Protein AF-A0A8S2J2N6-F1 (afdb_monomer)

Structure (mmCIF, N/CA/C/O backbone):
data_AF-A0A8S2J2N6-F1
#
_entry.id   AF-A0A8S2J2N6-F1
#
loop_
_atom_site.group_PDB
_atom_site.id
_atom_site.type_symbol
_atom_site.label_atom_id
_atom_site.label_alt_id
_atom_site.label_comp_id
_atom_site.label_asym_id
_atom_site.label_entity_id
_atom_site.label_seq_id
_atom_site.pdbx_PDB_ins_code
_atom_site.Cartn_x
_atom_site.Cartn_y
_atom_site.Cartn_z
_atom_site.occupancy
_atom_site.B_iso_or_equiv
_atom_site.auth_seq_id
_atom_site.auth_comp_id
_atom_site.auth_asym_id
_atom_site.auth_atom_id
_atom_site.pdbx_PDB_model_num
ATOM 1 N N . MET A 1 1 ? -97.655 -20.279 30.004 1.00 35.81 1 MET A N 1
ATOM 2 C CA . MET A 1 1 ? -97.203 -21.600 29.518 1.00 35.81 1 MET A CA 1
ATOM 3 C C . MET A 1 1 ? -96.239 -21.330 28.367 1.00 35.81 1 MET A C 1
ATOM 5 O O . MET A 1 1 ? -96.713 -21.031 27.286 1.00 35.81 1 MET A O 1
ATOM 9 N N . SER A 1 2 ? -94.920 -21.265 28.565 1.00 32.91 2 SER A N 1
ATOM 10 C CA . SER A 1 2 ? -94.109 -21.522 29.774 1.00 32.91 2 SER A CA 1
ATOM 11 C C . SER A 1 2 ? -92.906 -20.550 29.793 1.00 32.91 2 SER A C 1
ATOM 13 O O . SER A 1 2 ? -92.193 -20.509 28.806 1.00 32.91 2 SER A O 1
ATOM 15 N N . LEU A 1 3 ? -92.848 -19.593 30.731 1.00 29.98 3 LEU A N 1
ATOM 16 C CA . LEU A 1 3 ? -91.923 -19.533 31.893 1.00 29.98 3 LEU A CA 1
ATOM 17 C C . LEU A 1 3 ? -90.447 -19.152 31.588 1.00 29.98 3 LEU A C 1
ATOM 19 O O . LEU A 1 3 ? -89.697 -20.024 31.167 1.00 29.98 3 LEU A O 1
ATOM 23 N N . PHE A 1 4 ? -90.077 -17.918 31.989 1.00 31.27 4 PHE A N 1
ATOM 24 C CA . PHE A 1 4 ? -88.793 -17.464 32.588 1.00 31.27 4 PHE A CA 1
ATOM 25 C C . PHE A 1 4 ? -87.473 -17.487 31.760 1.00 31.27 4 PHE A C 1
ATOM 27 O O . PHE A 1 4 ? -87.347 -18.301 30.853 1.00 31.27 4 PHE A O 1
ATOM 34 N N . ASP A 1 5 ? -86.371 -16.772 32.085 1.00 31.48 5 ASP A N 1
ATOM 35 C CA . ASP A 1 5 ? -86.021 -15.412 32.633 1.00 31.48 5 ASP A CA 1
ATOM 36 C C . ASP A 1 5 ? -84.512 -15.466 33.071 1.00 31.48 5 ASP A C 1
ATOM 38 O O . ASP A 1 5 ? -84.045 -16.569 33.350 1.00 31.48 5 ASP A O 1
ATOM 42 N N . THR A 1 6 ? -83.634 -14.443 33.190 1.00 32.06 6 THR A N 1
ATOM 43 C CA . THR A 1 6 ? -83.572 -12.967 32.944 1.00 32.06 6 THR A CA 1
ATOM 44 C C . THR A 1 6 ? -82.092 -12.484 33.055 1.00 32.06 6 THR A C 1
ATOM 46 O O . THR A 1 6 ? -81.312 -13.184 33.692 1.00 32.06 6 THR A O 1
ATOM 49 N N . HIS A 1 7 ? -81.760 -11.263 32.577 1.00 31.73 7 HIS A N 1
ATOM 50 C CA . HIS A 1 7 ? -80.465 -10.521 32.714 1.00 31.73 7 HIS A CA 1
ATOM 51 C C . HIS A 1 7 ? -79.239 -11.088 31.931 1.00 31.73 7 HIS A C 1
ATOM 53 O O . HIS A 1 7 ? -79.259 -12.272 31.614 1.00 31.73 7 HIS A O 1
ATOM 59 N N . GLN A 1 8 ? -78.168 -10.377 31.503 1.00 32.44 8 GLN A N 1
ATOM 60 C CA . GLN A 1 8 ? -77.649 -8.970 31.499 1.00 32.44 8 GLN A CA 1
ATOM 61 C C . GLN A 1 8 ? -76.219 -8.881 32.112 1.00 32.44 8 GLN A C 1
ATOM 63 O O . GLN A 1 8 ? -75.895 -9.726 32.936 1.00 32.44 8 GLN A O 1
ATOM 68 N N . GLU A 1 9 ? -75.432 -7.857 31.718 1.00 30.03 9 GLU A N 1
ATOM 69 C CA . GLU A 1 9 ? -73.995 -7.586 32.018 1.00 30.03 9 GLU A CA 1
ATOM 70 C C . GLU A 1 9 ? -73.047 -8.423 31.108 1.00 30.03 9 GLU A C 1
ATOM 72 O O . GLU A 1 9 ? -73.309 -9.604 30.885 1.00 30.03 9 GLU A O 1
ATOM 77 N N . ASP A 1 10 ? -72.148 -7.846 30.286 1.00 31.34 10 ASP A N 1
ATOM 78 C CA . ASP A 1 10 ? -70.950 -6.986 30.521 1.00 31.34 10 ASP A CA 1
ATOM 79 C C . ASP A 1 10 ? -69.766 -7.824 31.090 1.00 31.34 10 ASP A C 1
ATOM 81 O O . ASP A 1 10 ? -70.008 -8.732 31.879 1.00 31.34 10 ASP A O 1
ATOM 85 N N . THR A 1 11 ? -68.480 -7.675 30.721 1.00 30.14 11 THR A N 1
ATOM 86 C CA . THR A 1 11 ? -67.690 -6.532 30.189 1.00 30.14 11 THR A CA 1
ATOM 87 C C . THR A 1 11 ? -66.680 -6.917 29.073 1.00 30.14 11 THR A C 1
ATOM 89 O O . THR A 1 11 ? -66.677 -8.041 28.575 1.00 30.14 11 THR A O 1
ATOM 92 N N . ASP A 1 12 ? -65.828 -5.952 28.701 1.00 38.22 12 ASP A N 1
ATOM 93 C CA . ASP A 1 12 ? -64.667 -5.992 27.792 1.00 38.22 12 ASP A CA 1
ATOM 94 C C . ASP A 1 12 ? -63.586 -7.055 28.111 1.00 38.22 12 ASP A C 1
ATOM 96 O O . ASP A 1 12 ? -63.466 -7.467 29.261 1.00 38.22 12 ASP A O 1
ATOM 100 N N . ASP A 1 13 ? -62.781 -7.417 27.091 1.00 35.22 13 ASP A N 1
ATOM 101 C CA . ASP A 1 13 ? -61.334 -7.751 27.164 1.00 35.22 13 ASP A CA 1
ATOM 102 C C . ASP A 1 13 ? -60.768 -8.042 25.735 1.00 35.22 13 ASP A C 1
ATOM 104 O O . ASP A 1 13 ? -60.540 -9.189 25.349 1.00 35.22 13 ASP A O 1
ATOM 108 N N . GLU A 1 14 ? -60.549 -7.003 24.909 1.00 39.03 14 GLU A N 1
ATOM 109 C CA . GLU A 1 14 ? -59.857 -7.094 23.593 1.00 39.03 14 GLU A CA 1
ATOM 110 C C . GLU A 1 14 ? -58.404 -6.555 23.648 1.00 39.03 14 GLU A C 1
ATOM 112 O O . GLU A 1 14 ? -57.993 -5.779 22.787 1.00 39.03 14 GLU A O 1
ATOM 117 N N . GLU A 1 15 ? -57.588 -6.931 24.644 1.00 40.28 15 GLU A N 1
ATOM 118 C CA . GLU A 1 15 ? -56.195 -6.439 24.699 1.00 40.28 15 GLU A CA 1
ATOM 119 C C . GLU A 1 15 ? -55.177 -7.389 25.375 1.00 40.28 15 GLU A C 1
ATOM 121 O O . GLU A 1 15 ? -54.619 -7.068 26.414 1.00 40.28 15 GLU A O 1
ATOM 126 N N . GLU A 1 16 ? -54.870 -8.548 24.767 1.00 39.03 16 GLU A N 1
ATOM 127 C CA . GLU A 1 16 ? -53.573 -9.245 24.956 1.00 39.03 16 GLU A CA 1
ATOM 128 C C . GLU A 1 16 ? -53.336 -10.358 23.902 1.00 39.03 16 GLU A C 1
ATOM 130 O O . GLU A 1 16 ? -54.227 -11.170 23.660 1.00 39.03 16 GLU A O 1
ATOM 135 N N . ASN A 1 17 ? -52.110 -10.418 23.339 1.00 36.03 17 ASN A N 1
ATOM 136 C CA . ASN A 1 17 ? -51.506 -11.403 22.391 1.00 36.03 17 ASN A CA 1
ATOM 137 C C . ASN A 1 17 ? -51.049 -10.846 21.020 1.00 36.03 17 ASN A C 1
ATOM 139 O O . ASN A 1 17 ? -51.368 -11.409 19.977 1.00 36.03 17 ASN A O 1
ATOM 143 N N . ASN A 1 18 ? -50.245 -9.773 20.996 1.00 36.62 18 ASN A N 1
ATOM 144 C CA . ASN A 1 18 ? -49.608 -9.307 19.750 1.00 36.62 18 ASN A CA 1
ATOM 145 C C . ASN A 1 18 ? -48.194 -8.716 19.954 1.00 36.62 18 ASN A C 1
ATOM 147 O O . ASN A 1 18 ? -47.860 -7.669 19.407 1.00 36.62 18 ASN A O 1
ATOM 151 N N . VAL A 1 19 ? -47.380 -9.365 20.800 1.00 38.00 19 VAL A N 1
ATOM 152 C CA . VAL A 1 19 ? -46.015 -8.910 21.163 1.00 38.00 19 VAL A CA 1
ATOM 153 C C . VAL A 1 19 ? -44.921 -9.921 20.767 1.00 38.00 19 VAL A C 1
ATOM 155 O O . VAL A 1 19 ? -43.812 -9.522 20.430 1.00 38.00 19 VAL A O 1
ATOM 158 N N . ASN A 1 20 ? -45.222 -11.226 20.730 1.00 39.44 20 ASN A N 1
ATOM 159 C CA . ASN A 1 20 ? -44.197 -12.280 20.627 1.00 39.44 20 ASN A CA 1
ATOM 160 C C . ASN A 1 20 ? -43.833 -12.752 19.203 1.00 39.44 20 ASN A C 1
ATOM 162 O O . ASN A 1 20 ? -42.957 -13.603 19.072 1.00 39.44 20 ASN A O 1
ATOM 166 N N . GLU A 1 21 ? -44.457 -12.239 18.136 1.00 34.25 21 GLU A N 1
ATOM 167 C CA . GLU A 1 21 ? -44.149 -12.680 16.757 1.00 34.25 21 GLU A CA 1
ATOM 168 C C . GLU A 1 21 ? -43.110 -11.807 16.024 1.00 34.25 21 GLU A C 1
ATOM 170 O O . GLU A 1 21 ? -42.669 -12.178 14.938 1.00 34.25 21 GLU A O 1
ATOM 175 N N . GLN A 1 22 ? -42.665 -10.681 16.602 1.00 32.25 22 GLN A N 1
ATOM 176 C CA . GLN A 1 22 ? -41.713 -9.765 15.942 1.00 32.25 22 GLN A CA 1
ATOM 177 C C . GLN A 1 22 ? -40.238 -9.952 16.342 1.00 32.25 22 GLN A C 1
ATOM 179 O O . GLN A 1 22 ? -39.361 -9.559 15.578 1.00 32.25 22 GLN A O 1
ATOM 184 N N . GLU A 1 23 ? -39.927 -10.596 17.472 1.00 34.66 23 GLU A N 1
ATOM 185 C CA . GLU A 1 23 ? -38.527 -10.837 17.881 1.00 34.66 23 GLU A CA 1
ATOM 186 C C . GLU A 1 23 ? -37.884 -12.062 17.197 1.00 34.66 23 GLU A C 1
ATOM 188 O O . GLU A 1 23 ? -36.665 -12.229 17.225 1.00 34.66 23 GLU A O 1
ATOM 193 N N . GLN A 1 24 ? -38.679 -12.947 16.584 1.00 34.78 24 GLN A N 1
ATOM 194 C CA . GLN A 1 24 ? -38.229 -14.307 16.253 1.00 34.78 24 GLN A CA 1
ATOM 195 C C . GLN A 1 24 ? -37.659 -14.488 14.830 1.00 34.78 24 GLN A C 1
ATOM 197 O O . GLN A 1 24 ? -37.267 -15.597 14.470 1.00 34.78 24 GLN A O 1
ATOM 202 N N . THR A 1 25 ? -37.572 -13.420 14.027 1.00 35.47 25 THR A N 1
ATOM 203 C CA . THR A 1 25 ? -37.067 -13.471 12.637 1.00 35.47 25 THR A CA 1
ATOM 204 C C . THR A 1 25 ? -35.725 -12.772 12.401 1.00 35.47 25 THR A C 1
ATOM 206 O O . THR A 1 25 ? -35.121 -12.996 11.357 1.00 35.47 25 THR A O 1
ATOM 209 N N . ASP A 1 26 ? -35.236 -11.936 13.324 1.00 47.78 26 ASP A N 1
ATOM 210 C CA . ASP A 1 26 ? -34.127 -11.005 13.028 1.00 47.78 26 ASP A CA 1
ATOM 211 C C . ASP A 1 26 ? -32.708 -11.575 13.263 1.00 47.78 26 ASP A C 1
ATOM 213 O O . ASP A 1 26 ? -31.714 -10.967 12.870 1.00 47.78 26 ASP A O 1
ATOM 217 N N . SER A 1 27 ? -32.587 -12.764 13.865 1.00 50.84 27 SER A N 1
ATOM 218 C CA . SER A 1 27 ? -31.290 -13.379 14.207 1.00 50.84 27 SER A CA 1
ATOM 219 C C . SER A 1 27 ? -30.682 -14.276 13.119 1.00 50.84 27 SER A C 1
ATOM 221 O O . SER A 1 27 ? -29.518 -14.657 13.232 1.00 50.84 27 SER A O 1
ATOM 223 N N . ALA A 1 28 ? 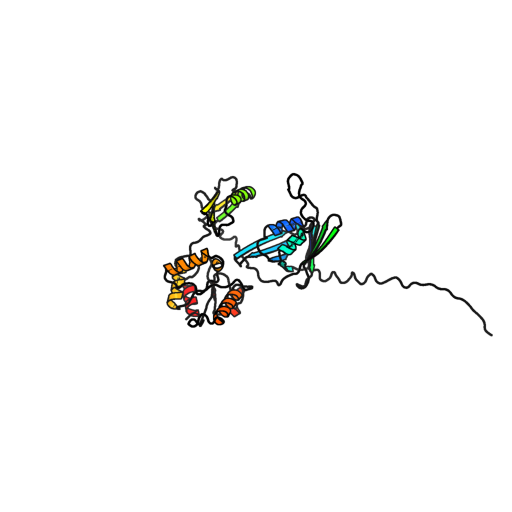-31.434 -14.624 12.069 1.00 56.47 28 ALA A N 1
ATOM 224 C CA . ALA A 1 28 ? -31.026 -15.638 11.090 1.00 56.47 28 ALA A CA 1
ATOM 225 C C . ALA A 1 28 ? -29.913 -15.180 10.123 1.00 56.47 28 ALA A C 1
ATOM 227 O O . ALA A 1 28 ? -29.075 -15.990 9.729 1.00 56.47 28 ALA A O 1
ATOM 228 N N . ASP A 1 29 ? -29.886 -13.889 9.775 1.00 77.75 29 ASP A N 1
ATOM 229 C CA . ASP A 1 29 ? -28.987 -13.321 8.754 1.00 77.75 29 ASP A CA 1
ATOM 230 C C . ASP A 1 29 ? -27.682 -12.738 9.335 1.00 77.75 29 ASP A C 1
ATOM 232 O O . ASP A 1 29 ? -26.855 -12.184 8.601 1.00 77.75 29 ASP A O 1
ATOM 236 N N . VAL A 1 30 ? -27.482 -12.822 10.654 1.00 85.19 30 VAL A N 1
ATOM 237 C CA . VAL A 1 30 ? -26.321 -12.247 11.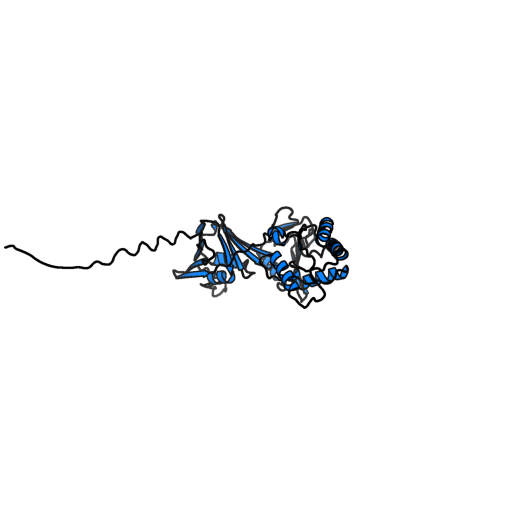349 1.00 85.19 30 VAL A CA 1
ATOM 238 C C . VAL A 1 30 ? -25.086 -13.121 11.114 1.00 85.19 30 VAL A C 1
ATOM 240 O O . VAL A 1 30 ? -24.963 -14.221 11.648 1.00 85.19 30 VAL A O 1
ATOM 243 N N . ALA A 1 31 ? -24.142 -12.627 10.310 1.00 91.81 31 ALA A N 1
ATOM 244 C CA . ALA A 1 31 ? -22.945 -13.377 9.931 1.00 91.81 31 ALA A CA 1
ATOM 245 C C . ALA A 1 31 ? -21.764 -13.144 10.890 1.00 91.81 31 ALA A C 1
ATOM 247 O O . ALA A 1 31 ? -20.942 -14.046 11.090 1.00 91.81 31 ALA A O 1
ATOM 248 N N . PHE A 1 32 ? -21.680 -11.942 11.472 1.00 95.19 32 PHE A N 1
ATOM 249 C CA . PHE A 1 32 ? -20.594 -11.515 12.352 1.00 95.19 32 PHE A CA 1
ATOM 250 C C . PHE A 1 32 ? -21.069 -10.497 13.403 1.00 95.19 32 PHE A C 1
ATOM 252 O O . PHE A 1 32 ? -21.692 -9.491 13.053 1.00 95.19 32 PHE A O 1
ATOM 259 N N . VAL A 1 33 ? -20.702 -10.726 14.668 1.00 97.00 33 VAL A N 1
ATOM 260 C CA . VAL A 1 33 ? -20.821 -9.766 15.778 1.00 97.00 33 VAL A CA 1
ATOM 261 C C . VAL A 1 33 ? -19.520 -9.742 16.580 1.00 97.00 33 VAL A C 1
ATOM 263 O O . VAL A 1 33 ? -18.976 -10.788 16.925 1.00 97.00 33 VAL A O 1
ATOM 266 N N . ALA A 1 34 ? -19.021 -8.560 16.940 1.00 97.69 34 ALA A N 1
ATOM 267 C CA . ALA A 1 34 ? -17.925 -8.434 17.904 1.00 97.69 34 ALA A CA 1
ATOM 268 C C . ALA A 1 34 ? -18.070 -7.192 18.788 1.00 97.69 34 ALA A C 1
ATOM 270 O O . ALA A 1 34 ? -18.660 -6.197 18.372 1.00 97.69 34 ALA A O 1
ATOM 271 N N . LYS A 1 35 ? -17.526 -7.230 20.011 1.00 97.38 35 LYS A N 1
ATOM 272 C CA . LYS A 1 35 ? -17.666 -6.143 21.002 1.00 97.38 35 LYS A CA 1
ATOM 273 C C . LYS A 1 35 ? -16.322 -5.732 21.603 1.00 97.38 35 LYS A C 1
ATOM 275 O O . LYS A 1 35 ? -15.460 -6.581 21.814 1.00 97.38 35 LYS A O 1
ATOM 280 N N . LEU A 1 36 ? -16.160 -4.439 21.878 1.00 95.50 36 LEU A N 1
ATOM 281 C CA . LEU A 1 36 ? -14.972 -3.824 22.484 1.00 95.50 36 LEU A CA 1
ATOM 282 C C . LEU A 1 36 ? -15.402 -2.769 23.514 1.00 95.50 36 LEU A C 1
ATOM 284 O O . LEU A 1 36 ? -16.172 -1.875 23.170 1.00 95.50 36 LEU A O 1
ATOM 288 N N . LYS A 1 37 ? -14.828 -2.768 24.726 1.00 91.44 37 LYS A N 1
ATOM 289 C CA . LYS A 1 37 ? -15.049 -1.703 25.740 1.00 91.44 37 LYS A CA 1
ATOM 290 C C . LYS A 1 37 ? -14.617 -0.289 25.312 1.00 91.44 37 LYS A C 1
ATOM 292 O O . LYS A 1 37 ? -14.902 0.669 26.019 1.00 91.44 37 LYS A O 1
ATOM 297 N N . SER A 1 38 ? -13.871 -0.158 24.214 1.00 91.25 38 SER A N 1
ATOM 298 C CA . SER A 1 38 ? -13.320 1.115 23.737 1.00 91.25 38 SER A CA 1
ATOM 299 C C . SER A 1 38 ? -13.313 1.169 22.209 1.00 91.25 38 SER A C 1
ATOM 301 O O . SER A 1 38 ? -12.491 0.512 21.561 1.00 91.25 38 SER A O 1
ATOM 303 N N . SER A 1 39 ? -14.173 2.010 21.625 1.00 92.81 39 SER A N 1
ATOM 304 C CA . SER A 1 39 ? -14.173 2.333 20.187 1.00 92.81 39 SER A CA 1
ATOM 305 C C . SER A 1 39 ? -12.807 2.831 19.709 1.00 92.81 39 SER A C 1
ATOM 307 O O . SER A 1 39 ? -12.392 2.577 18.577 1.00 92.81 39 SER A O 1
ATOM 309 N N . ARG A 1 40 ? -12.064 3.489 20.605 1.00 89.38 40 ARG A N 1
ATOM 310 C CA . ARG A 1 40 ? -10.754 4.086 20.337 1.00 89.38 40 ARG A CA 1
ATOM 311 C C . ARG A 1 40 ? -9.639 3.058 20.198 1.00 89.38 40 ARG A C 1
ATOM 313 O O . ARG A 1 40 ? -8.639 3.381 19.565 1.00 89.38 40 ARG A O 1
ATOM 320 N N . THR A 1 41 ? -9.810 1.827 20.690 1.00 90.81 41 THR A N 1
ATOM 321 C CA . THR A 1 41 ? -8.908 0.715 20.340 1.00 90.81 41 THR A CA 1
ATOM 322 C C . THR A 1 41 ? -8.963 0.465 18.833 1.00 90.81 41 THR A C 1
ATOM 324 O O . THR A 1 41 ? -7.932 0.509 18.165 1.00 90.81 41 THR A O 1
ATOM 327 N N . LEU A 1 42 ? -10.169 0.313 18.274 1.00 93.00 42 LEU A N 1
ATOM 328 C CA . LEU A 1 42 ? -10.360 0.143 16.833 1.00 93.00 42 LEU A CA 1
ATOM 329 C C . LEU A 1 42 ? -9.972 1.410 16.055 1.00 93.00 42 LEU A C 1
ATOM 331 O O . LEU A 1 42 ? -9.229 1.318 15.083 1.00 93.00 42 LEU A O 1
ATOM 335 N N . ALA A 1 43 ? -10.399 2.596 16.501 1.00 94.00 43 ALA A N 1
ATOM 336 C CA . ALA A 1 43 ? -10.093 3.847 15.804 1.00 94.00 43 ALA A CA 1
ATOM 337 C C . ALA A 1 43 ? -8.589 4.166 15.764 1.00 94.00 43 ALA A C 1
ATOM 339 O O . ALA A 1 43 ? -8.117 4.717 14.775 1.00 94.00 43 ALA A O 1
ATOM 340 N N . SER A 1 44 ? -7.828 3.821 16.809 1.00 91.94 44 SER A N 1
ATOM 341 C CA . SER A 1 44 ? -6.371 4.023 16.822 1.00 91.94 44 SER A CA 1
ATOM 342 C C . SER A 1 44 ? -5.660 3.055 15.879 1.00 91.94 44 SER A C 1
ATOM 344 O O . SER A 1 44 ? -4.732 3.464 15.192 1.00 91.94 44 SER A O 1
ATOM 346 N N . ILE A 1 45 ? -6.121 1.801 15.801 1.00 94.38 45 ILE A N 1
ATOM 347 C CA . ILE A 1 45 ? -5.594 0.787 14.872 1.00 94.38 45 ILE A CA 1
ATOM 348 C C . ILE A 1 45 ? -5.915 1.155 13.414 1.00 94.38 45 ILE A C 1
ATOM 350 O O . ILE A 1 45 ? -5.055 1.044 12.547 1.00 94.38 45 ILE A O 1
ATOM 354 N N . LEU A 1 46 ? -7.124 1.652 13.137 1.00 95.62 46 LEU A N 1
ATOM 355 C CA . LEU A 1 46 ? -7.485 2.157 11.809 1.00 95.62 46 LEU A CA 1
ATOM 356 C C . LEU A 1 46 ? -6.632 3.374 11.412 1.00 95.62 46 LEU A C 1
ATOM 358 O O . LEU A 1 46 ? -6.119 3.415 10.299 1.00 95.62 46 LEU A O 1
ATOM 362 N N . LYS A 1 47 ? -6.382 4.309 12.341 1.00 94.12 47 LYS A N 1
ATOM 363 C CA . LYS A 1 47 ? -5.524 5.488 12.112 1.00 94.12 47 LYS A CA 1
ATOM 364 C C . LYS A 1 47 ? -4.058 5.159 11.787 1.00 94.12 47 LYS A C 1
ATOM 366 O O . LYS A 1 47 ? -3.371 6.031 11.266 1.00 94.12 47 LYS A O 1
ATOM 371 N N . THR A 1 48 ? -3.552 3.943 12.036 1.00 94.06 48 THR A N 1
ATOM 372 C CA . THR A 1 48 ? -2.193 3.562 11.585 1.00 94.06 48 THR A CA 1
ATOM 373 C C . THR A 1 48 ? -2.134 3.070 10.136 1.00 94.06 48 THR A C 1
ATOM 375 O O . THR A 1 48 ? -1.038 2.864 9.623 1.00 94.06 48 THR A O 1
ATOM 378 N N . ILE A 1 49 ? -3.282 2.860 9.483 1.00 95.00 49 ILE A N 1
ATOM 379 C CA . ILE A 1 49 ? -3.393 2.474 8.063 1.00 95.00 49 ILE A CA 1
ATOM 380 C C . ILE A 1 49 ? -4.230 3.476 7.245 1.00 95.00 49 ILE A C 1
ATOM 382 O O . ILE A 1 49 ? -4.614 3.187 6.118 1.00 95.00 49 ILE A O 1
ATOM 386 N N . ASP A 1 50 ? -4.489 4.660 7.800 1.00 94.62 50 ASP A N 1
ATOM 387 C CA . ASP A 1 50 ? -5.3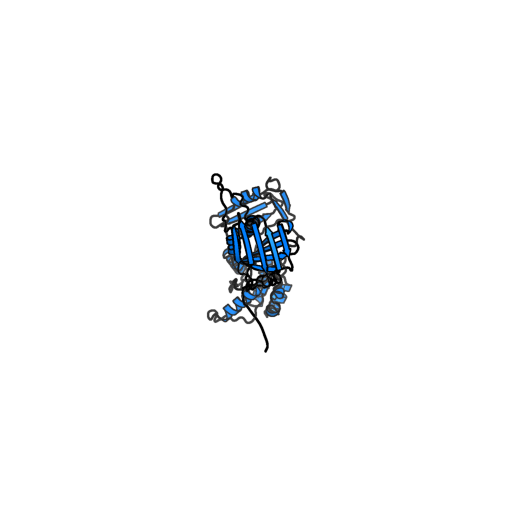07 5.725 7.214 1.00 94.62 50 ASP A CA 1
ATOM 388 C C . ASP A 1 50 ? -4.515 6.534 6.171 1.00 94.62 50 ASP A C 1
ATOM 390 O O . ASP A 1 50 ? -3.974 7.605 6.450 1.00 94.62 50 ASP A O 1
ATOM 394 N N . PHE A 1 51 ? -4.358 5.953 4.975 1.00 91.38 51 PHE A N 1
ATOM 395 C CA . PHE A 1 51 ? -3.644 6.567 3.843 1.00 91.38 51 PHE A CA 1
ATOM 396 C C . PHE A 1 51 ? -4.311 6.360 2.467 1.00 91.38 51 PHE A C 1
ATOM 398 O O . PHE A 1 51 ? -3.759 6.799 1.456 1.00 91.38 51 PHE A O 1
ATOM 405 N N . ALA A 1 52 ? -5.483 5.719 2.410 1.00 91.62 52 ALA A N 1
ATOM 406 C CA . ALA A 1 52 ? -6.338 5.662 1.223 1.00 91.62 52 ALA A CA 1
ATOM 407 C C . ALA A 1 52 ? -7.822 5.579 1.623 1.00 91.62 52 ALA A C 1
ATOM 409 O O . ALA A 1 52 ? -8.152 5.089 2.703 1.00 91.62 52 ALA A O 1
ATOM 410 N N . ASP A 1 53 ? -8.697 6.056 0.736 1.00 92.00 53 ASP A N 1
ATOM 411 C CA . ASP A 1 53 ? -10.114 6.342 1.012 1.00 92.00 53 ASP A CA 1
ATOM 412 C C . ASP A 1 53 ? -10.934 5.112 1.455 1.00 92.00 53 ASP A C 1
ATOM 414 O O . ASP A 1 53 ? -11.853 5.229 2.270 1.00 92.00 53 ASP A O 1
ATOM 418 N N . ASP A 1 54 ? -10.597 3.931 0.926 1.00 92.94 54 ASP A N 1
ATOM 419 C CA . ASP A 1 54 ? -11.334 2.680 1.109 1.00 92.94 54 ASP A CA 1
ATOM 420 C C . ASP A 1 54 ? -10.522 1.635 1.885 1.00 92.94 54 ASP A C 1
ATOM 422 O O . ASP A 1 54 ? -9.360 1.352 1.582 1.00 92.94 54 ASP A O 1
ATOM 426 N N . ALA A 1 55 ? -11.189 0.977 2.833 1.00 94.44 55 ALA A N 1
ATOM 427 C CA . ALA A 1 55 ? -10.661 -0.140 3.603 1.00 94.44 55 ALA A CA 1
ATOM 428 C C . ALA A 1 55 ? -11.522 -1.398 3.421 1.00 94.44 55 ALA A C 1
ATOM 430 O O . ALA A 1 55 ? -12.729 -1.338 3.177 1.00 94.44 55 ALA A O 1
ATOM 431 N N . ILE A 1 56 ? -10.895 -2.564 3.552 1.00 93.69 56 ILE A N 1
ATOM 432 C CA . ILE A 1 56 ? -11.529 -3.874 3.387 1.00 93.69 56 ILE A CA 1
ATOM 433 C C . ILE A 1 56 ? -11.479 -4.606 4.719 1.00 93.69 56 ILE A C 1
ATOM 435 O O . ILE A 1 56 ? -10.405 -4.883 5.257 1.00 93.69 56 ILE A O 1
ATOM 439 N N . PHE A 1 57 ? -12.656 -4.926 5.242 1.00 94.25 57 PHE A N 1
ATOM 440 C CA . PHE A 1 57 ? -12.841 -5.729 6.439 1.00 94.25 57 PHE A CA 1
ATOM 441 C C . PHE A 1 57 ? -12.792 -7.212 6.070 1.00 94.25 57 PHE A C 1
ATOM 443 O O . PHE A 1 57 ? -13.425 -7.625 5.100 1.00 94.25 57 PHE A O 1
ATOM 450 N N . CYS A 1 58 ? -12.075 -8.020 6.846 1.00 94.19 58 CYS A N 1
ATOM 451 C CA . CYS A 1 58 ? -12.074 -9.479 6.755 1.00 94.19 58 CYS A CA 1
ATOM 452 C C . CYS A 1 58 ? -12.239 -10.062 8.165 1.00 94.19 58 CYS A C 1
ATOM 454 O O . CYS A 1 58 ? -11.314 -9.986 8.978 1.00 94.19 58 CYS A O 1
ATOM 456 N N . ALA A 1 59 ? -13.398 -10.653 8.463 1.00 95.06 59 ALA A N 1
ATOM 457 C CA . ALA A 1 59 ? -13.623 -11.370 9.716 1.00 95.06 59 ALA A CA 1
ATOM 458 C C . ALA A 1 59 ? -13.205 -12.841 9.564 1.00 95.06 59 ALA A C 1
ATOM 460 O O . ALA A 1 59 ? -13.698 -13.552 8.684 1.00 95.06 59 ALA A O 1
ATOM 461 N N . LEU A 1 60 ? -12.280 -13.287 10.412 1.00 95.50 60 LEU A N 1
ATOM 462 C CA . LEU A 1 60 ? -11.621 -14.589 10.362 1.00 95.50 60 LEU A CA 1
ATOM 463 C C . LEU A 1 60 ? -11.761 -15.290 11.717 1.00 95.50 60 LEU A C 1
ATOM 465 O O . LEU A 1 60 ? -11.870 -14.652 12.758 1.00 95.50 60 LEU A O 1
ATOM 469 N N . THR A 1 61 ? -11.657 -16.617 11.745 1.00 95.81 61 THR A N 1
ATOM 470 C CA . THR A 1 61 ? -11.744 -17.404 12.993 1.00 95.81 61 THR A CA 1
ATOM 471 C C . THR A 1 61 ? -10.645 -17.089 14.020 1.00 95.81 61 THR A C 1
ATOM 473 O O . THR A 1 61 ? -10.731 -17.533 15.160 1.00 95.81 61 THR A O 1
ATOM 476 N N . THR A 1 62 ? -9.616 -16.329 13.634 1.00 96.19 62 THR A N 1
ATOM 477 C CA . THR A 1 62 ? -8.521 -15.854 14.494 1.00 96.19 62 THR A CA 1
ATOM 478 C C . THR A 1 62 ? -8.642 -14.379 14.897 1.00 96.19 62 THR A C 1
ATOM 480 O O . THR A 1 62 ? -7.923 -13.942 15.798 1.00 96.19 62 THR A O 1
ATOM 483 N N . GLY A 1 63 ? -9.537 -13.602 14.279 1.00 96.56 63 GLY A N 1
ATOM 484 C CA . GLY A 1 63 ? -9.664 -12.162 14.507 1.00 96.56 63 GLY A CA 1
ATOM 485 C C . GLY A 1 63 ? -10.134 -11.384 13.276 1.00 96.56 63 GLY A C 1
ATOM 486 O O . GLY A 1 63 ? -10.601 -11.952 12.292 1.00 96.56 63 GLY A O 1
ATOM 487 N N . VAL A 1 64 ? -9.994 -10.062 13.310 1.00 97.00 64 VAL A N 1
ATOM 488 C CA . VAL A 1 64 ? -10.270 -9.181 12.165 1.00 97.00 64 VAL A CA 1
ATOM 489 C C . VAL A 1 64 ? -8.961 -8.809 11.476 1.00 97.00 64 VAL A C 1
ATOM 491 O O . VAL A 1 64 ? -8.055 -8.287 12.124 1.00 97.00 64 VAL A O 1
ATOM 494 N N . LYS A 1 65 ? -8.872 -9.005 10.158 1.00 95.75 65 LYS A N 1
ATOM 495 C CA . LYS A 1 65 ? -7.863 -8.354 9.308 1.00 95.75 65 LYS A CA 1
ATOM 496 C C . LYS A 1 65 ? -8.519 -7.158 8.610 1.00 95.75 65 LYS A C 1
ATOM 498 O O . LYS A 1 65 ? -9.607 -7.302 8.060 1.00 95.75 65 LYS A O 1
ATOM 503 N N . ILE A 1 66 ? -7.871 -5.996 8.630 1.00 95.38 66 ILE A N 1
ATOM 504 C CA . ILE A 1 66 ? -8.311 -4.800 7.900 1.00 95.38 66 ILE A CA 1
ATOM 505 C C . ILE A 1 66 ? -7.196 -4.391 6.941 1.00 95.38 66 ILE A C 1
ATOM 507 O O . ILE A 1 66 ? -6.034 -4.300 7.342 1.00 95.38 66 ILE A O 1
ATOM 511 N N . ILE A 1 67 ? -7.554 -4.206 5.672 1.00 93.81 67 ILE A N 1
ATOM 512 C CA . ILE A 1 67 ? -6.619 -3.973 4.568 1.00 93.81 67 ILE A CA 1
ATOM 513 C C . ILE A 1 67 ? -6.934 -2.627 3.918 1.00 93.81 67 ILE A C 1
ATOM 515 O O . ILE A 1 67 ? -8.083 -2.375 3.563 1.00 93.81 67 ILE A O 1
ATOM 519 N N . VAL A 1 68 ? -5.912 -1.797 3.734 1.00 93.31 68 VAL A N 1
ATOM 520 C CA . VAL A 1 68 ? -5.952 -0.555 2.946 1.00 93.31 68 VAL A CA 1
ATOM 521 C C . VAL A 1 68 ? -4.899 -0.674 1.848 1.00 93.31 68 VAL A C 1
ATOM 523 O O . VAL A 1 68 ? -3.799 -1.162 2.110 1.00 93.31 68 VAL A O 1
ATOM 526 N N . GLU A 1 69 ? -5.215 -0.270 0.620 1.00 88.50 69 GLU A N 1
ATOM 527 C CA . GLU A 1 69 ? -4.305 -0.370 -0.527 1.00 88.50 69 GLU A CA 1
ATOM 528 C C . GLU A 1 69 ? -4.296 0.942 -1.319 1.00 88.50 69 GLU A C 1
ATOM 530 O O . GLU A 1 69 ? -5.352 1.469 -1.657 1.00 88.50 69 GLU A O 1
ATOM 535 N N . ASP A 1 70 ? -3.105 1.450 -1.645 1.00 84.50 70 ASP A N 1
ATOM 536 C CA . ASP A 1 70 ? -2.928 2.608 -2.520 1.00 84.50 70 ASP A CA 1
ATOM 537 C C . ASP A 1 70 ? -2.188 2.229 -3.812 1.00 84.50 70 ASP A C 1
ATOM 539 O O . ASP A 1 70 ? -1.143 1.566 -3.794 1.00 84.50 70 ASP A O 1
ATOM 543 N N . LYS A 1 71 ? -2.735 2.698 -4.944 1.00 74.19 71 LYS A N 1
ATOM 544 C CA . LYS A 1 71 ? -2.132 2.676 -6.293 1.00 74.19 71 LYS A CA 1
ATOM 545 C C . LYS A 1 71 ? -1.565 1.320 -6.753 1.00 74.19 71 LYS A C 1
ATOM 547 O O . LYS A 1 71 ? -0.698 1.296 -7.629 1.00 74.19 71 LYS A O 1
ATOM 552 N N . GLN A 1 72 ? -2.057 0.198 -6.214 1.00 74.12 72 GLN A N 1
ATOM 553 C CA . GLN A 1 72 ? -1.522 -1.147 -6.482 1.00 74.12 72 GLN A CA 1
ATOM 554 C C . GLN A 1 72 ? -0.008 -1.263 -6.181 1.00 74.12 72 GLN A C 1
ATOM 556 O O . GLN A 1 72 ? 0.719 -1.993 -6.855 1.00 74.12 72 GLN A O 1
ATOM 561 N N . CYS A 1 73 ? 0.501 -0.498 -5.206 1.00 76.06 73 CYS A N 1
ATOM 562 C CA . CYS A 1 73 ? 1.926 -0.500 -4.846 1.00 76.06 73 CYS A CA 1
ATOM 563 C C . CYS A 1 73 ? 2.236 -0.312 -3.352 1.00 76.06 73 CYS A C 1
ATOM 565 O O . CYS A 1 73 ? 3.388 -0.493 -2.961 1.00 76.06 73 CYS A O 1
ATOM 567 N N . VAL A 1 74 ? 1.250 0.034 -2.519 1.00 84.12 74 VAL A N 1
ATOM 568 C CA . VAL A 1 74 ? 1.384 0.089 -1.054 1.00 84.12 74 VAL A CA 1
ATOM 569 C C . VAL A 1 74 ? 0.164 -0.581 -0.431 1.00 84.12 74 VAL A C 1
ATOM 571 O O . VAL A 1 74 ? -0.958 -0.255 -0.806 1.00 84.12 74 VAL A O 1
ATOM 574 N N . GLN A 1 75 ? 0.370 -1.479 0.536 1.00 89.44 75 GLN A N 1
ATOM 575 C CA . GLN A 1 75 ? -0.710 -2.110 1.297 1.00 89.44 75 GLN A CA 1
ATOM 576 C C . GLN A 1 75 ? -0.437 -2.028 2.803 1.00 89.44 75 GLN A C 1
ATOM 578 O O . GLN A 1 75 ? 0.630 -2.407 3.284 1.00 89.44 75 GLN A O 1
ATOM 583 N N . GLY A 1 76 ? -1.428 -1.544 3.546 1.00 91.62 76 GLY A N 1
ATOM 584 C CA . GLY A 1 76 ? -1.456 -1.470 4.999 1.00 91.62 76 GLY A CA 1
ATOM 585 C C . GLY A 1 76 ? -2.336 -2.586 5.536 1.00 91.62 76 GLY A C 1
ATOM 586 O O . GLY A 1 76 ? -3.484 -2.730 5.122 1.00 91.62 76 GLY A O 1
ATOM 587 N N . ASN A 1 77 ? -1.798 -3.384 6.455 1.00 92.69 77 ASN A N 1
ATOM 588 C CA . ASN A 1 77 ? -2.495 -4.520 7.045 1.00 92.69 77 ASN A CA 1
ATOM 589 C C . ASN A 1 77 ? -2.552 -4.347 8.566 1.00 92.69 77 ASN A C 1
ATOM 591 O O . ASN A 1 77 ? -1.536 -4.503 9.243 1.00 92.69 77 ASN A O 1
ATOM 595 N N . ALA A 1 78 ? -3.737 -4.070 9.107 1.00 95.56 78 ALA A N 1
ATOM 596 C CA . ALA A 1 78 ? -3.998 -4.187 10.538 1.00 95.56 78 ALA A CA 1
ATOM 597 C C . ALA A 1 78 ? -4.591 -5.568 10.849 1.00 95.56 78 ALA A C 1
ATOM 599 O O . ALA A 1 78 ? -5.424 -6.080 10.099 1.00 95.56 78 ALA A O 1
ATOM 600 N N . PHE A 1 79 ? -4.195 -6.164 11.974 1.00 95.75 79 PHE A N 1
ATOM 601 C CA . PHE A 1 79 ? -4.791 -7.398 12.481 1.00 95.75 79 PHE A CA 1
ATOM 602 C C . PHE A 1 79 ? -5.155 -7.250 13.958 1.00 95.75 79 PHE A C 1
ATOM 604 O O . PHE A 1 79 ? -4.341 -6.804 14.767 1.00 95.75 79 PHE A O 1
ATOM 611 N N . ILE A 1 80 ? -6.385 -7.630 14.294 1.00 96.12 80 ILE A N 1
ATOM 612 C CA . ILE A 1 80 ? -6.963 -7.556 15.633 1.00 96.12 80 ILE A CA 1
ATOM 613 C C . ILE A 1 80 ? -7.375 -8.972 16.026 1.00 96.12 80 ILE A C 1
ATOM 615 O O . ILE A 1 80 ? -8.397 -9.481 15.573 1.00 96.12 80 ILE A O 1
ATOM 619 N N . ASP A 1 81 ? -6.552 -9.619 16.845 1.00 96.75 81 ASP A N 1
ATOM 620 C CA . ASP A 1 81 ? -6.784 -10.971 17.356 1.00 96.75 81 ASP A CA 1
ATOM 621 C C . ASP A 1 81 ? -8.100 -11.057 18.155 1.00 96.75 81 ASP A C 1
ATOM 623 O O . ASP A 1 81 ? -8.440 -10.122 18.884 1.00 96.75 81 ASP A O 1
ATOM 627 N N . THR A 1 82 ? -8.820 -12.184 18.067 1.00 97.12 82 THR A N 1
ATOM 628 C CA . THR A 1 82 ? -10.056 -12.433 18.850 1.00 97.12 82 THR A CA 1
ATOM 629 C C . THR A 1 82 ? -9.943 -12.069 20.337 1.00 97.12 82 THR A C 1
ATOM 631 O O . THR A 1 82 ? -10.902 -11.560 20.908 1.00 97.12 82 THR A O 1
ATOM 634 N N . ARG A 1 83 ? -8.768 -12.248 20.958 1.00 96.12 83 ARG A N 1
ATOM 635 C CA . ARG A 1 83 ? -8.500 -11.958 22.381 1.00 96.12 83 ARG A CA 1
ATOM 636 C C . ARG A 1 83 ? -8.547 -10.471 22.755 1.00 96.12 83 ARG A C 1
ATOM 638 O O . ARG A 1 83 ? -8.479 -10.153 23.940 1.00 96.12 83 ARG A O 1
ATOM 645 N N . VAL A 1 84 ? -8.612 -9.567 21.776 1.00 94.94 84 VAL A N 1
ATOM 646 C CA . VAL A 1 84 ? -8.797 -8.120 21.996 1.00 94.94 84 VAL A CA 1
ATOM 647 C C . VAL A 1 84 ? -10.277 -7.776 22.222 1.00 94.94 84 VAL A C 1
ATOM 649 O O . VAL A 1 84 ? -10.574 -6.753 22.834 1.00 94.94 84 VAL A O 1
ATOM 652 N N . PHE A 1 85 ? -11.195 -8.625 21.752 1.00 96.69 85 PHE A N 1
ATOM 653 C CA . PHE A 1 85 ? -12.640 -8.423 21.834 1.00 96.69 85 PHE A CA 1
ATOM 654 C C . PHE A 1 85 ? -13.234 -9.028 23.114 1.00 96.69 85 PHE A C 1
ATOM 656 O O . PHE A 1 85 ? -12.792 -10.067 23.600 1.00 96.69 85 PHE A O 1
ATOM 663 N N . ASP A 1 86 ? -14.285 -8.395 23.634 1.00 96.12 86 ASP A N 1
ATOM 664 C CA . ASP A 1 86 ? -15.046 -8.858 24.802 1.00 96.12 86 ASP A CA 1
ATOM 665 C C . ASP A 1 86 ? -16.022 -9.993 24.459 1.00 96.12 86 ASP A C 1
ATOM 667 O O . ASP A 1 86 ? -16.315 -10.854 25.285 1.00 96.12 86 ASP A O 1
ATOM 671 N N . SER A 1 87 ? -16.514 -9.993 23.220 1.00 97.38 87 SER A N 1
ATOM 672 C CA . SER A 1 87 ? -17.185 -11.127 22.577 1.00 97.38 87 SER A CA 1
ATOM 673 C C . SER A 1 87 ? -16.871 -11.090 21.083 1.00 97.38 87 SER A C 1
ATOM 675 O O . SER A 1 87 ? -16.679 -10.009 20.517 1.00 97.38 87 SER A O 1
ATOM 677 N N . TYR A 1 88 ? -16.781 -12.266 20.468 1.00 97.62 88 TYR A N 1
ATOM 678 C CA . TYR A 1 88 ? -16.466 -12.442 19.055 1.00 97.62 88 TYR A CA 1
ATOM 679 C C . TYR A 1 88 ? -17.249 -13.647 18.530 1.00 97.62 88 TYR A C 1
ATOM 681 O O . TYR A 1 88 ? -16.964 -14.789 18.889 1.00 97.62 88 TYR A O 1
ATOM 689 N N . GLU A 1 89 ? -18.248 -13.383 17.699 1.00 96.56 89 GLU A N 1
ATOM 690 C CA . GLU A 1 89 ? -19.200 -14.355 17.175 1.00 96.56 89 GLU A CA 1
ATOM 691 C C . GLU A 1 89 ? -19.142 -14.300 15.645 1.00 96.56 89 GLU A C 1
ATOM 693 O O . GLU A 1 89 ? -19.415 -13.271 15.028 1.00 96.56 89 GLU A O 1
ATOM 698 N N . LEU A 1 90 ? -18.731 -15.405 15.022 1.00 95.25 90 LEU A N 1
ATOM 699 C CA . LEU A 1 90 ? -18.514 -15.497 13.580 1.00 95.25 90 LEU A CA 1
ATOM 700 C C . LEU A 1 90 ? -19.157 -16.781 13.055 1.00 95.25 90 LEU A C 1
ATOM 702 O O . LEU A 1 90 ? -18.637 -17.874 13.277 1.00 95.25 90 LEU A O 1
ATOM 706 N N . VAL A 1 91 ? -20.282 -16.645 12.352 1.00 93.12 91 VAL A N 1
ATOM 707 C CA . VAL A 1 91 ? -21.013 -17.780 11.759 1.00 93.12 91 VAL A CA 1
ATOM 708 C C . VAL A 1 91 ? -20.303 -18.275 10.497 1.00 93.12 91 VAL A C 1
ATOM 710 O O . VAL A 1 91 ? -20.223 -19.475 10.239 1.00 93.12 91 VAL A O 1
ATOM 713 N N . ARG A 1 92 ? -19.755 -17.341 9.714 1.00 87.94 92 ARG A N 1
ATOM 714 C CA . ARG A 1 92 ? -18.981 -17.586 8.490 1.00 87.94 92 ARG A CA 1
ATOM 715 C C . ARG A 1 92 ? -17.984 -16.450 8.284 1.00 87.94 92 ARG A C 1
ATOM 717 O O . ARG A 1 92 ? -18.238 -15.339 8.737 1.00 87.94 92 ARG A O 1
ATOM 724 N N . GLN A 1 93 ? -16.875 -16.702 7.588 1.00 90.38 93 GLN A N 1
ATOM 725 C CA . GLN A 1 93 ? -15.964 -15.618 7.206 1.00 90.38 93 GLN A CA 1
ATOM 726 C C . GLN A 1 93 ? -16.705 -14.599 6.332 1.00 90.38 93 GLN A C 1
ATOM 728 O O . GLN A 1 93 ? -17.409 -14.985 5.398 1.00 90.38 93 GLN A O 1
ATOM 733 N N . VAL A 1 94 ? -16.534 -13.310 6.629 1.00 90.06 94 VAL A N 1
ATOM 734 C CA . VAL A 1 94 ? -17.114 -12.209 5.847 1.00 90.06 94 VAL A CA 1
ATOM 735 C C . VAL A 1 94 ? -16.024 -11.258 5.377 1.00 90.06 94 VAL A C 1
ATOM 737 O O . VAL A 1 94 ? -15.111 -10.920 6.136 1.00 90.06 94 VAL A O 1
ATOM 740 N N . ARG A 1 95 ? -16.138 -10.824 4.120 1.00 91.38 95 ARG A N 1
ATOM 741 C CA . ARG A 1 95 ? -15.284 -9.816 3.492 1.00 91.38 95 ARG A CA 1
ATOM 742 C C . ARG A 1 95 ? -16.162 -8.754 2.839 1.00 91.38 95 ARG A C 1
ATOM 744 O O . ARG A 1 95 ? -17.093 -9.089 2.109 1.00 91.38 95 ARG A O 1
ATOM 751 N N . PHE A 1 96 ? -15.875 -7.488 3.124 1.00 90.62 96 PHE A N 1
ATOM 752 C CA . PHE A 1 96 ? -16.596 -6.342 2.569 1.00 90.62 96 PHE A CA 1
ATOM 753 C C . PHE A 1 96 ? -15.720 -5.084 2.579 1.00 90.62 96 PHE A C 1
ATOM 755 O O . PHE A 1 96 ? -14.778 -4.982 3.366 1.00 90.62 96 PHE A O 1
ATOM 762 N N . ARG A 1 97 ? -16.039 -4.108 1.723 1.00 92.44 97 ARG A N 1
ATOM 763 C CA . ARG A 1 97 ? -15.336 -2.820 1.635 1.00 92.44 97 ARG A CA 1
ATOM 764 C C . ARG A 1 97 ? -16.176 -1.680 2.215 1.00 92.44 97 ARG A C 1
ATOM 766 O O . ARG A 1 97 ? -17.402 -1.705 2.123 1.00 92.44 97 ARG A O 1
ATOM 773 N N . PHE A 1 98 ? -15.518 -0.683 2.799 1.00 93.94 98 PHE A N 1
ATOM 774 C CA . PHE A 1 98 ? -16.130 0.515 3.373 1.00 93.94 98 PHE A CA 1
ATOM 775 C C . PHE A 1 98 ? -15.220 1.742 3.195 1.00 93.94 98 PHE A C 1
ATOM 777 O O . PHE A 1 98 ? -13.998 1.604 3.168 1.00 93.94 98 PHE A O 1
ATOM 784 N N . HIS A 1 99 ? -15.805 2.943 3.136 1.00 95.31 99 HIS A N 1
ATOM 785 C CA . HIS A 1 99 ? -15.043 4.197 3.187 1.00 95.31 99 HIS A CA 1
ATOM 786 C C . HIS A 1 99 ? -14.430 4.375 4.587 1.00 95.31 99 HIS A C 1
ATOM 788 O O . HIS A 1 99 ? -15.161 4.472 5.582 1.00 95.31 99 HIS A O 1
ATOM 794 N N . LEU A 1 100 ? -13.101 4.425 4.676 1.00 95.88 100 LEU A N 1
ATOM 795 C CA . LEU A 1 100 ? -12.362 4.401 5.941 1.00 95.88 100 LEU A CA 1
ATOM 796 C C . LEU A 1 100 ? -12.677 5.621 6.816 1.00 95.88 100 LEU A C 1
ATOM 798 O O . LEU A 1 100 ? -12.990 5.464 7.999 1.00 95.88 100 LEU A O 1
ATOM 802 N N . GLU A 1 101 ? -12.706 6.812 6.213 1.00 95.62 101 GLU A N 1
ATOM 803 C CA . GLU A 1 101 ? -13.052 8.066 6.893 1.00 95.62 101 GLU A CA 1
ATOM 804 C C . GLU A 1 101 ? -14.449 8.001 7.540 1.00 95.62 101 GLU A C 1
ATOM 806 O O . GLU A 1 101 ? -14.652 8.490 8.649 1.00 95.62 101 GLU A O 1
ATOM 811 N N . THR A 1 102 ? -15.415 7.329 6.899 1.00 96.56 102 THR A N 1
ATOM 812 C CA . THR A 1 102 ? -16.781 7.200 7.439 1.00 96.56 102 THR A CA 1
ATOM 813 C C . THR A 1 102 ? -16.788 6.377 8.728 1.00 96.56 102 THR A C 1
ATOM 815 O O . THR A 1 102 ? -17.371 6.802 9.724 1.00 96.56 102 THR A O 1
ATOM 818 N N . VAL A 1 103 ? -16.092 5.235 8.751 1.00 96.75 103 VAL A N 1
ATOM 819 C CA . VAL A 1 103 ? -15.975 4.406 9.965 1.00 96.75 103 VAL A CA 1
ATOM 820 C C . VAL A 1 103 ? -15.159 5.114 11.046 1.00 96.75 103 VAL A C 1
ATOM 822 O O . VAL A 1 103 ? -15.535 5.064 12.217 1.00 96.75 103 VAL A O 1
ATOM 825 N N . LEU A 1 104 ? -14.090 5.827 10.682 1.00 96.25 104 LEU A N 1
ATOM 826 C CA . LEU A 1 104 ? -13.330 6.647 11.626 1.00 96.25 104 LEU A CA 1
ATOM 827 C C . LEU A 1 104 ? -14.200 7.746 12.253 1.00 96.25 104 LEU A C 1
ATOM 829 O O . LEU A 1 104 ? -14.181 7.894 13.475 1.00 96.25 104 LEU A O 1
ATOM 833 N N . ASN A 1 105 ? -15.010 8.454 11.468 1.00 95.44 105 ASN A N 1
ATOM 834 C CA . ASN A 1 105 ? -15.926 9.476 11.976 1.00 95.44 105 ASN A CA 1
ATOM 835 C C . ASN A 1 105 ? -16.982 8.872 12.924 1.00 95.44 105 ASN A C 1
ATOM 837 O O . ASN A 1 105 ? -17.165 9.386 14.028 1.00 95.44 105 ASN A O 1
ATOM 841 N N . CYS A 1 106 ? -17.588 7.726 12.583 1.00 96.25 106 CYS A N 1
ATOM 842 C CA . CYS A 1 106 ? -18.506 7.008 13.479 1.00 96.25 106 CYS A CA 1
ATOM 843 C C . CYS A 1 106 ? -17.840 6.582 14.802 1.00 96.25 106 CYS A C 1
ATOM 845 O O . CYS A 1 106 ? -18.406 6.783 15.875 1.00 96.25 106 CYS A O 1
ATOM 847 N N . LEU A 1 107 ? -16.616 6.041 14.760 1.00 94.50 107 LEU A N 1
ATOM 848 C CA . LEU A 1 107 ? -15.902 5.578 15.960 1.00 94.50 107 LEU A CA 1
ATOM 849 C C . LEU A 1 107 ? -15.465 6.704 16.911 1.00 94.50 107 LEU A C 1
ATOM 851 O O . LEU A 1 107 ? -15.178 6.430 18.080 1.00 94.50 107 LEU A O 1
ATOM 855 N N . ASN A 1 108 ? -15.412 7.947 16.423 1.00 92.56 108 ASN A N 1
ATOM 856 C CA . ASN A 1 108 ? -15.066 9.142 17.195 1.00 92.56 108 ASN A CA 1
ATOM 857 C C . ASN A 1 108 ? -16.283 10.079 17.392 1.00 92.56 108 ASN A C 1
ATOM 859 O O . ASN A 1 108 ? -16.079 11.257 17.674 1.00 92.56 108 ASN A O 1
ATOM 863 N N . ILE A 1 109 ? -17.535 9.604 17.260 1.00 92.12 109 ILE A N 1
ATOM 864 C CA . ILE A 1 109 ? -18.732 10.475 17.312 1.00 92.12 109 ILE A CA 1
ATOM 865 C C . ILE A 1 109 ? -18.942 11.170 18.672 1.00 92.12 109 ILE A C 1
ATOM 867 O O . ILE A 1 109 ? -19.308 12.341 18.712 1.00 92.12 109 ILE A O 1
ATOM 871 N N . PHE A 1 110 ? -18.614 10.494 19.778 1.00 86.88 110 PHE A N 1
ATOM 872 C CA . PHE A 1 110 ? -18.567 11.074 21.131 1.00 86.88 110 PHE A CA 1
ATOM 873 C C . PHE A 1 110 ? -17.351 12.007 21.348 1.00 86.88 110 PHE A C 1
ATOM 875 O O . PHE A 1 110 ? -17.166 12.596 22.412 1.00 86.88 110 PHE A O 1
ATOM 882 N N . GLY A 1 111 ? -16.514 12.173 20.322 1.00 82.56 111 GLY A N 1
ATOM 883 C CA . GLY A 1 111 ? -15.289 12.953 20.353 1.00 82.56 111 GLY A CA 1
ATOM 884 C C . GLY A 1 111 ? -14.138 12.256 21.078 1.00 82.56 111 GLY A C 1
ATOM 885 O O . GLY A 1 111 ? -14.153 11.062 21.380 1.00 82.56 111 GLY A O 1
ATOM 886 N N . VAL A 1 112 ? -13.098 13.042 21.346 1.00 77.94 112 VAL A N 1
ATOM 887 C CA . VAL A 1 112 ? -11.992 12.673 22.230 1.00 77.94 112 VAL A CA 1
ATOM 888 C C . VAL A 1 112 ? -11.833 13.826 23.221 1.00 77.94 112 VAL A C 1
ATOM 890 O O . VAL A 1 112 ? -11.265 14.853 22.844 1.00 77.94 112 VAL A O 1
ATOM 893 N N . PRO A 1 113 ? -12.364 13.724 24.454 1.00 77.19 113 PRO A N 1
ATOM 894 C CA . PRO A 1 113 ? -12.151 14.760 25.454 1.00 77.19 113 PRO A CA 1
ATOM 895 C C . PRO A 1 113 ? -10.659 14.851 25.777 1.00 77.19 113 PRO A C 1
ATOM 897 O O . PRO A 1 113 ? -9.977 13.836 25.921 1.00 77.19 113 PRO A O 1
ATOM 900 N N . LEU A 1 114 ? -10.158 16.079 25.870 1.00 82.50 114 LEU A N 1
ATOM 901 C CA . LEU A 1 114 ? -8.759 16.371 26.158 1.00 82.50 114 LEU A CA 1
ATOM 902 C C . LEU A 1 114 ? -8.618 16.856 27.599 1.00 82.50 114 LEU A C 1
ATOM 904 O O . LEU A 1 114 ? -9.484 17.570 28.111 1.00 82.50 114 LEU A O 1
ATOM 908 N N . ASP A 1 115 ? -7.512 16.498 28.236 1.00 84.62 115 ASP A N 1
ATOM 909 C CA . ASP A 1 115 ? -7.158 17.004 29.553 1.00 84.62 115 ASP A CA 1
ATOM 910 C C . ASP A 1 115 ? -6.935 18.534 29.489 1.00 84.62 115 ASP A C 1
ATOM 912 O O . ASP A 1 115 ? -6.172 18.999 28.634 1.00 84.62 115 ASP A O 1
ATOM 916 N N . PRO A 1 116 ? -7.563 19.346 30.365 1.00 83.38 116 PRO A N 1
ATOM 917 C CA . PRO A 1 116 ? -7.508 20.809 30.259 1.00 83.38 116 PRO A CA 1
ATOM 918 C C . PRO A 1 116 ? -6.131 21.457 30.474 1.00 83.38 116 PRO A C 1
ATOM 920 O O . PRO A 1 116 ? -6.021 22.672 30.309 1.00 83.38 116 PRO A O 1
ATOM 923 N N . VAL A 1 117 ? -5.113 20.699 30.899 1.00 88.81 117 VAL A N 1
ATOM 924 C CA . VAL A 1 117 ? -3.782 21.218 31.269 1.00 88.81 117 VAL A CA 1
ATOM 925 C C . VAL A 1 117 ? -2.683 20.658 30.365 1.00 88.81 117 VAL A C 1
ATOM 927 O O . VAL A 1 117 ? -1.763 21.382 29.990 1.00 88.81 117 VAL A O 1
ATOM 930 N N . THR A 1 118 ? -2.769 19.376 30.016 1.00 88.00 118 THR A N 1
ATOM 931 C CA . THR A 1 118 ? -1.797 18.664 29.172 1.00 88.00 118 THR A CA 1
ATOM 932 C C . THR A 1 118 ? -2.229 18.565 27.709 1.00 88.00 118 THR A C 1
ATOM 934 O O . THR A 1 118 ? -1.386 18.305 26.857 1.00 88.00 118 THR A O 1
ATOM 937 N N . HIS A 1 119 ? -3.515 18.790 27.409 1.00 79.88 119 HIS A N 1
ATOM 938 C CA . HIS A 1 119 ? -4.147 18.562 26.103 1.00 79.88 119 HIS A CA 1
ATOM 939 C C . HIS A 1 119 ? -4.074 17.111 25.583 1.00 79.88 119 HIS A C 1
ATOM 941 O O . HIS A 1 119 ? -4.409 16.860 24.425 1.00 79.88 119 HIS A O 1
ATOM 947 N N . GLU A 1 120 ? -3.704 16.147 26.430 1.00 79.56 120 GLU A N 1
ATOM 948 C CA . GLU A 1 120 ? -3.683 14.720 26.090 1.00 79.56 120 GLU A CA 1
ATOM 949 C C . GLU A 1 120 ? -5.097 14.095 26.120 1.00 79.56 120 GLU A C 1
ATOM 951 O O . GLU A 1 120 ? -5.953 14.547 26.888 1.00 79.56 120 GLU A O 1
ATOM 956 N N . PRO A 1 121 ? -5.377 13.040 25.329 1.00 75.44 121 PRO A N 1
ATOM 957 C CA . PRO A 1 121 ? -6.656 12.327 25.352 1.00 75.44 121 PRO A CA 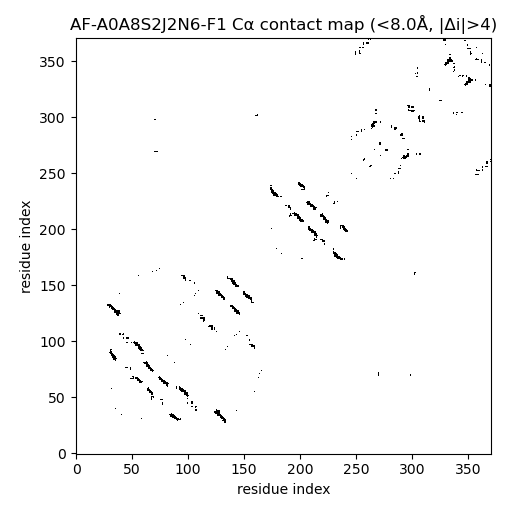1
ATOM 958 C C . PRO A 1 121 ? -7.017 11.723 26.720 1.00 75.44 121 PRO A C 1
ATOM 960 O O . PRO A 1 121 ? -6.341 10.822 27.220 1.00 75.44 121 PRO A O 1
ATOM 963 N N . LEU A 1 122 ? -8.151 12.138 27.291 1.00 76.94 122 LEU A N 1
ATOM 964 C CA . LEU A 1 122 ? -8.709 11.538 28.505 1.00 76.94 122 LEU A CA 1
ATOM 965 C C . LEU A 1 122 ? -9.323 10.152 28.223 1.00 76.94 122 LEU A C 1
ATOM 967 O O . LEU A 1 122 ? -9.851 9.902 27.132 1.00 76.94 122 LEU A O 1
ATOM 971 N N . PRO A 1 123 ? -9.302 9.217 29.190 1.00 71.50 123 PRO A N 1
ATOM 972 C CA . PRO A 1 123 ? -9.874 7.889 29.014 1.00 71.50 123 PRO A CA 1
ATOM 973 C C . PRO A 1 123 ? -11.413 7.880 29.138 1.00 71.50 123 PRO A C 1
ATOM 975 O O . PRO A 1 123 ? -11.949 7.649 30.216 1.00 71.50 123 PRO A O 1
ATOM 978 N N . THR A 1 124 ? -12.127 8.058 28.021 1.00 72.38 124 THR A N 1
ATOM 979 C CA . THR A 1 124 ? -13.539 7.643 27.892 1.00 72.38 124 THR A CA 1
ATOM 980 C C . THR A 1 124 ? -13.700 6.122 27.831 1.00 72.38 124 THR A C 1
ATOM 982 O O . THR A 1 124 ? -12.755 5.398 27.496 1.00 72.38 124 THR A O 1
ATOM 985 N N . ASN A 1 125 ? -14.915 5.635 28.084 1.00 82.81 125 ASN A N 1
ATOM 986 C CA . ASN A 1 125 ? -15.271 4.217 28.003 1.00 82.81 125 ASN A CA 1
ATOM 987 C C . ASN A 1 125 ? -16.430 3.988 27.012 1.00 82.81 125 ASN A C 1
ATOM 989 O O . ASN A 1 125 ? -17.408 3.319 27.336 1.00 82.81 125 ASN A O 1
ATOM 993 N N . VAL A 1 126 ? -16.306 4.569 25.809 1.00 92.88 126 VAL A N 1
ATOM 994 C CA . VAL A 1 126 ? -17.224 4.341 24.680 1.00 92.88 126 VAL A CA 1
ATOM 995 C C . VAL A 1 126 ? -17.118 2.879 24.244 1.00 92.88 126 VAL A C 1
ATOM 997 O O . VAL A 1 126 ? -16.176 2.513 23.532 1.00 92.88 126 VAL A O 1
ATOM 1000 N N . ALA A 1 127 ? -18.063 2.035 24.643 1.00 95.00 127 ALA A N 1
ATOM 1001 C CA . ALA A 1 127 ? -18.141 0.677 24.125 1.00 95.00 127 ALA A CA 1
ATOM 1002 C C . ALA A 1 127 ? -18.572 0.708 22.649 1.00 95.00 127 ALA A C 1
ATOM 1004 O O . ALA A 1 127 ? -19.321 1.589 22.232 1.00 95.00 127 ALA A O 1
ATOM 1005 N N . VAL A 1 128 ? -18.108 -0.253 21.848 1.00 96.88 128 VAL A N 1
ATOM 1006 C CA . VAL A 1 128 ? -18.584 -0.459 20.474 1.00 96.88 128 VAL A CA 1
ATOM 1007 C C . VAL A 1 128 ? -18.944 -1.920 20.236 1.00 96.88 128 VAL A C 1
ATOM 1009 O O . VAL A 1 128 ? -18.200 -2.830 20.608 1.00 96.88 128 VAL A O 1
ATOM 1012 N N . GLN A 1 129 ? -20.079 -2.139 19.580 1.00 97.50 129 GLN A N 1
ATOM 1013 C CA . GLN A 1 129 ? -20.473 -3.414 18.993 1.00 97.50 129 GLN A CA 1
ATOM 1014 C C . GLN A 1 129 ? -20.462 -3.269 17.469 1.00 97.50 129 GLN A C 1
ATOM 1016 O O . GLN A 1 129 ? -21.046 -2.333 16.927 1.00 97.50 129 GLN A O 1
ATOM 1021 N N . ILE A 1 130 ? -19.800 -4.197 16.791 1.00 96.94 130 ILE A N 1
ATOM 1022 C CA . ILE A 1 130 ? -19.707 -4.298 15.335 1.00 96.94 130 ILE A CA 1
ATOM 1023 C C . ILE A 1 130 ? -20.645 -5.425 14.915 1.00 96.94 130 ILE A C 1
ATOM 1025 O O . ILE A 1 130 ? -20.481 -6.539 15.404 1.00 96.94 130 ILE A O 1
ATOM 1029 N N . HIS A 1 131 ? -21.609 -5.150 14.040 1.00 95.38 131 HIS A N 1
ATOM 1030 C CA . HIS A 1 131 ? -22.588 -6.124 13.548 1.00 95.38 131 HIS A CA 1
ATOM 1031 C C . HIS A 1 131 ? -22.608 -6.103 12.016 1.00 95.38 131 HIS A C 1
ATOM 1033 O O . HIS A 1 131 ? -22.656 -5.035 11.399 1.00 95.38 131 HIS A O 1
ATOM 1039 N N . TYR A 1 132 ? -22.580 -7.280 11.391 1.00 93.75 132 TYR A N 1
ATOM 1040 C CA . TYR A 1 132 ? -22.685 -7.418 9.939 1.00 93.75 132 TYR A CA 1
ATOM 1041 C C . TYR A 1 132 ? -23.546 -8.625 9.543 1.00 93.75 132 TYR A C 1
ATOM 1043 O O . TYR A 1 132 ? -23.363 -9.742 10.039 1.00 93.75 132 TYR A O 1
ATOM 1051 N N . ARG A 1 133 ? -24.493 -8.378 8.632 1.00 89.69 133 ARG A N 1
ATOM 1052 C CA . ARG A 1 133 ? -25.430 -9.369 8.083 1.00 89.69 133 ARG A CA 1
ATOM 1053 C C . ARG A 1 133 ? -24.918 -9.902 6.742 1.00 89.69 133 ARG A C 1
ATOM 1055 O O . ARG A 1 133 ? -24.155 -9.228 6.060 1.00 89.69 133 ARG A O 1
ATOM 1062 N N . GLU A 1 134 ? -25.320 -11.113 6.365 1.00 72.88 134 GLU A N 1
ATOM 1063 C CA . GLU A 1 134 ? -24.676 -11.906 5.299 1.00 72.88 134 GLU A CA 1
ATOM 1064 C C . GLU A 1 134 ? -24.589 -11.234 3.912 1.00 72.88 134 GLU A C 1
ATOM 1066 O O . GLU A 1 134 ? -23.635 -11.468 3.171 1.00 72.88 134 GLU A O 1
ATOM 1071 N N . ASN A 1 135 ? -25.569 -10.407 3.546 1.00 68.50 135 ASN A N 1
ATOM 1072 C CA . ASN A 1 135 ? -25.684 -9.849 2.199 1.00 68.50 135 ASN A CA 1
ATOM 1073 C C . ASN A 1 135 ? -25.009 -8.471 2.079 1.00 68.50 135 ASN A C 1
ATOM 1075 O O . ASN A 1 135 ? -25.364 -7.551 2.811 1.00 68.50 135 ASN A O 1
ATOM 1079 N N . GLN A 1 136 ? -24.157 -8.272 1.061 1.00 62.19 136 GLN A N 1
ATOM 1080 C CA . GLN A 1 136 ? -23.459 -6.999 0.761 1.00 62.19 136 GLN A CA 1
ATOM 1081 C C . GLN A 1 136 ? -24.377 -5.774 0.549 1.00 62.19 136 GLN A C 1
ATOM 1083 O O . GLN A 1 136 ? -23.905 -4.641 0.543 1.00 62.19 136 GLN A O 1
ATOM 1088 N N . THR A 1 137 ? -25.688 -5.980 0.396 1.00 71.44 137 THR A N 1
ATOM 1089 C CA . THR A 1 137 ? -26.703 -4.915 0.377 1.00 71.44 137 THR A CA 1
ATOM 1090 C C . THR A 1 137 ? -26.970 -4.291 1.749 1.00 71.44 137 THR A C 1
ATOM 1092 O O . THR A 1 137 ? -27.560 -3.213 1.812 1.00 71.44 137 THR A O 1
ATOM 1095 N N . HIS A 1 138 ? -26.590 -4.962 2.839 1.00 83.69 138 HIS A N 1
ATOM 1096 C CA . HIS A 1 138 ? -26.815 -4.501 4.206 1.00 83.69 138 HIS A CA 1
ATOM 1097 C C . HIS A 1 138 ? -25.649 -3.619 4.672 1.00 83.69 138 HIS A C 1
ATOM 1099 O O . HIS A 1 138 ? -24.491 -3.900 4.343 1.00 83.69 138 HIS A O 1
ATOM 1105 N N . PRO A 1 139 ? -25.925 -2.548 5.437 1.00 92.25 139 PRO A N 1
ATOM 1106 C CA . PRO A 1 139 ? -24.874 -1.723 6.007 1.00 92.25 139 PRO A CA 1
ATOM 1107 C C . PRO A 1 139 ? -24.077 -2.494 7.066 1.00 92.25 139 PRO A C 1
ATOM 1109 O O . PRO A 1 139 ? -24.598 -3.376 7.750 1.00 92.25 139 PRO A O 1
ATOM 1112 N N . LEU A 1 140 ? -22.823 -2.091 7.255 1.00 94.62 140 LEU A N 1
ATOM 1113 C CA . LEU A 1 140 ? -22.104 -2.337 8.498 1.00 94.62 140 LEU A CA 1
ATOM 1114 C C . LEU A 1 140 ? -22.803 -1.540 9.608 1.00 94.62 140 LEU A C 1
ATOM 1116 O O . LEU A 1 140 ? -22.891 -0.313 9.519 1.00 94.62 140 LEU A O 1
ATOM 1120 N N . GLN A 1 141 ? -23.289 -2.226 10.640 1.00 96.06 141 GLN A N 1
ATOM 1121 C CA . GLN A 1 141 ? -23.933 -1.601 11.792 1.00 96.06 141 GLN A CA 1
ATOM 1122 C C . GLN A 1 141 ? -22.901 -1.456 12.920 1.00 96.06 141 GLN A C 1
ATOM 1124 O O . GLN A 1 141 ? -22.286 -2.440 13.341 1.00 96.06 141 GLN A O 1
ATOM 1129 N N . LEU A 1 142 ? -22.696 -0.232 13.410 1.00 97.56 142 LEU A N 1
ATOM 1130 C CA . LEU A 1 142 ? -21.934 0.029 14.635 1.00 97.56 142 LEU A CA 1
ATOM 1131 C C . LEU A 1 142 ? -22.875 0.567 15.711 1.00 97.56 142 LEU A C 1
ATOM 1133 O O . LEU A 1 142 ? -23.506 1.601 15.504 1.00 97.56 142 LEU A O 1
ATOM 1137 N N . TYR A 1 143 ? -22.917 -0.090 16.867 1.00 97.25 143 TYR A N 1
ATOM 1138 C CA . TYR A 1 143 ? -23.577 0.427 18.067 1.00 97.25 143 TYR A CA 1
ATOM 1139 C C . TYR A 1 143 ? -22.511 0.954 19.019 1.00 97.25 143 TYR A C 1
ATOM 1141 O O . TYR A 1 143 ? -21.669 0.178 19.470 1.00 97.25 143 TYR A O 1
ATOM 1149 N N . LEU A 1 144 ? -22.530 2.252 19.309 1.00 96.69 144 LEU A N 1
ATOM 1150 C CA . LEU A 1 144 ? -21.612 2.900 20.244 1.00 96.69 144 LEU A CA 1
ATOM 1151 C C . LEU A 1 144 ? -22.364 3.339 21.498 1.00 96.69 144 LEU A C 1
ATOM 1153 O O . LEU A 1 144 ? -23.414 3.961 21.382 1.00 96.69 144 LEU A O 1
ATOM 1157 N N . GLU A 1 145 ? -21.826 3.037 22.675 1.00 94.94 145 GLU A N 1
ATOM 1158 C CA . GLU A 1 145 ? -22.466 3.299 23.969 1.00 94.94 145 GLU A CA 1
ATOM 1159 C C . GLU A 1 145 ? -21.516 4.063 24.900 1.00 94.94 145 GLU A C 1
ATOM 1161 O O . GLU A 1 145 ? -20.418 3.587 25.189 1.00 94.94 145 GLU A O 1
ATOM 1166 N N . GLU A 1 146 ? -21.948 5.223 25.397 1.00 92.62 146 GLU A N 1
ATOM 1167 C CA . GLU A 1 146 ? -21.263 5.985 26.450 1.00 92.62 146 GLU A CA 1
ATOM 1168 C C . GLU A 1 146 ? -22.286 6.462 27.491 1.00 92.62 146 GLU A C 1
ATOM 1170 O O . GLU A 1 146 ? -23.301 7.056 27.134 1.00 92.62 146 GLU A O 1
ATOM 1175 N N . ASP A 1 147 ? -22.054 6.152 28.772 1.00 88.69 147 ASP A N 1
ATOM 1176 C CA . ASP A 1 147 ? -22.915 6.504 29.917 1.00 88.69 147 ASP A CA 1
ATOM 1177 C C . ASP A 1 147 ? -24.431 6.254 29.705 1.00 88.69 147 ASP A C 1
ATOM 1179 O O . ASP A 1 147 ? -25.291 6.991 30.192 1.00 88.69 147 ASP A O 1
ATOM 1183 N N . GLY A 1 148 ? -24.768 5.178 28.982 1.00 88.75 148 GLY A N 1
ATOM 1184 C CA . GLY A 1 148 ? -26.143 4.772 28.656 1.00 88.75 148 GLY A CA 1
ATOM 1185 C C . GLY A 1 148 ? -26.753 5.456 27.424 1.00 88.75 148 GLY A C 1
ATOM 1186 O O . GLY A 1 148 ? -27.881 5.136 27.047 1.00 88.75 148 GLY A O 1
ATOM 1187 N N . VAL A 1 149 ? -26.030 6.365 26.765 1.00 92.00 149 VAL A N 1
ATOM 1188 C CA . VAL A 1 149 ? -26.403 6.929 25.462 1.00 92.00 149 VAL A CA 1
ATOM 1189 C C . VAL A 1 149 ? -25.908 5.996 24.361 1.00 92.00 149 VAL A C 1
ATOM 1191 O O . VAL A 1 149 ? -24.703 5.843 24.168 1.00 92.00 149 VAL A O 1
ATOM 1194 N N . ILE A 1 150 ? -26.838 5.392 23.617 1.00 94.75 150 ILE A N 1
ATOM 1195 C CA . ILE A 1 150 ? -26.533 4.509 22.484 1.00 94.75 150 ILE A CA 1
ATOM 1196 C C . ILE A 1 150 ? -26.699 5.274 21.166 1.00 94.75 150 ILE A C 1
ATOM 1198 O O . ILE A 1 150 ? -27.734 5.889 20.916 1.00 94.75 150 ILE A O 1
ATOM 1202 N N . THR A 1 151 ? -25.688 5.190 20.303 1.00 96.19 151 THR A N 1
ATOM 1203 C CA . THR A 1 151 ? -25.710 5.643 18.906 1.00 96.19 151 THR A CA 1
ATOM 1204 C C . THR A 1 151 ? -25.621 4.434 17.980 1.00 96.19 151 THR A C 1
ATOM 1206 O O . THR A 1 151 ? -24.670 3.662 18.076 1.00 96.19 151 THR A O 1
ATOM 1209 N N . GLU A 1 152 ? -26.554 4.299 17.037 1.00 97.38 152 GLU A N 1
ATOM 1210 C CA . GLU A 1 152 ? -26.403 3.400 15.887 1.00 97.38 152 GLU A CA 1
ATOM 1211 C C . GLU A 1 152 ? -25.819 4.165 14.688 1.00 97.38 152 GLU A C 1
ATOM 1213 O O . GLU A 1 152 ? -26.232 5.284 14.378 1.00 97.38 152 GLU A O 1
ATOM 1218 N N . CYS A 1 153 ? -24.861 3.560 13.989 1.00 97.38 153 CYS A N 1
ATOM 1219 C CA . CYS A 1 153 ? -24.336 4.041 12.714 1.00 97.38 153 CYS A CA 1
ATOM 1220 C C . CYS A 1 153 ? -24.511 2.966 11.638 1.00 97.38 153 CYS A C 1
ATOM 1222 O O . CYS A 1 153 ? -23.984 1.862 11.770 1.00 97.38 153 CYS A O 1
ATOM 1224 N N . LEU A 1 154 ? -25.215 3.315 10.558 1.00 95.94 154 LEU A N 1
ATOM 1225 C CA . LEU A 1 154 ? -25.457 2.457 9.397 1.00 95.94 154 LEU A CA 1
ATOM 1226 C C . LEU A 1 154 ? -24.494 2.842 8.262 1.00 95.94 154 LEU A C 1
ATOM 1228 O O . LEU A 1 154 ? -24.783 3.733 7.462 1.00 95.94 154 LEU A O 1
ATOM 1232 N N . ILE A 1 155 ? -23.329 2.197 8.198 1.00 95.31 155 ILE A N 1
ATOM 1233 C CA . ILE A 1 155 ? -22.297 2.486 7.192 1.00 95.31 155 ILE A CA 1
ATOM 1234 C C . ILE A 1 155 ? -22.545 1.658 5.928 1.00 95.31 155 ILE A C 1
ATOM 1236 O O . ILE A 1 155 ? -22.562 0.429 5.965 1.00 95.31 155 ILE A O 1
ATOM 1240 N N . LYS A 1 156 ? -22.696 2.327 4.780 1.00 92.38 156 LYS A N 1
ATOM 1241 C CA . LYS A 1 156 ? -22.849 1.656 3.483 1.00 92.38 156 LYS A CA 1
ATOM 1242 C C . LYS A 1 156 ? -21.598 0.829 3.136 1.00 92.38 156 LYS A C 1
ATOM 1244 O O . LYS A 1 156 ? -20.489 1.356 3.120 1.00 92.38 156 LYS A O 1
ATOM 1249 N N . VAL A 1 157 ? -21.816 -0.431 2.759 1.00 92.69 157 VAL A N 1
ATOM 1250 C CA . VAL A 1 157 ? -20.807 -1.314 2.156 1.00 92.69 157 VAL A CA 1
ATOM 1251 C C . VAL A 1 157 ? -20.659 -1.054 0.650 1.00 92.69 157 VAL A C 1
ATOM 1253 O O . VAL A 1 157 ? -21.610 -0.672 -0.039 1.00 92.69 157 VAL A O 1
ATOM 1256 N N . LEU A 1 158 ? -19.440 -1.238 0.146 1.00 89.81 158 LEU A N 1
ATOM 1257 C CA . LEU A 1 158 ? -19.066 -1.120 -1.264 1.00 89.81 158 LEU A CA 1
ATOM 1258 C C . LEU A 1 158 ? -18.758 -2.501 -1.859 1.00 89.81 158 LEU A C 1
ATOM 1260 O O . LEU A 1 158 ? -18.367 -3.414 -1.129 1.00 89.81 158 LEU A O 1
ATOM 1264 N N . ASP A 1 159 ? -18.875 -2.619 -3.186 1.00 80.81 159 ASP A N 1
ATOM 1265 C CA . ASP A 1 159 ? -18.439 -3.789 -3.954 1.00 80.81 159 ASP A CA 1
ATOM 1266 C C . ASP A 1 159 ? -17.043 -4.252 -3.511 1.00 80.81 159 ASP A C 1
ATOM 1268 O O . ASP A 1 159 ? -16.084 -3.468 -3.525 1.00 80.81 159 ASP A O 1
ATOM 1272 N N . ASP A 1 160 ? -16.902 -5.539 -3.195 1.00 73.50 160 ASP A N 1
ATOM 1273 C CA . ASP A 1 160 ? -15.582 -6.144 -3.045 1.00 73.50 160 ASP A CA 1
ATOM 1274 C C . ASP A 1 160 ? -14.870 -6.209 -4.408 1.00 73.50 160 ASP A C 1
ATOM 1276 O O . ASP A 1 160 ? -15.482 -6.340 -5.474 1.00 73.50 160 ASP A O 1
ATOM 1280 N N . THR A 1 161 ? -13.550 -6.083 -4.368 1.00 67.94 161 THR A N 1
ATOM 1281 C CA . THR A 1 161 ? -12.657 -6.356 -5.495 1.00 67.94 161 THR A CA 1
ATOM 1282 C C . THR A 1 161 ? -11.360 -6.900 -4.944 1.00 67.94 161 THR A C 1
ATOM 1284 O O . THR A 1 161 ? -10.979 -6.587 -3.811 1.00 67.94 161 THR A O 1
ATOM 1287 N N . ASP A 1 162 ? -10.659 -7.654 -5.774 1.00 68.88 162 ASP A N 1
ATOM 1288 C CA . ASP A 1 162 ? -9.384 -8.250 -5.419 1.00 68.88 162 ASP A CA 1
ATOM 1289 C C . ASP A 1 162 ? -8.388 -7.192 -4.927 1.00 68.88 162 ASP A C 1
ATOM 1291 O O . ASP A 1 162 ? -8.296 -6.081 -5.454 1.00 68.88 162 ASP A O 1
ATOM 1295 N N . THR A 1 163 ? -7.685 -7.557 -3.862 1.00 72.06 163 THR A N 1
ATOM 1296 C CA . THR A 1 163 ? -6.508 -6.861 -3.330 1.00 72.06 163 THR A CA 1
ATOM 1297 C C . THR A 1 163 ? -5.270 -7.512 -3.906 1.00 72.06 163 THR A C 1
ATOM 1299 O O . THR A 1 163 ? -5.265 -8.735 -4.069 1.00 72.06 163 THR A O 1
ATOM 1302 N N . ILE A 1 164 ? -4.202 -6.750 -4.127 1.00 71.75 164 ILE A N 1
ATOM 1303 C CA . ILE A 1 164 ? -2.918 -7.364 -4.464 1.00 71.75 164 ILE A CA 1
ATOM 1304 C C . ILE A 1 164 ? -2.426 -8.181 -3.267 1.00 71.75 164 ILE A C 1
ATOM 1306 O O . ILE A 1 164 ? -2.341 -7.691 -2.13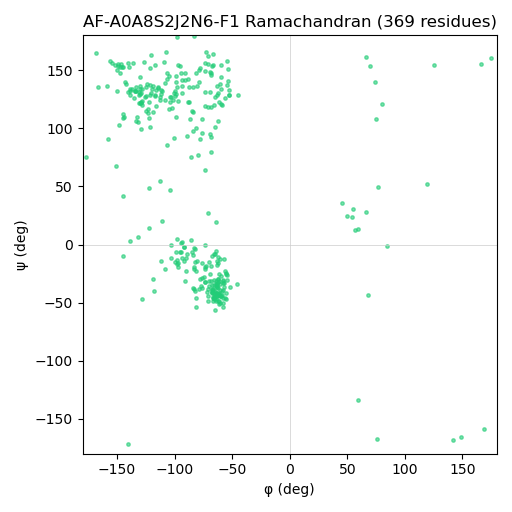7 1.00 71.75 164 ILE A O 1
ATOM 1310 N N . ASP A 1 165 ? -2.109 -9.445 -3.531 1.00 72.00 165 ASP A N 1
ATOM 1311 C CA . ASP A 1 165 ? -1.427 -10.308 -2.578 1.00 72.00 165 ASP A CA 1
ATOM 1312 C C . ASP A 1 165 ? 0.079 -10.052 -2.697 1.00 72.00 165 ASP A C 1
ATOM 1314 O O . ASP A 1 165 ? 0.747 -10.515 -3.624 1.00 72.00 165 ASP A O 1
ATOM 1318 N N . PHE A 1 166 ? 0.601 -9.220 -1.797 1.00 70.62 166 PHE A N 1
ATOM 1319 C CA . PHE A 1 166 ? 2.035 -8.984 -1.690 1.00 70.62 166 PHE A CA 1
ATOM 1320 C C . PHE A 1 166 ? 2.658 -10.200 -1.001 1.00 70.62 166 PHE A C 1
ATOM 1322 O O . PHE A 1 166 ? 2.658 -10.280 0.229 1.00 70.62 166 PHE A O 1
ATOM 1329 N N . ASP A 1 167 ? 3.180 -11.139 -1.793 1.00 65.38 167 ASP A N 1
ATOM 1330 C CA . ASP A 1 167 ? 3.831 -12.359 -1.304 1.00 65.38 167 ASP A CA 1
ATOM 1331 C C . ASP A 1 167 ? 5.163 -12.037 -0.596 1.00 65.38 167 ASP A C 1
ATOM 1333 O O . ASP A 1 167 ? 6.260 -12.128 -1.154 1.00 65.38 167 ASP A O 1
ATOM 1337 N N . PHE A 1 168 ? 5.052 -11.603 0.661 1.00 65.75 168 PHE A N 1
ATOM 1338 C CA . PHE A 1 168 ? 6.157 -11.346 1.582 1.00 65.75 168 PHE A CA 1
ATOM 1339 C C . PHE A 1 168 ? 6.761 -12.668 2.083 1.00 65.75 168 PHE A C 1
ATOM 1341 O O . PHE A 1 168 ? 6.725 -12.980 3.279 1.00 65.75 168 PHE A O 1
ATOM 1348 N N . GLN A 1 169 ? 7.340 -13.447 1.166 1.00 60.97 169 GLN A N 1
ATOM 1349 C CA . GLN A 1 169 ? 8.093 -14.647 1.516 1.00 60.97 169 GLN A CA 1
ATOM 1350 C C . GLN A 1 169 ? 9.222 -14.286 2.487 1.00 60.97 169 GLN A C 1
ATOM 1352 O O . GLN A 1 169 ? 10.044 -13.405 2.233 1.00 60.97 169 GLN A O 1
ATOM 1357 N N . THR A 1 170 ? 9.265 -14.979 3.624 1.00 63.22 170 THR A N 1
ATOM 1358 C CA . THR A 1 170 ? 10.328 -14.818 4.627 1.00 63.22 170 THR A CA 1
ATOM 1359 C C . THR A 1 170 ? 11.584 -15.624 4.291 1.00 63.22 170 THR A C 1
ATOM 1361 O O . THR A 1 170 ? 12.599 -15.522 4.984 1.00 63.22 170 THR A O 1
ATOM 1364 N N . GLU A 1 171 ? 11.536 -16.401 3.212 1.00 60.50 171 GLU A N 1
ATOM 1365 C CA . GLU A 1 171 ? 12.685 -17.063 2.610 1.00 60.50 171 GLU A CA 1
ATOM 1366 C C . GLU A 1 171 ? 13.483 -16.047 1.774 1.00 60.50 171 GLU A C 1
ATOM 1368 O O . GLU A 1 171 ? 12.915 -15.214 1.075 1.00 60.50 171 GLU A O 1
ATOM 1373 N N . ASN A 1 172 ? 14.818 -16.115 1.830 1.00 67.25 172 ASN A N 1
ATOM 1374 C CA . ASN A 1 172 ? 15.735 -15.212 1.110 1.00 67.25 172 ASN A CA 1
ATOM 1375 C C . ASN A 1 172 ? 15.720 -13.727 1.558 1.00 67.25 172 ASN A C 1
ATOM 1377 O O . ASN A 1 172 ? 16.083 -12.841 0.784 1.00 67.25 172 ASN A O 1
ATOM 1381 N N . ILE A 1 173 ? 15.379 -13.433 2.822 1.00 79.12 173 ILE A N 1
ATOM 1382 C CA . ILE A 1 173 ? 15.570 -12.090 3.409 1.00 79.12 173 ILE A CA 1
ATOM 1383 C C . ILE A 1 173 ? 17.070 -11.732 3.433 1.00 79.12 173 ILE A C 1
ATOM 1385 O O . ILE A 1 173 ? 17.819 -12.229 4.273 1.00 79.12 173 ILE A O 1
ATOM 1389 N N . VAL A 1 174 ? 17.487 -10.822 2.546 1.00 85.25 174 VAL A N 1
ATOM 1390 C CA . VAL A 1 174 ? 18.873 -10.313 2.437 1.00 85.25 174 VAL A CA 1
ATOM 1391 C C . VAL A 1 174 ? 19.291 -9.502 3.671 1.00 85.25 174 VAL A C 1
ATOM 1393 O O . VAL A 1 174 ? 20.394 -9.655 4.196 1.00 85.25 174 VAL A O 1
ATOM 1396 N N . SER A 1 175 ? 18.393 -8.647 4.169 1.00 89.69 175 SER A N 1
ATOM 1397 C CA . SER A 1 175 ? 18.654 -7.793 5.331 1.00 89.69 175 SER A CA 1
ATOM 1398 C C . SER A 1 175 ? 17.417 -7.663 6.211 1.00 89.69 175 SER A C 1
ATOM 1400 O O . SER A 1 175 ? 16.305 -7.473 5.720 1.00 89.69 175 SER A O 1
ATOM 1402 N N . LYS A 1 176 ? 17.620 -7.731 7.528 1.00 91.94 176 LYS A N 1
ATOM 1403 C CA . LYS A 1 176 ? 16.594 -7.550 8.559 1.00 91.94 176 LYS A CA 1
ATOM 1404 C C . LYS A 1 176 ? 17.098 -6.552 9.593 1.00 91.94 176 LYS A C 1
ATOM 1406 O O . LYS A 1 176 ? 18.103 -6.793 10.257 1.00 91.94 176 LYS A O 1
ATOM 1411 N N . VAL A 1 177 ? 16.351 -5.468 9.767 1.00 93.94 177 VAL A N 1
ATOM 1412 C CA . VAL A 1 177 ? 16.634 -4.424 10.756 1.00 93.94 177 VAL A CA 1
ATOM 1413 C C . VAL A 1 177 ? 15.407 -4.247 11.646 1.00 93.94 177 VAL A C 1
ATOM 1415 O O . VAL A 1 177 ? 14.280 -4.244 11.152 1.00 93.94 177 VAL A O 1
ATOM 1418 N N . VAL A 1 178 ? 15.616 -4.141 12.957 1.00 95.50 178 VAL A N 1
ATOM 1419 C CA . VAL A 1 178 ? 14.570 -3.880 13.955 1.00 95.50 178 VAL A CA 1
ATOM 1420 C C . VAL A 1 178 ? 15.030 -2.726 14.834 1.00 95.50 178 VAL A C 1
ATOM 1422 O O . VAL A 1 178 ? 16.142 -2.752 15.366 1.00 95.50 178 VAL A O 1
ATOM 1425 N N . PHE A 1 179 ? 14.159 -1.732 14.994 1.00 96.56 179 PHE A N 1
ATOM 1426 C CA . PHE A 1 179 ? 14.397 -0.542 15.805 1.00 96.56 179 PHE A CA 1
ATOM 1427 C C . PHE A 1 179 ? 13.424 -0.447 16.976 1.00 96.56 179 PHE A C 1
ATOM 1429 O O . PHE A 1 179 ? 12.278 -0.895 16.903 1.00 96.56 179 PHE A O 1
ATOM 1436 N N . LYS A 1 180 ? 13.849 0.250 18.029 1.00 95.62 180 LYS A N 1
ATOM 1437 C CA . LYS A 1 180 ? 12.969 0.696 19.110 1.00 95.62 180 LYS A CA 1
ATOM 1438 C C . LYS A 1 180 ? 12.108 1.855 18.599 1.00 95.62 180 LYS A C 1
ATOM 1440 O O . LYS A 1 180 ? 12.630 2.897 18.204 1.00 95.62 180 LYS A O 1
ATOM 1445 N N . ALA A 1 181 ? 10.787 1.668 18.607 1.00 93.81 181 ALA A N 1
ATOM 1446 C CA . ALA A 1 181 ? 9.839 2.546 17.914 1.00 93.81 181 ALA A CA 1
ATOM 1447 C C . ALA A 1 181 ? 9.895 4.028 18.337 1.00 93.81 181 ALA A C 1
ATOM 1449 O O . ALA A 1 181 ? 9.667 4.896 17.500 1.00 93.81 181 ALA A O 1
ATOM 1450 N N . SER A 1 182 ? 10.230 4.337 19.596 1.00 91.75 182 SER A N 1
ATOM 1451 C CA . SER A 1 182 ? 10.418 5.718 20.067 1.00 91.75 182 SER A CA 1
ATOM 1452 C C . SER A 1 182 ? 11.600 6.407 19.380 1.00 91.75 182 SER A C 1
ATOM 1454 O O . SER A 1 182 ? 11.410 7.415 18.706 1.00 91.75 182 SER A O 1
ATOM 1456 N N . GLY A 1 183 ? 12.795 5.815 19.459 1.00 90.94 183 GLY A N 1
ATOM 1457 C CA . GLY A 1 183 ? 13.996 6.362 18.823 1.00 90.94 183 GLY A CA 1
ATOM 1458 C C . GLY A 1 183 ? 13.904 6.400 17.295 1.00 90.94 183 GLY A C 1
ATOM 1459 O O . GLY A 1 183 ? 14.427 7.316 16.670 1.00 90.94 183 GLY A O 1
ATOM 1460 N N . PHE A 1 184 ? 13.183 5.458 16.672 1.00 92.12 184 PHE A N 1
ATOM 1461 C CA . PHE A 1 184 ? 12.930 5.525 15.230 1.00 92.12 184 PHE A CA 1
ATOM 1462 C C . PHE A 1 184 ? 11.905 6.608 14.858 1.00 92.12 184 PHE A C 1
ATOM 1464 O O . PHE A 1 184 ? 12.048 7.235 13.815 1.00 92.12 184 PHE A O 1
ATOM 1471 N N . LYS A 1 185 ? 10.912 6.896 15.712 1.00 91.81 185 LYS A N 1
ATOM 1472 C CA . LYS A 1 185 ? 9.998 8.039 15.528 1.00 91.81 185 LYS A CA 1
ATOM 1473 C C . LYS A 1 185 ? 10.737 9.378 15.633 1.00 91.81 185 LYS A C 1
ATOM 1475 O O . LYS A 1 185 ? 10.445 10.282 14.856 1.00 91.81 185 LYS A O 1
ATOM 1480 N N . GLU A 1 186 ? 11.680 9.499 16.567 1.00 90.19 186 GLU A N 1
ATOM 1481 C CA . GLU A 1 186 ? 12.559 10.671 16.691 1.00 90.19 186 GLU A CA 1
ATOM 1482 C C . GLU A 1 186 ? 13.395 10.846 15.414 1.00 90.19 186 GLU A C 1
ATOM 1484 O O . GLU A 1 186 ? 13.323 11.894 14.776 1.00 90.19 186 GLU A O 1
ATOM 1489 N N . ALA A 1 187 ? 14.056 9.779 14.959 1.00 87.69 187 ALA A N 1
ATOM 1490 C CA . ALA A 1 187 ? 14.807 9.751 13.706 1.00 87.69 187 ALA A CA 1
ATOM 1491 C C . ALA A 1 187 ? 13.944 10.139 12.480 1.00 87.69 187 ALA A C 1
ATOM 1493 O O . ALA A 1 187 ? 14.332 10.991 11.685 1.00 87.69 187 ALA A O 1
ATOM 1494 N N . LEU A 1 188 ? 12.726 9.594 12.356 1.00 88.00 188 LEU A N 1
ATOM 1495 C CA . LEU A 1 188 ? 11.776 9.947 11.289 1.00 88.00 188 LEU A CA 1
ATOM 1496 C C . LEU A 1 188 ? 11.308 11.414 11.319 1.00 88.00 188 LEU A C 1
ATOM 1498 O O . LEU A 1 188 ? 10.793 11.892 10.310 1.00 88.00 188 LEU A O 1
ATOM 1502 N N . SER A 1 189 ? 11.479 12.140 12.430 1.00 87.19 189 SER A N 1
ATOM 1503 C CA . SER A 1 189 ? 11.102 13.560 12.524 1.00 87.19 189 SER A CA 1
ATOM 1504 C C . SER A 1 189 ? 12.132 14.525 11.916 1.00 87.19 189 SER A C 1
ATOM 1506 O O . SER A 1 189 ? 11.793 15.674 11.640 1.00 87.19 189 SER A O 1
ATOM 1508 N N . GLU A 1 190 ? 13.356 14.059 11.643 1.00 84.12 190 GLU A N 1
ATOM 1509 C CA . GLU A 1 190 ? 14.420 14.835 10.976 1.00 84.12 190 GLU A CA 1
ATOM 1510 C C . GLU A 1 190 ? 14.328 14.793 9.435 1.00 84.12 190 GLU A C 1
ATOM 1512 O O . GLU A 1 190 ? 15.077 15.472 8.729 1.00 84.12 190 GLU A O 1
ATOM 1517 N N . ILE A 1 191 ? 13.413 13.980 8.903 1.00 86.25 191 ILE A N 1
ATOM 1518 C CA . ILE A 1 191 ? 13.274 13.655 7.481 1.00 86.25 191 ILE A CA 1
ATOM 1519 C C . ILE A 1 191 ? 12.190 14.521 6.827 1.00 86.25 191 ILE A C 1
ATOM 1521 O O . ILE A 1 191 ? 11.088 14.670 7.355 1.00 86.25 191 ILE A O 1
ATOM 1525 N N . ASP A 1 192 ? 12.472 15.063 5.636 1.00 83.44 192 ASP A N 1
ATOM 1526 C CA . ASP A 1 192 ? 11.472 15.809 4.861 1.00 83.44 192 ASP A CA 1
ATOM 1527 C C . ASP A 1 192 ? 10.368 14.876 4.331 1.00 83.44 192 ASP A C 1
ATOM 1529 O O . ASP A 1 192 ? 10.482 14.284 3.256 1.00 83.44 192 ASP A O 1
ATOM 1533 N N . LEU A 1 193 ? 9.260 14.791 5.072 1.00 75.69 193 LEU A N 1
ATOM 1534 C CA . LEU A 1 193 ? 8.054 14.044 4.694 1.00 75.69 193 LEU A CA 1
ATOM 1535 C C . LEU A 1 193 ? 7.356 14.589 3.428 1.00 75.69 193 LEU A C 1
ATOM 1537 O O . LEU A 1 193 ? 6.391 13.985 2.963 1.00 75.69 193 LEU A O 1
ATOM 1541 N N . LYS A 1 194 ? 7.815 15.714 2.857 1.00 79.06 194 LYS A N 1
ATOM 1542 C CA . LYS A 1 194 ? 7.359 16.243 1.557 1.00 79.06 194 LYS A CA 1
ATOM 1543 C C . LYS A 1 194 ? 8.293 15.876 0.399 1.00 79.06 194 LYS A C 1
ATOM 1545 O O . LYS A 1 194 ? 8.077 16.340 -0.721 1.00 79.06 194 LYS A O 1
ATOM 1550 N N . ALA A 1 195 ? 9.322 15.064 0.635 1.00 79.62 195 ALA A N 1
ATOM 1551 C CA . ALA A 1 195 ? 10.196 14.587 -0.424 1.00 79.62 195 ALA A CA 1
ATOM 1552 C C . ALA A 1 195 ? 9.482 13.600 -1.359 1.00 79.62 195 ALA A C 1
ATOM 1554 O O . ALA A 1 195 ? 8.935 12.593 -0.920 1.00 79.62 195 ALA A O 1
ATOM 1555 N N . ASP A 1 196 ? 9.591 13.823 -2.672 1.00 71.06 196 ASP A N 1
ATOM 1556 C CA . ASP A 1 196 ? 8.986 12.951 -3.695 1.00 71.06 196 ASP A CA 1
ATOM 1557 C C . ASP A 1 196 ? 9.581 11.527 -3.740 1.0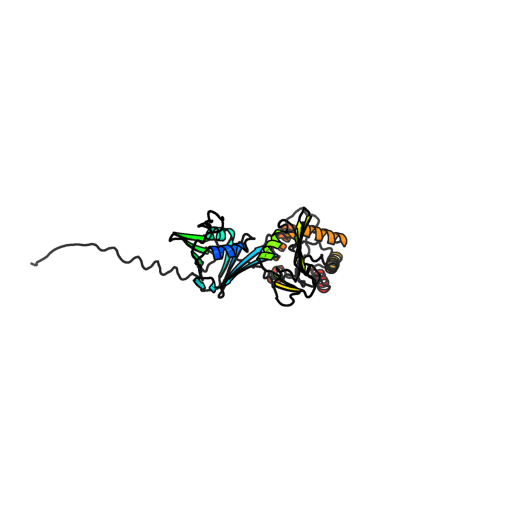0 71.06 196 ASP A C 1
ATOM 1559 O O . ASP A 1 196 ? 9.125 10.686 -4.515 1.00 71.06 196 ASP A O 1
ATOM 1563 N N . CYS A 1 197 ? 10.669 11.263 -3.007 1.00 75.62 197 CYS A N 1
ATOM 1564 C CA . CYS A 1 197 ? 11.303 9.952 -2.947 1.00 75.62 197 CYS A CA 1
ATOM 1565 C C . CYS A 1 197 ? 12.169 9.797 -1.690 1.00 75.62 197 CYS A C 1
ATOM 1567 O O . CYS A 1 197 ? 12.979 10.675 -1.372 1.00 75.62 197 CYS A O 1
ATOM 1569 N N . ILE A 1 198 ? 12.036 8.631 -1.055 1.00 84.62 198 ILE A N 1
ATOM 1570 C CA . ILE A 1 198 ? 12.859 8.167 0.060 1.00 84.62 198 ILE A CA 1
ATOM 1571 C C . ILE A 1 198 ? 13.767 7.035 -0.434 1.00 84.62 198 ILE A C 1
ATOM 1573 O O . ILE A 1 198 ? 13.299 6.019 -0.956 1.00 84.62 198 ILE A O 1
ATOM 1577 N N . GLU A 1 199 ? 15.069 7.205 -0.248 1.00 87.25 199 GLU A N 1
ATOM 1578 C CA . GLU A 1 199 ? 16.081 6.177 -0.461 1.00 87.25 199 GLU A CA 1
ATOM 1579 C C . GLU A 1 199 ? 16.462 5.525 0.871 1.00 87.25 199 GLU A C 1
ATOM 1581 O O . GLU A 1 199 ? 16.590 6.197 1.892 1.00 87.25 199 GLU A O 1
ATOM 1586 N N . LEU A 1 200 ? 16.646 4.211 0.851 1.00 91.19 200 LEU A N 1
ATOM 1587 C CA . LEU A 1 200 ? 16.993 3.369 1.988 1.00 91.19 200 LEU A CA 1
ATOM 1588 C C . LEU A 1 200 ? 18.246 2.576 1.630 1.00 91.19 200 LEU A C 1
ATOM 1590 O O . LEU A 1 200 ? 18.253 1.881 0.612 1.00 91.19 200 LEU A O 1
ATOM 1594 N N . PHE A 1 201 ? 19.255 2.652 2.491 1.00 92.88 201 PHE A N 1
ATOM 1595 C CA . PHE A 1 201 ? 20.502 1.904 2.416 1.00 92.88 201 PHE A CA 1
ATOM 1596 C C . PHE A 1 201 ? 20.652 1.043 3.673 1.00 92.88 201 PHE A C 1
ATOM 1598 O O . PHE A 1 201 ? 20.471 1.537 4.789 1.00 92.88 201 PHE A O 1
ATOM 1605 N N . ILE A 1 202 ? 21.019 -0.224 3.494 1.00 95.00 202 ILE A N 1
ATOM 1606 C CA . ILE A 1 202 ? 21.398 -1.143 4.571 1.00 95.00 202 ILE A CA 1
ATOM 1607 C C . ILE A 1 202 ? 22.723 -1.796 4.165 1.00 95.00 202 ILE A C 1
ATOM 1609 O O . ILE A 1 202 ? 22.808 -2.381 3.086 1.00 95.00 202 ILE A O 1
ATOM 1613 N N . THR A 1 203 ? 23.764 -1.651 4.981 1.00 94.25 203 THR A N 1
ATOM 1614 C CA . THR A 1 203 ? 25.157 -1.983 4.631 1.00 94.25 203 THR A CA 1
ATOM 1615 C C . THR A 1 203 ? 25.899 -2.628 5.800 1.00 94.25 203 THR A C 1
ATOM 1617 O O . THR A 1 203 ? 25.565 -2.400 6.956 1.00 94.25 203 THR A O 1
ATOM 1620 N N . GLN A 1 204 ? 26.951 -3.406 5.531 1.00 93.56 204 GLN A N 1
ATOM 1621 C CA . GLN A 1 204 ? 27.854 -3.859 6.603 1.00 93.56 204 GLN A CA 1
ATOM 1622 C C . GLN A 1 204 ? 28.782 -2.729 7.087 1.00 93.56 204 GLN A C 1
ATOM 1624 O O . GLN A 1 204 ? 29.161 -2.710 8.255 1.00 93.56 204 GLN A O 1
ATOM 1629 N N . ASP A 1 205 ? 29.091 -1.759 6.221 1.00 93.44 205 ASP A N 1
ATOM 1630 C CA . ASP A 1 205 ? 29.841 -0.549 6.566 1.00 93.44 205 ASP A CA 1
ATOM 1631 C C . ASP A 1 205 ? 28.975 0.509 7.266 1.00 93.44 205 ASP A C 1
ATOM 1633 O O . ASP A 1 205 ? 27.786 0.658 6.968 1.00 93.44 205 ASP A O 1
ATOM 1637 N N . VAL A 1 206 ? 29.604 1.312 8.133 1.00 92.06 206 VAL A N 1
ATOM 1638 C CA . VAL A 1 206 ? 29.032 2.515 8.770 1.00 92.06 206 VAL A CA 1
ATOM 1639 C C . VAL A 1 206 ? 28.459 3.457 7.690 1.00 92.06 206 VAL A C 1
ATOM 1641 O O . VAL A 1 206 ? 29.179 3.786 6.745 1.00 92.06 206 VAL A O 1
ATOM 1644 N N . PRO A 1 207 ? 27.200 3.932 7.798 1.00 94.25 207 PRO A N 1
ATOM 1645 C CA . PRO A 1 207 ? 26.350 3.968 8.992 1.00 94.25 207 PRO A CA 1
ATOM 1646 C C . PRO A 1 207 ? 25.531 2.704 9.283 1.00 94.25 207 PRO A C 1
ATOM 1648 O O . PRO A 1 207 ? 24.807 2.706 10.265 1.00 94.25 207 PRO A O 1
ATOM 1651 N N . HIS A 1 208 ? 25.662 1.619 8.522 1.00 95.50 208 HIS A N 1
ATOM 1652 C CA . HIS A 1 208 ? 24.876 0.371 8.584 1.00 95.50 208 HIS A CA 1
ATOM 1653 C C . HIS A 1 208 ? 23.404 0.497 8.165 1.00 95.50 208 HIS A C 1
ATOM 1655 O O . HIS A 1 208 ? 22.910 -0.337 7.411 1.00 95.50 208 HIS A O 1
ATOM 1661 N N . PHE A 1 209 ? 22.710 1.545 8.605 1.00 95.94 209 PHE A N 1
ATOM 1662 C CA . PHE A 1 209 ? 21.409 1.957 8.082 1.00 95.94 209 PHE A CA 1
ATOM 1663 C C . PHE A 1 209 ? 21.450 3.449 7.753 1.00 95.94 209 PHE A C 1
ATOM 1665 O O . PHE A 1 209 ? 21.905 4.252 8.571 1.00 95.94 209 PHE A O 1
ATOM 1672 N N . ARG A 1 210 ? 20.940 3.821 6.577 1.00 94.19 210 ARG A N 1
ATOM 1673 C CA . ARG A 1 210 ? 20.715 5.217 6.186 1.00 94.19 210 ARG A CA 1
ATOM 1674 C C . ARG A 1 210 ? 19.389 5.368 5.456 1.00 94.19 210 ARG A C 1
ATOM 1676 O O . ARG A 1 210 ? 19.115 4.631 4.510 1.00 94.19 210 ARG A O 1
ATOM 1683 N N . LEU A 1 211 ? 18.623 6.386 5.833 1.00 92.69 211 LEU A N 1
ATOM 1684 C CA . LEU A 1 211 ? 17.491 6.888 5.059 1.00 92.69 211 LEU A CA 1
ATOM 1685 C C . LEU A 1 211 ? 17.853 8.252 4.455 1.00 92.69 211 LEU A C 1
ATOM 1687 O O . LEU A 1 211 ? 18.464 9.069 5.139 1.00 92.69 211 LEU A O 1
ATOM 1691 N N . ILE A 1 212 ? 17.481 8.519 3.201 1.00 90.38 212 ILE A N 1
ATOM 1692 C CA . ILE A 1 212 ? 17.641 9.829 2.546 1.00 90.38 212 ILE A CA 1
ATOM 1693 C C . ILE A 1 212 ? 16.313 10.248 1.916 1.00 90.38 212 ILE A C 1
ATOM 1695 O O . ILE A 1 212 ? 15.800 9.556 1.041 1.00 90.38 212 ILE A O 1
ATOM 1699 N N . ALA A 1 213 ? 15.784 11.407 2.292 1.00 89.38 213 ALA A N 1
ATOM 1700 C CA . ALA A 1 213 ? 14.643 12.030 1.630 1.00 89.38 213 ALA A CA 1
ATOM 1701 C C . ALA A 1 213 ? 15.118 13.161 0.707 1.00 89.38 213 ALA A C 1
ATOM 1703 O O . ALA A 1 213 ? 15.816 14.081 1.135 1.00 89.38 213 ALA A O 1
ATOM 1704 N N . ASN A 1 214 ? 14.742 13.082 -0.572 1.00 82.25 214 ASN A N 1
ATOM 1705 C CA . ASN A 1 214 ? 15.172 14.007 -1.625 1.00 82.25 214 ASN A CA 1
ATOM 1706 C C . ASN A 1 214 ? 14.034 14.957 -2.041 1.00 82.25 214 ASN A C 1
ATOM 1708 O O . ASN A 1 214 ? 13.293 14.688 -2.995 1.00 82.25 214 ASN A O 1
ATOM 1712 N N . GLY A 1 215 ? 13.897 16.064 -1.309 1.00 74.44 215 GLY A N 1
ATOM 1713 C CA . GLY A 1 215 ? 12.907 17.110 -1.562 1.00 74.44 215 GLY A CA 1
ATOM 1714 C C . GLY A 1 215 ? 13.343 18.124 -2.623 1.00 74.44 215 GLY A C 1
ATOM 1715 O O . GLY A 1 215 ? 14.438 18.070 -3.182 1.00 74.44 215 GLY A O 1
ATOM 1716 N N . CYS A 1 216 ? 12.475 19.095 -2.911 1.00 67.25 216 CYS A N 1
ATOM 1717 C CA . CYS A 1 216 ? 12.778 20.172 -3.864 1.00 67.25 216 CYS A CA 1
ATOM 1718 C C . CYS A 1 216 ? 13.726 21.249 -3.301 1.00 67.25 216 CYS A C 1
ATOM 1720 O O . CYS A 1 216 ? 14.280 22.026 -4.074 1.00 67.25 216 CYS A O 1
ATOM 1722 N N . GLY A 1 217 ? 13.911 21.306 -1.975 1.00 69.44 217 GLY A N 1
ATOM 1723 C CA . GLY A 1 217 ? 14.826 22.241 -1.304 1.00 69.44 217 GLY A CA 1
ATOM 1724 C C . GLY A 1 217 ? 16.222 21.679 -1.003 1.00 69.44 217 GLY A C 1
ATOM 1725 O O . GLY A 1 217 ? 17.079 22.426 -0.539 1.00 69.44 217 GLY A O 1
ATOM 1726 N N . GLY A 1 218 ? 16.453 20.384 -1.240 1.00 77.25 218 GLY A N 1
ATOM 1727 C CA . GLY A 1 218 ? 17.674 19.670 -0.861 1.00 77.25 218 GLY A CA 1
ATOM 1728 C C . GLY A 1 218 ? 17.381 18.247 -0.379 1.00 77.25 218 GLY A C 1
ATOM 1729 O O . GLY A 1 218 ? 16.261 17.754 -0.520 1.00 77.25 218 GLY A O 1
ATOM 1730 N N . SER A 1 219 ? 18.390 17.605 0.209 1.00 84.75 219 SER A N 1
ATOM 1731 C CA . SER A 1 219 ? 18.293 16.245 0.750 1.00 84.75 219 SER A CA 1
ATOM 1732 C C . SER A 1 219 ? 18.462 16.256 2.270 1.00 84.75 219 SER A C 1
ATOM 1734 O O . SER A 1 219 ? 19.385 16.888 2.782 1.00 84.75 219 SER A O 1
ATOM 1736 N N . THR A 1 220 ? 17.597 15.533 2.980 1.00 90.56 220 THR A N 1
ATOM 1737 C CA . THR A 1 220 ? 17.744 15.222 4.415 1.00 90.56 220 THR A CA 1
ATOM 1738 C C . THR A 1 220 ? 18.142 13.757 4.560 1.00 90.56 220 THR A C 1
ATOM 1740 O O . THR A 1 220 ? 17.682 12.924 3.779 1.00 90.56 220 THR A O 1
ATOM 1743 N N . SER A 1 221 ? 19.013 13.424 5.514 1.00 92.12 221 SER A N 1
ATOM 1744 C CA . SER A 1 221 ? 19.489 12.049 5.707 1.00 92.12 221 SER A CA 1
ATOM 1745 C C . SER A 1 221 ? 19.668 11.699 7.175 1.00 92.12 221 SER A C 1
ATOM 1747 O O . SER A 1 221 ? 20.212 12.503 7.929 1.00 92.12 221 SER A O 1
ATOM 1749 N N . VAL A 1 222 ? 19.283 10.478 7.534 1.00 93.62 222 VAL A N 1
ATOM 1750 C CA . VAL A 1 222 ? 19.334 9.931 8.892 1.00 93.62 222 VAL A CA 1
ATOM 1751 C C . VAL A 1 222 ? 20.131 8.634 8.879 1.00 93.62 222 VAL A C 1
ATOM 1753 O O . VAL A 1 222 ? 19.816 7.722 8.114 1.00 93.62 222 VAL A O 1
ATOM 1756 N N . ASP A 1 223 ? 21.127 8.554 9.759 1.00 94.88 223 ASP A N 1
ATOM 1757 C CA . ASP A 1 223 ? 22.107 7.471 9.857 1.00 94.88 223 ASP A CA 1
ATOM 1758 C C . ASP A 1 223 ? 21.968 6.760 11.215 1.00 94.88 223 ASP A C 1
ATOM 1760 O O . ASP A 1 223 ? 22.001 7.415 12.257 1.00 94.88 223 ASP A O 1
ATOM 1764 N N . ILE A 1 224 ? 21.827 5.427 11.232 1.00 95.06 224 ILE A N 1
ATOM 1765 C CA . ILE A 1 224 ? 21.635 4.646 12.471 1.00 95.06 224 ILE A CA 1
ATOM 1766 C C . ILE A 1 224 ? 22.589 3.449 12.509 1.00 95.06 224 ILE A C 1
ATOM 1768 O O . ILE A 1 224 ? 22.369 2.436 11.845 1.00 95.06 224 ILE A O 1
ATOM 1772 N N . THR A 1 225 ? 23.629 3.546 13.338 1.00 96.12 225 THR A N 1
ATOM 1773 C CA . THR A 1 225 ? 24.650 2.503 13.483 1.00 96.12 225 THR A CA 1
ATOM 1774 C C . THR A 1 225 ? 24.165 1.268 14.242 1.00 96.12 225 THR A C 1
ATOM 1776 O O . THR A 1 225 ? 23.232 1.340 15.041 1.00 96.12 225 THR A O 1
ATOM 1779 N N . GLN A 1 226 ? 24.807 0.114 14.009 1.00 94.94 226 GLN A N 1
ATOM 1780 C CA . GLN A 1 226 ? 24.436 -1.157 14.654 1.00 94.94 226 GLN A CA 1
ATOM 1781 C C . GLN A 1 226 ? 24.553 -1.134 16.191 1.00 94.94 226 GLN A C 1
ATOM 1783 O O . GLN A 1 226 ? 23.860 -1.883 16.872 1.00 94.94 226 GLN A O 1
ATOM 1788 N N . ASP A 1 227 ? 25.412 -0.266 16.731 1.00 94.81 227 ASP A N 1
ATOM 1789 C CA . ASP A 1 227 ? 25.642 -0.027 18.159 1.00 94.81 227 ASP A CA 1
ATOM 1790 C C . ASP A 1 227 ? 24.769 1.102 18.743 1.00 94.81 227 ASP A C 1
ATOM 1792 O O . ASP A 1 227 ? 24.816 1.364 19.947 1.00 94.81 227 ASP A O 1
ATOM 1796 N N . SER A 1 228 ? 23.943 1.758 17.918 1.00 95.56 228 SER A N 1
ATOM 1797 C CA . SER A 1 228 ? 23.000 2.783 18.368 1.00 95.56 228 SER A CA 1
ATOM 1798 C C . SER A 1 228 ? 21.994 2.207 19.374 1.00 95.56 228 SER A C 1
ATOM 1800 O O . SER A 1 228 ? 21.424 1.143 19.124 1.00 95.56 228 SER A O 1
ATOM 1802 N N . PRO A 1 229 ? 21.648 2.923 20.464 1.00 94.31 229 PRO A N 1
ATOM 1803 C CA . PRO A 1 229 ? 20.614 2.478 21.399 1.00 94.31 229 PRO A CA 1
ATOM 1804 C C . PRO A 1 229 ? 19.217 2.376 20.761 1.00 94.31 229 PRO A C 1
ATOM 1806 O O . PRO A 1 229 ? 18.335 1.749 21.352 1.00 94.31 229 PRO A O 1
ATOM 1809 N N . VAL A 1 230 ? 19.009 2.952 19.569 1.00 95.12 230 VAL A N 1
ATOM 1810 C CA . VAL A 1 230 ? 17.783 2.808 18.762 1.00 95.12 230 VAL A CA 1
ATOM 1811 C C . VAL A 1 230 ? 17.720 1.446 18.060 1.00 95.12 230 VAL A C 1
ATOM 1813 O O . VAL A 1 230 ? 16.625 0.923 17.848 1.00 95.12 230 VAL A O 1
ATOM 1816 N N . MET A 1 231 ? 18.869 0.845 17.742 1.00 95.62 231 MET A N 1
ATOM 1817 C CA . MET A 1 231 ? 18.962 -0.489 17.150 1.00 95.62 231 MET A CA 1
ATOM 1818 C C . MET A 1 231 ? 18.533 -1.563 18.164 1.00 95.62 231 MET A C 1
ATOM 1820 O O . MET A 1 231 ? 18.742 -1.428 19.374 1.00 95.62 231 MET A O 1
ATOM 1824 N N . ASP A 1 232 ? 17.902 -2.625 17.674 1.00 95.94 232 ASP A N 1
ATOM 1825 C CA . ASP A 1 232 ? 17.536 -3.811 18.459 1.00 95.94 232 ASP A CA 1
ATOM 1826 C C . ASP A 1 232 ? 18.030 -5.101 17.787 1.00 95.94 232 ASP A C 1
ATOM 1828 O O . ASP A 1 232 ? 18.693 -5.921 18.416 1.00 95.94 232 ASP A O 1
ATOM 1832 N N . THR A 1 233 ? 17.803 -5.236 16.477 1.00 95.69 233 THR A N 1
ATOM 1833 C CA . THR A 1 233 ? 18.366 -6.315 15.653 1.00 95.69 233 THR A CA 1
ATOM 1834 C C . THR A 1 233 ? 18.937 -5.730 14.368 1.00 95.69 233 THR A C 1
ATOM 1836 O O . THR A 1 233 ? 18.236 -5.000 13.670 1.00 95.69 233 THR A O 1
ATOM 1839 N N . PHE A 1 234 ? 20.165 -6.110 14.010 1.00 95.81 234 PHE A N 1
ATOM 1840 C CA . PHE A 1 234 ? 20.768 -5.796 12.716 1.00 95.81 234 PHE A CA 1
ATOM 1841 C C . PHE A 1 234 ? 21.324 -7.064 12.057 1.00 95.81 234 PHE A C 1
ATOM 1843 O O . PHE A 1 234 ? 22.173 -7.744 12.630 1.00 95.81 234 PHE A O 1
ATOM 1850 N N . LEU A 1 235 ? 20.847 -7.377 10.852 1.00 93.31 235 LEU A N 1
ATOM 1851 C CA . LEU A 1 235 ? 21.338 -8.450 9.988 1.00 93.31 235 LEU A CA 1
ATOM 1852 C C . LEU A 1 235 ? 21.380 -7.929 8.546 1.00 93.31 235 LEU A C 1
ATOM 1854 O O . LEU A 1 235 ? 20.383 -7.403 8.055 1.00 93.31 235 LEU A O 1
ATOM 1858 N N . CYS A 1 236 ? 22.515 -8.086 7.866 1.00 92.88 236 CYS A N 1
ATOM 1859 C CA . CYS A 1 236 ? 22.725 -7.622 6.493 1.00 92.88 236 CYS A CA 1
ATOM 1860 C C . CYS A 1 236 ? 23.692 -8.584 5.791 1.00 92.88 236 CYS A C 1
ATOM 1862 O O . CYS A 1 236 ? 24.894 -8.540 6.064 1.00 92.88 236 CYS A O 1
ATOM 1864 N N . THR A 1 237 ? 23.199 -9.484 4.933 1.00 89.25 237 THR A N 1
ATOM 1865 C CA . THR A 1 237 ? 24.080 -10.418 4.202 1.00 89.25 237 THR A CA 1
ATOM 1866 C C . THR A 1 237 ? 24.752 -9.736 3.017 1.00 89.25 237 THR A C 1
ATOM 1868 O O . THR A 1 237 ? 25.935 -9.959 2.782 1.00 89.25 237 THR A O 1
ATOM 1871 N N . GLU A 1 238 ? 24.022 -8.862 2.322 1.00 87.31 238 GLU A N 1
ATOM 1872 C CA . GLU A 1 238 ? 24.499 -8.074 1.182 1.00 87.31 238 GLU A CA 1
ATOM 1873 C C . GLU A 1 238 ? 24.012 -6.615 1.300 1.00 87.31 238 GLU A C 1
ATOM 1875 O O . GLU A 1 238 ? 23.008 -6.368 1.976 1.00 87.31 238 GLU A O 1
ATOM 1880 N N . PRO A 1 239 ? 24.687 -5.635 0.669 1.00 88.38 239 PRO A N 1
ATOM 1881 C CA . PRO A 1 239 ? 24.221 -4.250 0.633 1.00 88.38 239 PRO A CA 1
ATOM 1882 C C . PRO A 1 239 ? 22.855 -4.110 -0.055 1.00 88.38 239 PRO A C 1
ATOM 1884 O O . PRO A 1 239 ? 22.700 -4.443 -1.229 1.00 88.38 239 PRO A O 1
ATOM 1887 N N . VAL A 1 240 ? 21.872 -3.555 0.654 1.00 87.69 240 VAL A N 1
ATOM 1888 C CA . VAL A 1 240 ? 20.535 -3.260 0.116 1.00 87.69 240 VAL A CA 1
ATOM 1889 C C . VAL A 1 240 ? 20.409 -1.764 -0.141 1.00 87.69 240 VAL A C 1
ATOM 1891 O O . VAL A 1 240 ? 20.605 -0.959 0.765 1.00 87.69 240 VAL A O 1
ATOM 1894 N N . HIS A 1 241 ? 20.012 -1.395 -1.359 1.00 86.94 241 HIS A N 1
ATOM 1895 C CA . HIS A 1 241 ? 19.585 -0.042 -1.725 1.00 86.94 241 HIS A CA 1
ATOM 1896 C C . HIS A 1 241 ? 18.226 -0.135 -2.425 1.00 86.94 241 HIS A C 1
ATOM 1898 O O . HIS A 1 241 ? 18.093 -0.834 -3.430 1.00 86.94 241 HIS A O 1
ATOM 1904 N N . ASN A 1 242 ? 17.191 0.514 -1.879 1.00 77.56 242 ASN A N 1
ATOM 1905 C CA . ASN A 1 242 ? 15.823 0.378 -2.408 1.00 77.56 242 ASN A CA 1
ATOM 1906 C C . ASN A 1 242 ? 15.653 1.014 -3.802 1.00 77.56 242 ASN A C 1
ATOM 1908 O O . ASN A 1 242 ? 14.875 0.521 -4.619 1.00 77.56 242 ASN A O 1
ATOM 1912 N N . ARG A 1 243 ? 16.396 2.087 -4.100 1.00 66.94 243 ARG A N 1
ATOM 1913 C CA . ARG A 1 243 ? 16.426 2.729 -5.413 1.00 66.94 243 ARG A CA 1
ATOM 1914 C C . ARG A 1 243 ? 17.445 2.017 -6.298 1.00 66.94 243 ARG A C 1
ATOM 1916 O O . ARG A 1 243 ? 18.507 2.557 -6.603 1.00 66.94 243 ARG A O 1
ATOM 1923 N N . LYS A 1 244 ? 17.073 0.832 -6.785 1.00 59.31 244 LYS A N 1
ATOM 1924 C CA . LYS A 1 244 ? 17.762 0.243 -7.937 1.00 59.31 244 LYS A CA 1
ATOM 1925 C C . LYS A 1 244 ? 17.783 1.253 -9.093 1.00 59.31 244 LYS A C 1
ATOM 1927 O O . LYS A 1 244 ? 16.820 1.990 -9.339 1.00 59.31 244 LYS A O 1
ATOM 1932 N N . GLU A 1 245 ? 18.902 1.301 -9.800 1.00 66.56 245 GLU A N 1
ATOM 1933 C CA . GLU A 1 245 ? 18.963 1.957 -11.102 1.00 66.56 245 GLU A CA 1
ATOM 1934 C C . GLU A 1 245 ? 18.109 1.166 -12.107 1.00 66.56 245 GLU A C 1
ATOM 1936 O O . GLU A 1 245 ? 17.719 0.030 -11.832 1.00 66.56 245 GLU A O 1
ATOM 1941 N N . ILE A 1 246 ? 17.765 1.760 -13.255 1.00 81.31 246 ILE A N 1
ATOM 1942 C CA . ILE A 1 246 ? 17.073 0.980 -14.289 1.00 81.31 246 ILE A CA 1
ATOM 1943 C C . ILE A 1 246 ? 18.111 0.010 -14.854 1.00 81.31 246 ILE A C 1
ATOM 1945 O O . ILE A 1 246 ? 19.142 0.460 -15.350 1.00 81.31 246 ILE A O 1
ATOM 1949 N N . ASP A 1 247 ? 17.876 -1.295 -14.712 1.00 86.50 247 ASP A N 1
ATOM 1950 C CA . ASP A 1 247 ? 18.881 -2.302 -15.051 1.00 86.50 247 ASP A CA 1
ATOM 1951 C C . ASP A 1 247 ? 19.275 -2.213 -16.533 1.00 86.50 247 ASP A C 1
ATOM 1953 O O . ASP A 1 247 ? 18.436 -2.333 -17.432 1.00 86.50 247 ASP A O 1
ATOM 1957 N N . GLN A 1 248 ? 20.567 -1.984 -16.778 1.00 89.00 248 GLN A N 1
ATOM 1958 C CA . GLN A 1 248 ? 21.098 -1.703 -18.110 1.00 89.00 248 GLN A CA 1
ATOM 1959 C C . GLN A 1 248 ? 20.926 -2.899 -19.058 1.00 89.00 248 GLN A C 1
ATOM 1961 O O . GLN A 1 248 ? 20.630 -2.711 -20.236 1.00 89.00 248 GLN A O 1
ATOM 1966 N N . LYS A 1 249 ? 21.023 -4.132 -18.544 1.00 91.62 249 LYS A N 1
ATOM 1967 C CA . LYS A 1 249 ? 20.827 -5.347 -19.343 1.00 91.62 249 LYS A CA 1
ATOM 1968 C C . LYS A 1 249 ? 19.352 -5.532 -19.714 1.00 91.62 249 LYS A C 1
ATOM 1970 O O . LYS A 1 249 ? 19.047 -5.858 -20.857 1.00 91.62 249 LYS A O 1
ATOM 1975 N N . CYS A 1 250 ? 18.427 -5.273 -18.791 1.00 92.81 250 CYS A N 1
ATOM 1976 C CA . CYS A 1 250 ? 16.991 -5.270 -19.079 1.00 92.81 250 CYS A CA 1
ATOM 1977 C C . CYS A 1 250 ? 16.619 -4.184 -20.100 1.00 92.81 250 CYS A C 1
ATOM 1979 O O . CYS A 1 250 ? 15.777 -4.426 -20.961 1.00 92.81 250 CYS A O 1
ATOM 1981 N N . LEU A 1 251 ? 17.268 -3.016 -20.045 1.00 93.94 251 LEU A N 1
ATOM 1982 C CA . LEU A 1 251 ? 17.124 -1.941 -21.032 1.00 93.94 251 LEU A CA 1
ATOM 1983 C C . LEU A 1 251 ? 17.638 -2.337 -22.427 1.00 93.94 251 LEU A C 1
ATOM 1985 O O . LEU A 1 251 ? 16.957 -2.087 -23.419 1.00 93.94 251 LEU A O 1
ATOM 1989 N N . GLU A 1 252 ? 18.799 -2.986 -22.516 1.00 95.81 252 GLU A N 1
ATOM 1990 C CA . GLU A 1 252 ? 19.364 -3.504 -23.774 1.00 95.81 252 GLU A CA 1
ATOM 1991 C C . GLU A 1 252 ? 18.516 -4.651 -24.358 1.00 95.81 252 GLU A C 1
ATOM 1993 O O . GLU A 1 252 ? 18.265 -4.707 -25.567 1.00 95.81 252 GLU A O 1
ATOM 1998 N N . ASN A 1 253 ? 17.977 -5.517 -23.499 1.00 97.00 253 ASN A N 1
ATOM 1999 C CA . ASN A 1 253 ? 17.053 -6.580 -23.890 1.00 97.00 253 ASN A CA 1
ATOM 2000 C C . ASN A 1 253 ? 15.703 -6.015 -24.371 1.00 97.00 253 ASN A C 1
ATOM 2002 O O . ASN A 1 253 ? 15.184 -6.446 -25.401 1.00 97.00 253 ASN A O 1
ATOM 2006 N N . LEU A 1 254 ? 15.166 -4.992 -23.695 1.00 96.69 254 LEU A N 1
ATOM 2007 C CA . LEU A 1 254 ? 13.979 -4.254 -24.140 1.00 96.69 254 LEU A CA 1
ATOM 2008 C C . LEU A 1 254 ? 14.222 -3.555 -25.485 1.00 96.69 254 LEU A C 1
ATOM 2010 O O . LEU A 1 254 ? 13.377 -3.638 -26.377 1.00 96.69 254 LEU A O 1
ATOM 2014 N N . LYS A 1 255 ? 15.395 -2.931 -25.668 1.00 97.38 255 LYS A N 1
ATOM 2015 C CA . LYS A 1 255 ? 15.797 -2.352 -26.956 1.00 97.38 255 LYS A CA 1
ATOM 2016 C C . LYS A 1 255 ? 15.837 -3.406 -28.060 1.00 97.38 255 LYS A C 1
ATOM 2018 O O . LYS A 1 255 ? 15.365 -3.133 -29.154 1.00 97.38 255 LYS A O 1
ATOM 2023 N N . THR A 1 256 ? 16.322 -4.612 -27.773 1.00 97.88 256 THR A N 1
ATOM 2024 C CA . THR A 1 256 ? 16.345 -5.713 -28.751 1.00 97.88 256 THR A CA 1
ATOM 2025 C C . THR A 1 256 ? 14.935 -6.079 -29.236 1.00 97.88 256 THR A C 1
ATOM 2027 O O . THR A 1 256 ? 14.741 -6.307 -30.428 1.00 97.88 256 THR A O 1
ATOM 2030 N N . ILE A 1 257 ? 13.928 -6.070 -28.352 1.00 97.88 257 ILE A N 1
ATOM 2031 C CA . ILE A 1 257 ? 12.520 -6.274 -28.741 1.00 97.88 257 ILE A CA 1
ATOM 2032 C C . ILE A 1 257 ? 12.029 -5.108 -29.616 1.00 97.88 257 ILE A C 1
ATOM 2034 O O . ILE A 1 257 ? 11.428 -5.344 -30.666 1.00 97.88 257 ILE A O 1
ATOM 2038 N N . VAL A 1 258 ? 12.303 -3.858 -29.220 1.00 97.19 258 VAL A N 1
ATOM 2039 C CA . VAL A 1 258 ? 11.902 -2.647 -29.967 1.00 97.19 258 VAL A CA 1
ATOM 2040 C C . VAL A 1 258 ? 12.530 -2.600 -31.362 1.00 97.19 258 VAL A C 1
ATOM 2042 O O . VAL A 1 258 ? 11.807 -2.418 -32.337 1.00 97.19 258 VAL A O 1
ATOM 2045 N N . ASP A 1 259 ? 13.838 -2.824 -31.481 1.00 97.06 259 ASP A N 1
ATOM 2046 C CA . ASP A 1 259 ? 14.577 -2.730 -32.747 1.00 97.06 259 ASP A CA 1
ATOM 2047 C C . ASP A 1 259 ? 14.144 -3.803 -33.763 1.00 97.06 259 ASP A C 1
ATOM 2049 O O . ASP A 1 259 ? 14.176 -3.555 -34.968 1.00 97.06 259 ASP A O 1
ATOM 2053 N N . VAL A 1 260 ? 13.713 -4.984 -33.299 1.00 97.62 260 VAL A N 1
ATOM 2054 C CA . VAL A 1 260 ? 13.213 -6.065 -34.170 1.00 97.62 260 VAL A CA 1
ATOM 2055 C C . VAL A 1 260 ? 11.747 -5.860 -34.565 1.00 97.62 260 VAL A C 1
ATOM 2057 O O . VAL A 1 260 ? 11.382 -6.120 -35.709 1.00 97.62 260 VAL A O 1
ATOM 2060 N N . THR A 1 261 ? 10.897 -5.402 -33.641 1.00 96.31 261 THR A N 1
ATOM 2061 C CA . THR A 1 261 ? 9.432 -5.336 -33.843 1.00 96.31 261 THR A CA 1
ATOM 2062 C C . THR A 1 261 ? 8.921 -3.961 -34.275 1.00 96.31 261 THR A C 1
ATOM 2064 O O . THR A 1 261 ? 7.768 -3.836 -34.675 1.00 96.31 261 THR A O 1
ATOM 2067 N N . SER A 1 262 ? 9.750 -2.915 -34.174 1.00 93.94 262 SER A N 1
ATOM 2068 C CA . SER A 1 262 ? 9.347 -1.501 -34.291 1.00 93.94 262 SER A CA 1
ATOM 2069 C C . SER A 1 262 ? 8.211 -1.089 -33.333 1.00 93.94 262 SER A C 1
ATOM 2071 O O . SER A 1 262 ? 7.488 -0.126 -33.597 1.00 93.94 262 SER A O 1
ATOM 2073 N N . THR A 1 263 ? 8.029 -1.812 -32.219 1.00 94.88 263 THR A N 1
ATOM 2074 C CA . THR A 1 263 ? 6.940 -1.555 -31.265 1.00 94.88 263 THR A CA 1
ATOM 2075 C C . THR A 1 263 ? 7.141 -0.267 -30.459 1.00 94.88 263 THR A C 1
ATOM 2077 O O . THR A 1 263 ? 8.262 0.193 -30.234 1.00 94.88 263 THR A O 1
ATOM 2080 N N . ARG A 1 264 ? 6.037 0.314 -29.977 1.00 94.94 264 ARG A N 1
ATOM 2081 C CA . ARG A 1 264 ? 6.023 1.539 -29.165 1.00 94.94 264 ARG A CA 1
ATOM 2082 C C . ARG A 1 264 ? 5.588 1.231 -27.735 1.00 94.94 264 ARG A C 1
ATOM 2084 O O . ARG A 1 264 ? 4.594 0.550 -27.508 1.00 94.94 264 ARG A O 1
ATOM 2091 N N . ILE A 1 265 ? 6.333 1.757 -26.764 1.00 96.56 265 ILE A N 1
ATOM 2092 C CA . ILE A 1 265 ? 6.172 1.404 -25.348 1.00 96.56 265 ILE A CA 1
ATOM 2093 C C . ILE A 1 265 ? 5.116 2.285 -24.668 1.00 96.56 265 ILE A C 1
ATOM 2095 O O . ILE A 1 265 ? 5.130 3.512 -24.795 1.00 96.56 265 ILE A O 1
ATOM 2099 N N . VAL A 1 266 ? 4.251 1.644 -23.880 1.00 96.31 266 VAL A N 1
ATOM 2100 C CA . VAL A 1 266 ? 3.273 2.266 -22.977 1.00 96.31 266 VAL A CA 1
ATOM 2101 C C . VAL A 1 266 ? 3.617 1.855 -21.546 1.00 96.31 266 VAL A C 1
ATOM 2103 O O . VAL A 1 266 ? 3.790 0.672 -21.268 1.00 96.31 266 VAL A O 1
ATOM 2106 N N . LEU A 1 267 ? 3.728 2.813 -20.623 1.00 95.31 267 LEU A N 1
ATOM 2107 C CA . LEU A 1 267 ? 4.132 2.523 -19.244 1.00 95.31 267 LEU A CA 1
ATOM 2108 C C . LEU A 1 267 ? 2.926 2.138 -18.365 1.00 95.31 267 LEU A C 1
ATOM 2110 O O . LEU A 1 267 ? 2.124 2.994 -17.990 1.00 95.31 267 LEU A O 1
ATOM 2114 N N . SER A 1 268 ? 2.819 0.857 -18.009 1.00 93.31 268 SER A N 1
ATOM 2115 C CA . SER A 1 268 ? 1.791 0.305 -17.105 1.00 93.31 268 SER A CA 1
ATOM 2116 C C . SER A 1 268 ? 2.253 0.147 -15.646 1.00 93.31 268 SER A C 1
ATOM 2118 O O . SER A 1 268 ? 1.424 0.007 -14.749 1.00 93.31 268 SER A O 1
ATOM 2120 N N . SER A 1 269 ? 3.562 0.195 -15.370 1.00 88.00 269 SER A N 1
ATOM 2121 C CA . SER A 1 269 ? 4.118 0.014 -14.019 1.00 88.00 269 SER A CA 1
ATOM 2122 C C . SER A 1 269 ? 3.858 1.216 -13.097 1.00 88.00 269 SER A C 1
ATOM 2124 O O . SER A 1 269 ? 3.470 2.300 -13.548 1.00 88.00 269 SER A O 1
ATOM 2126 N N . SER A 1 270 ? 4.054 1.059 -11.781 1.00 83.50 270 SER A N 1
ATOM 2127 C CA . SER A 1 270 ? 3.820 2.114 -10.766 1.00 83.50 270 SER A CA 1
ATOM 2128 C C . SER A 1 270 ? 4.597 3.413 -11.027 1.00 83.50 270 SER A C 1
ATOM 2130 O O . SER A 1 270 ? 4.159 4.494 -10.630 1.00 83.50 270 SER A O 1
ATOM 2132 N N . TRP A 1 271 ? 5.696 3.343 -11.786 1.00 86.12 271 TRP A N 1
ATOM 2133 C CA . TRP A 1 271 ? 6.466 4.502 -12.243 1.00 86.12 271 TRP A CA 1
ATOM 2134 C C . TRP A 1 271 ? 5.618 5.531 -13.010 1.00 86.12 271 TRP A C 1
ATOM 2136 O O . TRP A 1 271 ? 5.954 6.715 -12.975 1.00 86.12 271 TRP A O 1
ATOM 2146 N N . ARG A 1 272 ? 4.493 5.132 -13.631 1.00 89.75 272 ARG A N 1
ATOM 2147 C CA . ARG A 1 272 ? 3.558 6.050 -14.311 1.00 89.75 272 ARG A CA 1
ATOM 2148 C C . ARG A 1 272 ? 2.992 7.142 -13.402 1.00 89.75 272 ARG A C 1
ATOM 2150 O O . ARG A 1 272 ? 2.799 8.270 -13.856 1.00 89.75 272 ARG A O 1
ATOM 2157 N N . PHE A 1 273 ? 2.792 6.861 -12.115 1.00 82.06 273 PHE A N 1
ATOM 2158 C CA . PHE A 1 273 ? 2.216 7.833 -11.183 1.00 82.06 273 PHE A CA 1
ATOM 2159 C C . PHE A 1 273 ? 3.163 8.998 -10.868 1.00 82.06 273 PHE A C 1
ATOM 2161 O O . PHE A 1 273 ? 2.710 10.127 -10.690 1.00 82.06 273 PHE A O 1
ATOM 2168 N N . PHE A 1 274 ? 4.476 8.765 -10.882 1.00 81.94 274 PHE A N 1
ATOM 2169 C CA . PHE A 1 274 ? 5.469 9.712 -10.374 1.00 81.94 274 PHE A CA 1
ATOM 2170 C C . PHE A 1 274 ? 6.204 10.427 -11.525 1.00 81.94 274 PHE A C 1
ATOM 2172 O O . PHE A 1 274 ? 6.930 9.773 -12.279 1.00 81.94 274 PHE A O 1
ATOM 2179 N N . PRO A 1 275 ? 6.085 11.765 -11.681 1.00 84.44 275 PRO A N 1
ATOM 2180 C CA . PRO A 1 275 ? 6.725 12.493 -12.783 1.00 84.44 275 PRO A CA 1
ATOM 2181 C C . PRO A 1 275 ? 8.250 12.319 -12.838 1.00 84.44 275 PRO A C 1
ATOM 2183 O O . PRO A 1 275 ? 8.807 12.136 -13.918 1.00 84.44 275 PRO A O 1
ATOM 2186 N N . LYS A 1 276 ? 8.922 12.303 -11.675 1.00 81.38 276 LYS A N 1
ATOM 2187 C CA . LYS A 1 276 ? 10.371 12.052 -11.569 1.00 81.38 276 LYS A CA 1
ATOM 2188 C C . LYS A 1 276 ? 10.756 10.648 -12.066 1.00 81.38 276 LYS A C 1
ATOM 2190 O O . LYS A 1 276 ? 11.775 10.508 -12.738 1.00 81.38 276 LYS A O 1
ATOM 2195 N N . SER A 1 277 ? 9.933 9.628 -11.805 1.00 84.94 277 SER A N 1
ATOM 2196 C CA . SER A 1 277 ? 10.180 8.256 -12.274 1.00 84.94 277 SER A CA 1
ATOM 2197 C C . SER A 1 277 ? 9.979 8.126 -13.784 1.00 84.94 277 SER A C 1
ATOM 2199 O O . SER A 1 277 ? 10.853 7.584 -14.456 1.00 84.94 277 SER A O 1
ATOM 2201 N N . ARG A 1 278 ? 8.902 8.703 -14.344 1.00 90.12 278 ARG A N 1
ATOM 2202 C CA . ARG A 1 278 ? 8.705 8.789 -15.808 1.00 90.12 278 ARG A CA 1
ATOM 2203 C C . ARG A 1 278 ? 9.878 9.474 -16.510 1.00 90.12 278 ARG A C 1
ATOM 2205 O O . ARG A 1 278 ? 10.423 8.915 -17.458 1.00 90.12 278 ARG A O 1
ATOM 2212 N N . ALA A 1 279 ? 10.336 10.613 -15.989 1.00 89.19 279 ALA A N 1
ATOM 2213 C CA . ALA A 1 279 ? 11.494 11.315 -16.538 1.00 89.19 279 ALA A CA 1
ATOM 2214 C C . ALA A 1 279 ? 12.795 10.481 -16.480 1.00 89.19 279 ALA A C 1
ATOM 2216 O O . ALA A 1 279 ? 13.631 10.612 -17.376 1.00 89.19 279 ALA A O 1
ATOM 2217 N N . LYS A 1 280 ? 12.969 9.596 -15.478 1.00 88.69 280 LYS A N 1
ATOM 2218 C CA . LYS A 1 280 ? 14.095 8.639 -15.438 1.00 88.69 280 LYS A CA 1
ATOM 2219 C C . LYS A 1 280 ? 13.994 7.612 -16.575 1.00 88.69 280 LYS A C 1
ATOM 2221 O O . LYS A 1 280 ? 14.980 7.419 -17.278 1.00 88.69 280 LYS A O 1
ATOM 2226 N N . VAL A 1 281 ? 12.811 7.028 -16.807 1.00 92.12 281 VAL A N 1
ATOM 2227 C CA . VAL A 1 281 ? 12.563 6.082 -17.920 1.00 92.12 281 VAL A CA 1
ATOM 2228 C C . VAL A 1 281 ? 12.880 6.720 -19.270 1.00 92.12 281 VAL A C 1
ATOM 2230 O O . VAL A 1 281 ? 13.689 6.188 -20.024 1.00 92.12 281 VAL A O 1
ATOM 2233 N N . GLU A 1 282 ? 12.294 7.883 -19.556 1.00 94.31 282 GLU A N 1
ATOM 2234 C CA . GLU A 1 282 ? 12.483 8.585 -20.832 1.00 94.31 282 GLU A CA 1
ATOM 2235 C C . GLU A 1 282 ? 13.944 9.014 -21.044 1.00 94.31 282 GLU A C 1
ATOM 2237 O O . GLU A 1 282 ? 14.448 8.972 -22.167 1.00 94.31 282 GLU A O 1
ATOM 2242 N N . SER A 1 283 ? 14.658 9.360 -19.965 1.00 93.12 283 SER A N 1
ATOM 2243 C CA . SER A 1 283 ? 16.095 9.654 -20.020 1.00 93.12 283 SER A CA 1
ATOM 2244 C C . SER A 1 283 ? 16.927 8.417 -20.368 1.00 93.12 283 SER A C 1
ATOM 2246 O O . SER A 1 283 ? 17.798 8.509 -21.231 1.00 93.12 283 SER A O 1
ATOM 2248 N N . SER A 1 284 ? 16.650 7.261 -19.754 1.00 93.81 284 SER A N 1
ATOM 2249 C CA . SER A 1 284 ? 17.344 6.002 -20.064 1.00 93.81 284 SER A CA 1
ATOM 2250 C C . SER A 1 284 ? 17.016 5.483 -21.468 1.00 93.81 284 SER A C 1
ATOM 2252 O O . SER A 1 284 ? 17.926 5.092 -22.194 1.00 93.81 284 SER A O 1
ATOM 2254 N N . PHE A 1 285 ? 15.755 5.561 -21.909 1.00 95.88 285 PHE A N 1
ATOM 2255 C CA . PHE A 1 285 ? 15.360 5.219 -23.284 1.00 95.88 285 PHE A CA 1
ATOM 2256 C C . PHE A 1 285 ? 16.119 6.082 -24.302 1.00 95.88 285 PHE A C 1
ATOM 2258 O O . PHE A 1 285 ? 16.722 5.561 -25.241 1.00 95.88 285 PHE A O 1
ATOM 2265 N N . LYS A 1 286 ? 16.196 7.396 -24.060 1.00 95.12 286 LYS A N 1
ATOM 2266 C CA . LYS A 1 286 ? 16.957 8.331 -24.897 1.00 95.12 286 LYS A CA 1
ATOM 2267 C C . LYS A 1 286 ? 18.465 8.044 -24.923 1.00 95.12 286 LYS A C 1
ATOM 2269 O O . LYS A 1 286 ? 19.095 8.299 -25.946 1.00 95.12 286 LYS A O 1
ATOM 2274 N N . GLN A 1 287 ? 19.051 7.536 -23.836 1.00 94.25 287 GLN A N 1
ATOM 2275 C CA . GLN A 1 287 ? 20.482 7.197 -23.774 1.00 94.25 287 GLN A CA 1
ATOM 2276 C C . GLN A 1 287 ? 20.851 6.011 -24.677 1.00 94.25 287 GLN A C 1
ATOM 2278 O O . GLN A 1 287 ? 21.929 6.024 -25.268 1.00 94.25 287 GLN A O 1
ATOM 2283 N N . ILE A 1 288 ? 19.961 5.023 -24.819 1.00 95.50 288 ILE A N 1
ATOM 2284 C CA . ILE A 1 288 ? 20.186 3.823 -25.649 1.00 95.50 288 ILE A CA 1
ATOM 2285 C C . ILE A 1 288 ? 19.533 3.896 -27.040 1.00 95.50 288 ILE A C 1
ATOM 2287 O O . ILE A 1 288 ? 19.746 3.011 -27.865 1.00 95.50 288 ILE A O 1
ATOM 2291 N N . GLY A 1 289 ? 18.742 4.934 -27.322 1.00 95.31 289 GLY A N 1
ATOM 2292 C CA . GLY A 1 289 ? 18.025 5.075 -28.591 1.00 95.31 289 GLY A CA 1
ATOM 2293 C C . GLY A 1 289 ? 16.790 4.175 -28.690 1.00 95.31 289 GLY A C 1
ATOM 2294 O O . GLY A 1 289 ? 16.631 3.461 -29.679 1.00 95.31 289 GLY A O 1
ATOM 2295 N N . ILE A 1 290 ? 15.943 4.194 -27.658 1.00 96.69 290 ILE A N 1
ATOM 2296 C CA . ILE A 1 290 ? 14.521 3.824 -27.728 1.00 96.69 290 ILE A CA 1
ATOM 2297 C C . ILE A 1 290 ? 13.701 5.124 -27.831 1.00 96.69 290 ILE A C 1
ATOM 2299 O O . ILE A 1 290 ? 14.058 6.139 -27.225 1.00 96.69 290 ILE A O 1
ATOM 2303 N N . ASP A 1 291 ? 12.600 5.092 -28.585 1.00 93.88 291 ASP A N 1
ATOM 2304 C CA . ASP A 1 291 ? 11.661 6.213 -28.711 1.00 93.88 291 ASP A CA 1
ATOM 2305 C C . ASP A 1 291 ? 11.034 6.643 -27.365 1.00 93.88 291 ASP A C 1
ATOM 2307 O O . ASP A 1 291 ? 10.850 5.819 -26.464 1.00 93.88 291 ASP A O 1
ATOM 2311 N N . PRO A 1 292 ? 10.597 7.911 -27.228 1.00 94.00 292 PRO A N 1
ATOM 2312 C CA . PRO A 1 292 ? 9.766 8.338 -26.105 1.00 94.00 292 PRO A CA 1
ATOM 2313 C C . PRO A 1 292 ? 8.506 7.475 -25.943 1.00 94.00 292 PRO A C 1
ATOM 2315 O O . PRO A 1 292 ? 7.952 6.958 -26.923 1.00 94.00 292 PRO A O 1
ATOM 2318 N N . LEU A 1 293 ? 8.021 7.370 -24.702 1.00 95.12 293 LEU A N 1
ATOM 2319 C CA . LEU A 1 293 ? 6.792 6.650 -24.366 1.00 95.12 293 LEU A CA 1
ATOM 2320 C C . LEU A 1 293 ? 5.619 7.134 -25.234 1.00 95.12 293 LEU A C 1
ATOM 2322 O O . LEU A 1 293 ? 5.388 8.334 -25.374 1.00 95.12 293 LEU A O 1
ATOM 2326 N N . LEU A 1 294 ? 4.850 6.196 -25.793 1.00 94.19 294 LEU A N 1
ATOM 2327 C CA . LEU A 1 294 ? 3.595 6.501 -26.493 1.00 94.19 294 LEU A CA 1
ATOM 2328 C C . LEU A 1 294 ? 2.512 6.975 -25.507 1.00 94.19 294 LEU A C 1
ATOM 2330 O O . LEU A 1 294 ? 1.606 7.721 -25.869 1.00 94.19 294 LEU A O 1
ATOM 2334 N N . GLY A 1 295 ? 2.630 6.559 -24.246 1.00 93.81 295 GLY A N 1
ATOM 2335 C CA . GLY A 1 295 ? 1.803 7.006 -23.137 1.00 93.81 295 GLY A CA 1
ATOM 2336 C C . GLY A 1 295 ? 2.019 6.148 -21.895 1.00 93.81 295 GLY A C 1
ATOM 2337 O O . GLY A 1 295 ? 3.029 5.457 -21.748 1.00 93.81 295 GLY A O 1
ATOM 2338 N N . TRP A 1 296 ? 1.039 6.175 -21.001 1.00 95.00 296 TRP A N 1
ATOM 2339 C CA . TRP A 1 296 ? 0.977 5.348 -19.799 1.00 95.00 296 TRP A CA 1
ATOM 2340 C C . TRP A 1 296 ? -0.478 5.023 -19.465 1.00 95.00 296 TRP A C 1
ATOM 2342 O O . TRP A 1 296 ? -1.375 5.801 -19.809 1.00 95.00 296 TRP A O 1
ATOM 2352 N N . THR A 1 297 ? -0.724 3.897 -18.791 1.00 93.44 297 THR A N 1
ATOM 2353 C CA . THR A 1 297 ? -2.086 3.532 -18.373 1.00 93.44 297 THR A CA 1
ATOM 2354 C C . THR A 1 297 ? -2.614 4.506 -17.313 1.00 93.44 297 THR A C 1
ATOM 2356 O O . THR A 1 297 ? -1.856 5.159 -16.591 1.00 93.44 297 THR A O 1
ATOM 2359 N N . SER A 1 298 ? -3.938 4.631 -17.225 1.00 87.88 298 SER A N 1
ATOM 2360 C CA . SER A 1 298 ? -4.598 5.372 -16.142 1.00 87.88 298 SER A CA 1
ATOM 2361 C C . SER A 1 298 ? -5.012 4.414 -15.029 1.00 87.88 298 SER A C 1
ATOM 2363 O O . SER A 1 298 ? -5.357 3.278 -15.335 1.00 87.88 298 SER A O 1
ATOM 2365 N N . SER A 1 299 ? -5.123 4.885 -13.785 1.00 79.88 299 SER A N 1
ATOM 2366 C CA . SER A 1 299 ? -5.695 4.129 -12.653 1.00 79.88 299 SER A CA 1
ATOM 2367 C C . SER A 1 299 ? -7.218 3.918 -12.731 1.00 79.88 299 SER A C 1
ATOM 2369 O O . SER A 1 299 ? -7.899 3.795 -11.716 1.00 79.88 299 SER A O 1
ATOM 2371 N N . ARG A 1 300 ? -7.788 3.903 -13.941 1.00 72.88 300 ARG A N 1
ATOM 2372 C CA . ARG A 1 300 ? -9.187 3.548 -14.190 1.00 72.88 300 ARG A CA 1
ATOM 2373 C C . ARG A 1 300 ? -9.254 2.042 -14.424 1.00 72.88 300 ARG A C 1
ATOM 2375 O O . ARG A 1 300 ? -9.068 1.581 -15.547 1.00 72.88 300 ARG A O 1
ATOM 2382 N N . GLY A 1 301 ? -9.517 1.277 -13.374 1.00 69.44 301 GLY A N 1
ATOM 2383 C CA . GLY A 1 301 ? -9.623 -0.180 -13.436 1.00 69.44 301 GLY A CA 1
ATOM 2384 C C . GLY A 1 301 ? -9.805 -0.785 -12.047 1.00 69.44 301 GLY A C 1
ATOM 2385 O O . GLY A 1 301 ? -9.491 -0.128 -11.059 1.00 69.44 301 GLY A O 1
ATOM 2386 N N . LYS A 1 302 ? -10.307 -2.025 -11.966 1.00 74.50 302 LYS A N 1
ATOM 2387 C CA . LYS A 1 302 ? -10.218 -2.826 -10.731 1.00 74.50 302 LYS A CA 1
ATOM 2388 C C . LYS A 1 302 ? -8.854 -3.535 -10.680 1.00 74.50 302 LYS A C 1
ATOM 2390 O O . LYS A 1 302 ? -8.215 -3.592 -9.638 1.00 74.50 302 LYS A O 1
ATOM 2395 N N . THR A 1 303 ? -8.372 -3.984 -11.839 1.00 84.75 303 THR A N 1
ATOM 2396 C CA . THR A 1 303 ? -7.097 -4.685 -12.048 1.00 84.75 303 THR A CA 1
ATOM 2397 C C . THR A 1 303 ? -6.177 -3.935 -13.023 1.00 84.75 303 THR A C 1
ATOM 2399 O O . THR A 1 303 ? -6.633 -3.116 -13.825 1.00 84.75 303 THR A O 1
ATOM 2402 N N . ARG A 1 304 ? -4.880 -4.279 -13.033 1.00 89.00 304 ARG A N 1
ATOM 2403 C CA . ARG A 1 304 ? -3.909 -3.863 -14.071 1.00 89.00 304 ARG A CA 1
ATOM 2404 C C . ARG A 1 304 ? -4.396 -4.163 -15.493 1.00 89.00 304 ARG A C 1
ATOM 2406 O O . ARG A 1 304 ? -4.161 -3.368 -16.400 1.00 89.00 304 ARG A O 1
ATOM 2413 N N . VAL A 1 305 ? -5.092 -5.286 -15.686 1.00 92.94 305 VAL A N 1
ATOM 2414 C CA . VAL A 1 305 ? -5.637 -5.684 -16.993 1.00 92.94 305 VAL A CA 1
ATOM 2415 C C . VAL A 1 305 ? -6.737 -4.724 -17.449 1.00 92.94 305 VAL A C 1
ATOM 2417 O O . VAL A 1 305 ? -6.773 -4.351 -18.621 1.00 92.94 305 VAL A O 1
ATOM 2420 N N . ASP A 1 306 ? -7.593 -4.259 -16.536 1.00 91.19 306 ASP A N 1
ATOM 2421 C CA . ASP A 1 306 ? -8.599 -3.238 -16.854 1.00 91.19 306 ASP A CA 1
ATOM 2422 C C . ASP A 1 306 ? -7.950 -1.911 -17.253 1.00 91.19 306 ASP A C 1
ATOM 2424 O O . ASP A 1 306 ? -8.389 -1.296 -18.221 1.00 91.19 306 ASP A O 1
ATOM 2428 N N . GLU A 1 307 ? -6.888 -1.480 -16.565 1.00 92.81 307 GLU A N 1
ATOM 2429 C CA . GLU A 1 307 ? -6.175 -0.248 -16.927 1.00 92.81 307 GLU A CA 1
ATOM 2430 C C . GLU A 1 307 ? -5.571 -0.304 -18.338 1.00 92.81 307 GLU A C 1
ATOM 2432 O O . GLU A 1 307 ? -5.641 0.678 -19.083 1.00 92.81 307 GLU A O 1
ATOM 2437 N N . ILE A 1 308 ? -4.970 -1.445 -18.699 1.00 94.88 308 ILE A N 1
ATOM 2438 C CA . ILE A 1 308 ? -4.388 -1.686 -20.025 1.00 94.88 308 ILE A CA 1
ATOM 2439 C C . ILE A 1 308 ? -5.495 -1.658 -21.083 1.00 94.88 308 ILE A C 1
ATOM 2441 O O . ILE A 1 308 ? -5.388 -0.924 -22.063 1.00 94.88 308 ILE A O 1
ATOM 2445 N N . TYR A 1 309 ? -6.597 -2.379 -20.862 1.00 93.94 309 TYR A N 1
ATOM 2446 C CA . TYR A 1 309 ? -7.722 -2.411 -21.801 1.00 93.94 309 TYR A CA 1
ATOM 2447 C C . TYR A 1 309 ? -8.444 -1.064 -21.929 1.00 93.94 309 TYR A C 1
ATOM 2449 O O . TYR A 1 309 ? -8.872 -0.706 -23.028 1.00 93.94 309 TYR A O 1
ATOM 2457 N N . HIS A 1 310 ? -8.545 -0.283 -20.850 1.00 92.88 310 HIS A N 1
ATOM 2458 C CA . HIS A 1 310 ? -9.028 1.093 -20.930 1.00 92.88 310 HIS A CA 1
ATOM 2459 C C . HIS A 1 310 ? -8.054 1.994 -21.688 1.00 92.88 310 HIS A C 1
ATOM 2461 O O . HIS A 1 310 ? -8.519 2.814 -22.469 1.00 92.88 310 HIS A O 1
ATOM 2467 N N . TRP A 1 311 ? -6.734 1.830 -21.534 1.00 94.38 311 TRP A N 1
ATOM 2468 C CA . TRP A 1 311 ? -5.764 2.593 -22.327 1.00 94.38 311 TRP A CA 1
ATOM 2469 C C . TRP A 1 311 ? -5.862 2.271 -23.823 1.00 94.38 311 TRP A C 1
ATOM 2471 O O . TRP A 1 311 ? -5.950 3.201 -24.619 1.00 94.38 311 TRP A O 1
ATOM 2481 N N . LEU A 1 312 ? -5.915 0.986 -24.195 1.00 93.44 312 LEU A N 1
ATOM 2482 C CA . LEU A 1 312 ? -6.071 0.535 -25.586 1.00 93.44 312 LEU A CA 1
ATOM 2483 C C . LEU A 1 312 ? -7.353 1.113 -26.205 1.00 93.44 312 LEU A C 1
ATOM 2485 O O . LEU A 1 312 ? -7.313 1.781 -27.235 1.00 93.44 312 LEU A O 1
ATOM 2489 N N . LYS A 1 313 ? -8.486 0.968 -25.508 1.00 90.62 313 LYS A N 1
ATOM 2490 C CA . LYS A 1 313 ? -9.774 1.526 -25.941 1.00 90.62 313 LYS A CA 1
ATOM 2491 C C . LYS A 1 313 ? -9.749 3.056 -26.037 1.00 90.62 313 LYS A C 1
ATOM 2493 O O . LYS A 1 313 ? -10.267 3.614 -27.003 1.00 90.62 313 LYS A O 1
ATOM 2498 N N . ASP A 1 314 ? -9.158 3.746 -25.063 1.00 89.56 314 ASP A N 1
ATOM 2499 C CA . ASP A 1 314 ? -9.001 5.204 -25.091 1.00 89.56 314 ASP A CA 1
ATOM 2500 C C . ASP A 1 314 ? -7.977 5.656 -26.150 1.00 89.56 314 ASP A C 1
ATOM 2502 O O . ASP A 1 314 ? -7.930 6.848 -26.448 1.00 89.56 314 ASP A O 1
ATOM 2506 N N . PHE A 1 315 ? -7.134 4.773 -26.692 1.00 88.44 315 PHE A N 1
ATOM 2507 C CA . PHE A 1 315 ? -6.235 5.063 -27.811 1.00 88.44 315 PHE A CA 1
ATOM 2508 C C . PHE A 1 315 ? -6.992 4.961 -29.141 1.00 88.44 315 PHE A C 1
ATOM 2510 O O . PHE A 1 315 ? -7.070 5.955 -29.860 1.00 88.44 315 PHE A O 1
ATOM 2517 N N . ASP A 1 316 ? -7.660 3.832 -29.399 1.00 83.00 316 ASP A N 1
ATOM 2518 C CA . ASP A 1 316 ? -8.438 3.590 -30.628 1.00 83.00 316 ASP A CA 1
ATOM 2519 C C . ASP A 1 316 ? -9.555 4.627 -30.857 1.00 83.00 316 ASP A C 1
ATOM 2521 O O . ASP A 1 316 ? -9.905 4.944 -31.992 1.00 83.00 316 ASP A O 1
ATOM 2525 N N . ASN A 1 317 ? -10.122 5.188 -29.780 1.00 80.44 317 ASN A N 1
ATOM 2526 C CA . ASN A 1 317 ? -11.159 6.225 -29.861 1.00 80.44 317 ASN A CA 1
ATOM 2527 C C . ASN A 1 317 ? -10.610 7.659 -30.049 1.00 80.44 317 ASN A C 1
ATOM 2529 O O . ASN A 1 317 ? -11.404 8.596 -30.159 1.00 80.44 317 ASN A O 1
ATOM 2533 N N . LYS A 1 318 ? -9.285 7.877 -30.071 1.00 73.00 318 LYS A N 1
ATOM 2534 C CA . LYS A 1 318 ? -8.683 9.211 -30.258 1.00 73.00 318 LYS A CA 1
ATOM 2535 C C . LYS A 1 318 ? -8.253 9.441 -31.703 1.00 73.00 318 LYS A C 1
ATOM 2537 O O . LYS A 1 318 ? -7.188 9.002 -32.124 1.00 73.00 318 LYS A O 1
ATOM 2542 N N . THR A 1 319 ? -8.969 10.327 -32.391 1.00 56.44 319 THR A N 1
ATOM 2543 C CA . THR A 1 319 ? -8.618 10.907 -33.705 1.00 56.44 319 THR A CA 1
ATOM 2544 C C . THR A 1 319 ? -7.338 11.773 -33.709 1.00 56.44 319 THR A C 1
ATOM 2546 O O . THR A 1 319 ? -7.167 12.621 -34.572 1.00 56.44 319 THR A O 1
ATOM 2549 N N . ILE A 1 320 ? -6.461 11.626 -32.711 1.00 60.16 320 ILE A N 1
ATOM 2550 C CA . ILE A 1 320 ? -5.248 12.435 -32.499 1.00 60.16 320 ILE A CA 1
ATOM 2551 C C . ILE A 1 320 ? -3.995 11.692 -33.008 1.00 60.16 320 ILE A C 1
ATOM 2553 O O . ILE A 1 320 ? -2.940 12.296 -33.190 1.00 60.16 320 ILE A O 1
ATOM 2557 N N . HIS A 1 321 ? -4.103 10.384 -33.256 1.00 65.38 321 HIS A N 1
ATOM 2558 C CA . HIS A 1 321 ? -3.008 9.518 -33.696 1.00 65.38 321 HIS A CA 1
ATOM 2559 C C . HIS A 1 321 ? -3.235 9.023 -35.133 1.00 65.38 321 HIS A C 1
ATOM 2561 O O . HIS A 1 321 ? -3.234 7.824 -35.382 1.00 65.38 321 HIS A O 1
ATOM 2567 N N . GLU A 1 322 ? -3.446 9.950 -36.076 1.00 62.41 322 GLU A N 1
ATOM 2568 C CA . GLU A 1 322 ? -3.847 9.650 -37.468 1.00 62.41 322 GLU A CA 1
ATOM 2569 C C . GLU A 1 322 ? -2.898 8.677 -38.210 1.00 62.41 322 GLU A C 1
ATOM 2571 O O . GLU A 1 322 ? -3.346 7.958 -39.101 1.00 62.41 322 GLU A O 1
ATOM 2576 N N . ASP A 1 323 ? -1.625 8.600 -37.797 1.00 74.69 323 ASP A N 1
ATOM 2577 C CA . ASP A 1 323 ? -0.588 7.730 -38.376 1.00 74.69 323 ASP A CA 1
ATOM 2578 C C . ASP A 1 323 ? -0.259 6.456 -37.552 1.00 74.69 323 ASP A C 1
ATOM 2580 O O . ASP A 1 323 ? 0.622 5.691 -37.950 1.00 74.69 323 ASP A O 1
ATOM 2584 N N . ILE A 1 324 ? -0.892 6.209 -36.392 1.00 80.81 324 ILE A N 1
ATOM 2585 C CA . ILE A 1 324 ? -0.531 5.088 -35.491 1.00 80.81 324 ILE A CA 1
ATOM 2586 C C . ILE A 1 324 ? -1.745 4.204 -35.189 1.00 80.81 324 ILE A C 1
ATOM 2588 O O . ILE A 1 324 ? -2.660 4.606 -34.476 1.00 80.81 324 ILE A O 1
ATOM 2592 N N . PHE A 1 325 ? -1.691 2.952 -35.649 1.00 84.38 325 PHE A N 1
ATOM 2593 C CA . PHE A 1 325 ? -2.723 1.933 -35.432 1.00 84.38 325 PHE A CA 1
ATOM 2594 C C . PHE A 1 325 ? -2.152 0.741 -34.657 1.00 84.38 325 PHE A C 1
ATOM 2596 O O . PHE A 1 325 ? -1.063 0.259 -34.974 1.00 84.38 325 PHE A O 1
ATOM 2603 N N . ILE A 1 326 ? -2.889 0.234 -33.665 1.00 89.56 326 ILE A N 1
ATOM 2604 C CA . ILE A 1 326 ? -2.473 -0.935 -32.881 1.00 89.56 326 ILE A CA 1
ATOM 2605 C C . ILE A 1 326 ? -2.819 -2.209 -33.663 1.00 89.56 326 ILE A C 1
ATOM 2607 O O . ILE A 1 326 ? -3.962 -2.654 -33.685 1.00 89.56 326 ILE A O 1
ATOM 2611 N N . THR A 1 327 ? -1.822 -2.803 -34.320 1.00 90.31 327 THR A N 1
ATOM 2612 C CA . THR A 1 327 ? -1.959 -4.097 -35.016 1.00 90.31 327 THR A CA 1
ATOM 2613 C C . THR A 1 327 ? -1.795 -5.284 -34.067 1.00 90.31 327 THR A C 1
ATOM 2615 O O . THR A 1 327 ? -2.494 -6.287 -34.195 1.00 90.31 327 THR A O 1
ATOM 2618 N N . LYS A 1 328 ? -0.864 -5.158 -33.116 1.00 94.75 328 LYS A N 1
ATOM 2619 C CA . LYS A 1 328 ? -0.501 -6.131 -32.083 1.00 94.75 328 LYS A CA 1
ATOM 2620 C C . LYS A 1 328 ? -0.026 -5.392 -30.833 1.00 94.75 328 LYS A C 1
ATOM 2622 O O . LYS A 1 328 ? 0.460 -4.266 -30.921 1.00 94.75 328 LYS A O 1
ATOM 2627 N N . TRP A 1 329 ? -0.140 -6.036 -29.677 1.00 96.56 329 TRP A N 1
ATOM 2628 C CA . TRP A 1 329 ? 0.377 -5.537 -28.405 1.00 96.56 329 TRP A CA 1
ATOM 2629 C C . TRP A 1 329 ? 0.648 -6.706 -27.451 1.00 96.56 329 TRP A C 1
ATOM 2631 O O . TRP A 1 329 ? 0.035 -7.768 -27.585 1.00 96.56 329 TRP A O 1
ATOM 2641 N N . ILE A 1 330 ? 1.539 -6.491 -26.483 1.00 97.94 330 ILE A N 1
ATOM 2642 C CA . ILE A 1 330 ? 1.768 -7.384 -25.341 1.00 97.94 330 ILE A CA 1
ATOM 2643 C C . ILE A 1 330 ? 1.975 -6.558 -24.068 1.00 97.94 330 ILE A C 1
ATOM 2645 O O . ILE A 1 330 ? 2.472 -5.431 -24.129 1.00 97.94 330 ILE A O 1
ATOM 2649 N N . ALA A 1 331 ? 1.643 -7.131 -22.917 1.00 97.38 331 ALA A N 1
ATOM 2650 C CA . ALA A 1 331 ? 2.167 -6.720 -21.624 1.00 97.38 331 ALA A CA 1
ATOM 2651 C C . ALA A 1 331 ? 3.439 -7.522 -21.298 1.00 97.38 331 ALA A C 1
ATOM 2653 O O . ALA A 1 331 ? 3.502 -8.723 -21.559 1.00 97.38 331 ALA A O 1
ATOM 2654 N N . ILE A 1 332 ? 4.428 -6.858 -20.698 1.00 96.56 332 ILE A N 1
ATOM 2655 C CA . ILE A 1 332 ? 5.591 -7.491 -20.065 1.00 96.56 332 ILE A CA 1
ATOM 2656 C C . ILE A 1 332 ? 5.594 -7.004 -18.613 1.00 96.56 332 ILE A C 1
ATOM 2658 O O . ILE A 1 332 ? 5.733 -5.805 -18.372 1.00 96.56 332 ILE A O 1
ATOM 2662 N N . ASP A 1 333 ? 5.364 -7.911 -17.669 1.00 92.62 333 ASP A N 1
ATOM 2663 C CA . ASP A 1 333 ? 5.118 -7.627 -16.245 1.00 92.62 333 ASP A CA 1
ATOM 2664 C C . ASP A 1 333 ? 5.631 -8.832 -15.426 1.00 92.62 333 ASP A C 1
ATOM 2666 O O . ASP A 1 333 ? 5.630 -9.961 -15.929 1.00 92.62 333 ASP A O 1
ATOM 2670 N N . ASP A 1 334 ? 6.081 -8.614 -14.189 1.00 89.25 334 ASP A N 1
ATOM 2671 C CA . ASP A 1 334 ? 6.453 -9.698 -13.263 1.00 89.25 334 ASP A CA 1
ATOM 2672 C C . ASP A 1 334 ? 5.272 -10.130 -12.373 1.00 89.25 334 ASP A C 1
ATOM 2674 O O . ASP A 1 334 ? 5.271 -11.223 -11.803 1.00 89.25 334 ASP A O 1
ATOM 2678 N N . MET A 1 335 ? 4.214 -9.315 -12.327 1.00 86.69 335 MET A N 1
ATOM 2679 C CA . MET A 1 335 ? 2.912 -9.695 -11.792 1.00 86.69 335 MET A CA 1
ATOM 2680 C C . MET A 1 335 ? 2.175 -10.640 -12.752 1.00 86.69 335 MET A C 1
ATOM 2682 O O . MET A 1 335 ? 2.018 -10.349 -13.935 1.00 86.69 335 MET A O 1
ATOM 2686 N N . ASP A 1 336 ? 1.650 -11.749 -12.229 1.00 89.38 336 ASP A N 1
ATOM 2687 C CA . ASP A 1 336 ? 0.883 -12.741 -12.992 1.00 89.38 336 ASP A CA 1
ATOM 2688 C C . ASP A 1 336 ? -0.476 -12.180 -13.455 1.00 89.38 336 ASP A C 1
ATOM 2690 O O . ASP A 1 336 ? -1.485 -12.247 -12.747 1.00 89.38 336 ASP A O 1
ATOM 2694 N N . LEU A 1 337 ? -0.507 -11.620 -14.667 1.00 91.75 337 LEU A N 1
ATOM 2695 C CA . LEU A 1 337 ? -1.729 -11.068 -15.251 1.00 91.75 337 LEU A CA 1
ATOM 2696 C C . LEU A 1 337 ? -2.714 -12.163 -15.709 1.00 91.75 337 LEU A C 1
ATOM 2698 O O . LEU A 1 337 ? -3.915 -11.890 -15.796 1.00 91.75 337 LEU A O 1
ATOM 2702 N N . PHE A 1 338 ? -2.255 -13.401 -15.954 1.00 91.94 338 PHE A N 1
ATOM 2703 C CA . PHE A 1 338 ? -3.136 -14.529 -16.295 1.00 91.94 338 PHE A CA 1
ATOM 2704 C C . PHE A 1 338 ? -4.089 -14.863 -15.139 1.00 91.94 338 PHE A C 1
ATOM 2706 O O . PHE A 1 338 ? -5.258 -15.155 -15.391 1.00 91.94 338 PHE A O 1
ATOM 2713 N N . LYS A 1 339 ? -3.641 -14.753 -13.880 1.00 88.81 339 LYS A N 1
ATOM 2714 C CA . LYS A 1 339 ? -4.526 -14.872 -12.705 1.00 88.81 339 LYS A CA 1
ATOM 2715 C C . LYS A 1 339 ? -5.608 -13.787 -12.641 1.00 88.81 339 LYS A C 1
ATOM 2717 O O . LYS A 1 339 ? -6.678 -14.059 -12.107 1.00 88.81 339 LYS A O 1
ATOM 2722 N N . LEU A 1 340 ? -5.345 -12.587 -13.169 1.00 87.06 340 LEU A N 1
ATOM 2723 C CA . LEU A 1 340 ? -6.282 -11.456 -13.122 1.00 87.06 340 LEU A CA 1
ATOM 2724 C C . LEU A 1 340 ? -7.355 -11.543 -14.217 1.00 87.06 340 LEU A C 1
ATOM 2726 O O . LEU A 1 340 ? -8.535 -11.360 -13.932 1.00 87.06 340 LEU A O 1
ATOM 2730 N N . ASP A 1 341 ? -6.969 -11.837 -15.464 1.00 91.88 341 ASP A N 1
ATOM 2731 C CA . ASP A 1 341 ? -7.920 -12.175 -16.533 1.00 91.88 341 ASP A CA 1
ATOM 2732 C C . ASP A 1 341 ? -7.240 -12.982 -17.650 1.00 91.88 341 ASP A C 1
ATOM 2734 O O . ASP A 1 341 ? -6.733 -12.439 -18.638 1.00 91.88 341 ASP A O 1
ATOM 2738 N N . ALA A 1 342 ? -7.268 -14.309 -17.518 1.00 92.81 342 ALA A N 1
ATOM 2739 C CA . ALA A 1 342 ? -6.648 -15.209 -18.486 1.00 92.81 342 ALA A CA 1
ATOM 2740 C C . ALA A 1 342 ? -7.207 -15.075 -19.913 1.00 92.81 342 ALA A C 1
ATOM 2742 O O . ALA A 1 342 ? -6.492 -15.342 -20.876 1.00 92.81 342 ALA A O 1
ATOM 2743 N N . LYS A 1 343 ? -8.465 -14.641 -20.069 1.00 94.31 343 LYS A N 1
ATOM 2744 C CA . LYS A 1 343 ? -9.104 -14.477 -21.381 1.00 94.31 343 LYS A CA 1
ATOM 2745 C C . LYS A 1 343 ? -8.619 -13.210 -22.088 1.00 94.31 343 LYS A C 1
ATOM 2747 O O . LYS A 1 343 ? -8.498 -13.211 -23.309 1.00 94.31 343 LYS A O 1
ATOM 2752 N N . ARG A 1 344 ? -8.362 -12.133 -21.340 1.00 94.44 344 ARG A N 1
ATOM 2753 C CA . ARG A 1 344 ? -7.818 -10.873 -21.873 1.00 94.44 344 ARG A CA 1
ATOM 2754 C C . ARG A 1 344 ? -6.296 -10.874 -22.023 1.00 94.44 344 ARG A C 1
ATOM 2756 O O . ARG A 1 344 ? -5.796 -10.066 -22.804 1.00 94.44 344 ARG A O 1
ATOM 2763 N N . MET A 1 345 ? -5.584 -11.743 -21.303 1.00 96.38 345 MET A N 1
ATOM 2764 C CA . MET A 1 345 ? -4.122 -11.906 -21.392 1.00 96.38 345 MET A CA 1
ATOM 2765 C C . MET A 1 345 ? -3.660 -13.005 -22.355 1.00 96.38 345 MET A C 1
ATOM 2767 O O . MET A 1 345 ? -2.474 -13.051 -22.682 1.00 96.38 345 MET A O 1
ATOM 2771 N N . GLN A 1 346 ? -4.564 -13.864 -22.837 1.00 94.56 346 GLN A N 1
ATOM 2772 C CA . GLN A 1 346 ? -4.245 -14.860 -23.860 1.00 94.56 346 GLN A CA 1
ATOM 2773 C C . GLN A 1 346 ? -3.584 -14.197 -25.080 1.00 94.56 346 GLN A C 1
ATOM 2775 O O . GLN A 1 346 ? -4.092 -13.208 -25.602 1.00 94.56 346 GLN A O 1
ATOM 2780 N N . ASP A 1 347 ? -2.435 -14.743 -25.488 1.00 94.44 347 ASP A N 1
ATOM 2781 C CA . ASP A 1 347 ? -1.579 -14.279 -26.591 1.00 94.44 347 ASP A CA 1
ATOM 2782 C C . ASP A 1 347 ? -1.094 -12.808 -26.472 1.00 94.44 347 ASP A C 1
ATOM 2784 O O . ASP A 1 347 ? -0.527 -12.250 -27.412 1.00 94.44 347 ASP A O 1
ATOM 2788 N N . HIS A 1 348 ? -1.264 -12.192 -25.292 1.00 97.06 348 HIS A N 1
ATOM 2789 C CA . HIS A 1 348 ? -1.021 -10.770 -25.016 1.00 97.06 348 HIS A CA 1
ATOM 2790 C C . HIS A 1 348 ? -0.180 -10.498 -23.752 1.00 97.06 348 HIS A C 1
ATOM 2792 O O . HIS A 1 348 ? -0.017 -9.339 -23.370 1.00 97.06 348 HIS A O 1
ATOM 2798 N N . PHE A 1 349 ? 0.375 -11.515 -23.089 1.00 97.56 349 PHE A N 1
ATOM 2799 C CA . PHE A 1 349 ? 1.189 -11.342 -21.880 1.00 97.56 349 PHE A CA 1
ATOM 2800 C C . PHE A 1 349 ? 2.435 -12.232 -21.899 1.00 97.56 349 PHE A C 1
ATOM 2802 O O . PHE A 1 349 ? 2.343 -13.423 -22.185 1.00 97.56 349 PHE A O 1
ATOM 2809 N N . VAL A 1 350 ? 3.584 -11.639 -21.561 1.00 96.81 350 VAL A N 1
ATOM 2810 C CA . VAL A 1 350 ? 4.868 -12.317 -21.346 1.00 96.81 350 VAL A CA 1
ATOM 2811 C C . VAL A 1 350 ? 5.301 -12.066 -19.903 1.00 96.81 350 VAL A C 1
ATOM 2813 O O . VAL A 1 350 ? 5.580 -10.926 -19.524 1.00 96.81 350 VAL A O 1
ATOM 2816 N N . MET A 1 351 ? 5.353 -13.123 -19.093 1.00 94.56 351 MET A N 1
ATOM 2817 C CA . MET A 1 351 ? 5.706 -13.011 -17.676 1.00 94.56 351 MET A CA 1
ATOM 2818 C C . MET A 1 351 ? 7.226 -12.928 -17.483 1.00 94.56 351 MET A C 1
ATOM 2820 O O . MET A 1 351 ? 7.984 -13.698 -18.076 1.00 94.56 351 MET A O 1
ATOM 2824 N N . THR A 1 352 ? 7.681 -12.023 -16.618 1.00 92.50 352 THR A N 1
ATOM 2825 C CA . THR A 1 352 ? 9.085 -11.931 -16.187 1.00 92.50 352 THR A CA 1
ATOM 2826 C C . THR A 1 352 ? 9.271 -12.407 -14.745 1.00 92.50 352 THR A C 1
ATOM 2828 O O . THR A 1 352 ? 8.317 -12.594 -13.995 1.00 92.50 352 THR A O 1
ATOM 2831 N N . MET A 1 353 ? 10.525 -12.645 -14.349 1.00 83.25 353 MET A N 1
ATOM 2832 C CA . MET A 1 353 ? 10.881 -12.981 -12.965 1.00 83.25 353 MET A CA 1
ATOM 2833 C C . MET A 1 353 ? 11.394 -11.720 -12.247 1.00 83.25 353 MET A C 1
ATOM 2835 O O . MET A 1 353 ? 12.342 -11.121 -12.767 1.00 83.25 353 MET A O 1
ATOM 2839 N N . PRO A 1 354 ? 10.892 -11.351 -11.048 1.00 77.19 354 PRO A N 1
ATOM 2840 C CA . PRO A 1 354 ? 11.226 -10.082 -10.374 1.00 77.19 354 PRO A CA 1
ATOM 2841 C C . PRO A 1 354 ? 12.725 -9.801 -10.159 1.00 77.19 354 PRO A C 1
ATOM 2843 O O . PRO A 1 354 ? 13.149 -8.650 -10.063 1.00 77.19 354 PRO A O 1
ATOM 2846 N N . LEU A 1 355 ? 13.552 -10.851 -10.074 1.00 74.19 355 LEU A N 1
ATOM 2847 C CA . LEU A 1 355 ? 15.007 -10.738 -9.905 1.00 74.19 355 LEU A CA 1
ATOM 2848 C C . LEU A 1 355 ? 15.792 -10.681 -11.227 1.00 74.19 355 LEU A C 1
ATOM 2850 O O . LEU A 1 355 ? 16.909 -10.169 -11.232 1.00 74.19 355 LEU A O 1
ATOM 2854 N N . ASN A 1 356 ? 15.226 -11.188 -12.328 1.00 80.06 356 ASN A N 1
ATOM 2855 C CA . ASN A 1 356 ? 15.923 -11.338 -13.613 1.00 80.06 356 ASN A CA 1
ATOM 2856 C C . ASN A 1 356 ? 15.440 -10.349 -14.685 1.00 80.06 356 ASN A C 1
ATOM 2858 O O . ASN A 1 356 ? 16.156 -10.123 -15.660 1.00 80.06 356 ASN A O 1
ATOM 2862 N N . GLY A 1 357 ? 14.229 -9.802 -14.536 1.00 88.81 357 GLY A N 1
ATOM 2863 C CA . GLY A 1 357 ? 13.601 -8.936 -15.529 1.00 88.81 357 GLY A CA 1
ATOM 2864 C C . GLY A 1 357 ? 13.422 -9.632 -16.881 1.00 88.81 357 GLY A C 1
ATOM 2865 O O . GLY A 1 357 ? 12.945 -10.765 -16.954 1.00 88.81 357 GLY A O 1
ATOM 2866 N N . ILE A 1 358 ? 13.792 -8.932 -17.954 1.00 93.88 358 ILE A N 1
ATOM 2867 C CA . ILE A 1 358 ? 13.674 -9.405 -19.339 1.00 93.88 358 ILE A CA 1
ATOM 2868 C C . ILE A 1 358 ? 14.901 -10.265 -19.671 1.00 93.88 358 ILE A C 1
ATOM 2870 O O . ILE A 1 358 ? 16.015 -9.742 -19.747 1.00 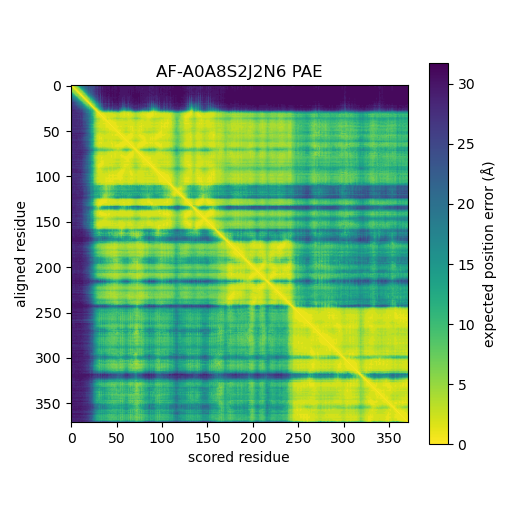93.88 358 ILE A O 1
ATOM 2874 N N . THR A 1 359 ? 14.716 -11.568 -19.902 1.00 94.88 359 THR A N 1
ATOM 2875 C CA . THR A 1 359 ? 15.789 -12.493 -20.319 1.00 94.88 359 THR A CA 1
ATOM 2876 C C . THR A 1 359 ? 15.784 -12.720 -21.834 1.00 94.88 359 THR A C 1
ATOM 2878 O O . THR A 1 359 ? 14.934 -12.188 -22.548 1.00 94.88 359 THR A O 1
ATOM 2881 N N . GLU A 1 360 ? 16.718 -13.520 -22.362 1.00 94.69 360 GLU A N 1
ATOM 2882 C CA . GLU A 1 360 ? 16.675 -13.879 -23.785 1.00 94.69 360 GLU A CA 1
ATOM 2883 C C . GLU A 1 360 ? 15.410 -14.670 -24.158 1.00 94.69 360 GLU A C 1
ATOM 2885 O O . GLU A 1 360 ? 14.949 -14.596 -25.293 1.00 94.69 360 GLU A O 1
ATOM 2890 N N . GLU A 1 361 ? 14.858 -15.442 -23.225 1.00 95.06 361 GLU A N 1
ATOM 2891 C CA . GLU A 1 361 ? 13.610 -16.192 -23.378 1.00 95.06 361 GLU A CA 1
ATOM 2892 C C . GLU A 1 361 ? 12.444 -15.209 -23.514 1.00 95.06 361 GLU A C 1
ATOM 2894 O O . GLU A 1 361 ? 11.709 -15.279 -24.498 1.00 95.06 361 GLU A O 1
ATOM 2899 N N . THR A 1 362 ? 12.372 -14.216 -22.618 1.00 95.19 362 THR A N 1
ATOM 2900 C CA . THR A 1 362 ? 11.412 -13.102 -22.692 1.00 95.19 362 THR A CA 1
ATOM 2901 C C . THR A 1 362 ? 11.501 -12.369 -24.034 1.00 95.19 362 THR A C 1
ATOM 2903 O O . THR A 1 362 ? 10.473 -12.056 -24.624 1.00 95.19 362 THR A O 1
ATOM 2906 N N . ILE A 1 363 ? 12.713 -12.121 -24.553 1.00 97.56 363 ILE A N 1
ATOM 2907 C CA . ILE A 1 363 ? 12.919 -11.494 -25.872 1.00 97.56 363 ILE A CA 1
ATOM 2908 C C . ILE A 1 363 ? 12.345 -12.371 -26.994 1.00 97.56 363 ILE A C 1
ATOM 2910 O O . ILE A 1 363 ? 11.614 -11.870 -27.848 1.00 97.56 363 ILE A O 1
ATOM 2914 N N . LYS A 1 364 ? 12.660 -13.674 -26.997 1.00 97.50 364 LYS A N 1
ATOM 2915 C CA . LYS A 1 364 ? 12.207 -14.632 -28.025 1.00 97.50 364 LYS A CA 1
ATOM 2916 C C . LYS A 1 364 ? 10.675 -14.743 -28.041 1.00 97.50 364 LYS A C 1
ATOM 2918 O O . LYS A 1 364 ? 10.081 -14.750 -29.117 1.00 97.50 364 LYS A O 1
ATOM 2923 N N . GLU A 1 365 ? 10.044 -14.779 -26.870 1.00 97.44 365 GLU A N 1
ATOM 2924 C CA . GLU A 1 365 ? 8.587 -14.843 -26.705 1.00 97.44 365 GLU A CA 1
ATOM 2925 C C . GLU A 1 365 ? 7.895 -13.524 -27.088 1.00 97.44 365 GLU A C 1
ATOM 2927 O O . GLU A 1 365 ? 6.977 -13.523 -27.910 1.00 97.44 365 GLU A O 1
ATOM 2932 N N . ALA A 1 366 ? 8.392 -12.385 -26.593 1.00 97.50 366 ALA A N 1
ATOM 2933 C CA . ALA A 1 366 ? 7.867 -11.062 -26.926 1.00 97.50 366 ALA A CA 1
ATOM 2934 C C . ALA A 1 366 ? 7.924 -10.768 -28.433 1.00 97.50 366 ALA A C 1
ATOM 2936 O O . ALA A 1 366 ? 6.950 -10.282 -29.008 1.00 97.50 366 ALA A O 1
ATOM 2937 N N . ILE A 1 367 ? 9.039 -11.106 -29.092 1.00 97.81 367 ILE A N 1
ATOM 2938 C CA . ILE A 1 367 ? 9.173 -10.974 -30.547 1.00 97.81 367 ILE A CA 1
ATOM 2939 C C . ILE A 1 367 ? 8.198 -11.916 -31.267 1.00 97.81 367 ILE A C 1
ATOM 2941 O O . ILE A 1 367 ? 7.559 -11.480 -32.222 1.00 97.81 367 ILE A O 1
ATOM 2945 N N . MET A 1 368 ? 8.025 -13.165 -30.813 1.00 97.19 368 MET A N 1
ATOM 2946 C CA . MET A 1 368 ? 7.085 -14.117 -31.428 1.00 97.19 368 MET A CA 1
ATOM 2947 C C . MET A 1 368 ? 5.640 -13.599 -31.416 1.00 97.19 368 MET A C 1
ATOM 2949 O O . MET A 1 368 ? 4.952 -13.683 -32.433 1.00 97.19 368 MET A O 1
ATOM 2953 N N . LEU A 1 369 ? 5.185 -13.042 -30.291 1.00 96.81 369 LEU A N 1
ATOM 2954 C CA . LEU A 1 369 ? 3.831 -12.500 -30.170 1.00 96.81 369 LEU A CA 1
ATOM 2955 C C . LEU A 1 369 ? 3.646 -11.217 -30.996 1.00 96.81 369 LEU A C 1
ATOM 2957 O O . LEU A 1 369 ? 2.582 -11.026 -31.588 1.00 96.81 369 LEU A O 1
ATOM 2961 N N . LEU A 1 370 ? 4.673 -10.366 -31.097 1.00 96.19 370 LEU A N 1
ATOM 2962 C CA . LEU A 1 370 ? 4.621 -9.084 -31.815 1.00 96.19 370 LEU A CA 1
ATOM 2963 C C . LEU A 1 370 ? 4.853 -9.165 -33.341 1.00 96.19 370 LEU A C 1
ATOM 2965 O O . LEU A 1 370 ? 4.451 -8.229 -34.029 1.00 96.19 370 LEU A O 1
ATOM 2969 N N . SER A 1 371 ? 5.458 -10.239 -33.870 1.00 88.12 371 SER A N 1
ATOM 2970 C CA . SER A 1 371 ? 5.836 -10.381 -35.302 1.00 88.12 371 SER A CA 1
ATOM 2971 C C . SER A 1 371 ? 4.693 -10.771 -36.241 1.00 88.12 371 SER A C 1
ATOM 2973 O O . SER A 1 371 ? 3.880 -11.634 -35.844 1.00 88.12 371 SER A O 1
#

Mean predicted aligned error: 11.44 Å

InterPro domains:
  IPR003021 Rad1/Rec1/Rad17 [PF02144] (32-242)
  IPR003021 Rad1/Rec1/Rad17 [PR01245] (34-51)
  IPR003021 Rad1/Rec1/Rad17 [PR01245] (59-76)
  IPR003021 Rad1/Rec1/Rad17 [PR01245] (76-92)
  IPR003021 Rad1/Rec1/Rad17 [PR01245] (129-146)
  IPR003021 Rad1/Rec1/Rad17 [PR01245] (148-168)
  IPR003021 Rad1/Rec1/Rad17 [PTHR10870] (21-243)

Organism: NCBI:txid392030

Foldseek 3Di:
DDDDYDDDDDDDDPDDDDDPPPPPPDPPFWAWKFKAQALVVVLVLLVVQPDDFKKKWKQDPQFIWIWDDDPLPDIDIGTDGCVRTPDIDGNDIDMFMFGSVLSSCVSQVVHFDADPPPRHGDDFRWMWMWTDGNDLQFFTWIWTDGPRDIDIDGTRIDDDFDRDDPPPDPPPPQWDWDFDPVVVVVQVVQADPQALDKKWKAAPDPLRTKIWGQHPVGITMGGHRCPHPRTDDTDHNDIDIPPDQPDVVLLVLVVLLCVLQVDAAEALDSLLVRPVSLVSVQVSCVVVVHDRHPYYFDPPDSDSLRSVVVVLVVVVPDPPCVPDDPPFEADEEQDDCCVVPVPSRVLHYDHDHPVPGQDVVNSVSSNVSSD

Radius of gyration: 30.24 Å; Cα contacts (8 Å, |Δi|>4): 571; chains: 1; bounding box: 127×44×71 Å

Sequence (371 aa):
MSLFDTHQEDTDDEEENNVNEQEQTDSADVAFVAKLKSSRTLASILKTIDFADDAIFCALTTGVKIIVEDKQCVQGNAFIDTRVFDSYELVRQVRFRFHLETVLNCLNIFGVPLDPVTHEPLPTNVAVQIHYRENQTHPLQLYLEEDGVITECLIKVLDDTDTIDFDFQTENIVSKVVFKASGFKEALSEIDLKADCIELFITQDVPHFRLIANGCGGSTSVDITQDSPVMDTFLCTEPVHNRKEIDQKCLENLKTIVDVTSTRIVLSSSWRFFPKSRAKVESSFKQIGIDPLLGWTSSRGKTRVDEIYHWLKDFDNKTIHEDIFITKWIAIDDMDLFKLDAKRMQDHFVMTMPLNGITEETIKEAIMLLS

Solvent-accessible surface area (backbone atoms only — not comparable to full-atom values): 22346 Å² total; per-residue (Å²): 140,82,84,90,88,82,91,84,83,89,82,90,86,94,82,89,91,89,72,81,81,74,76,79,68,74,73,80,54,58,24,36,40,38,29,31,68,39,28,58,62,56,41,54,57,48,62,75,44,70,80,45,67,50,30,34,46,34,47,46,103,64,22,39,41,38,40,24,62,39,88,93,77,47,76,35,79,47,76,47,48,50,88,76,38,80,43,76,46,71,78,50,78,47,75,45,22,34,51,39,66,59,55,47,50,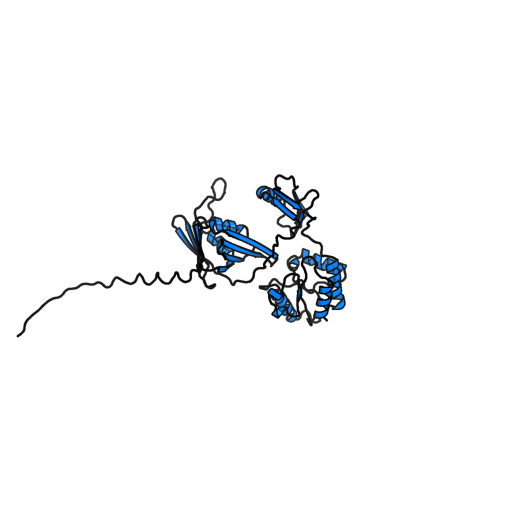63,50,42,67,91,54,77,59,54,37,96,83,79,65,46,78,50,91,74,64,36,24,30,36,43,38,35,51,72,52,76,89,48,42,43,35,38,41,36,35,44,100,86,49,75,43,82,42,78,42,68,49,45,84,76,72,84,73,88,80,79,82,77,66,80,72,86,69,52,61,50,76,41,64,40,69,66,53,48,51,57,54,58,68,70,43,53,87,81,26,89,43,76,41,43,40,37,35,85,56,89,46,30,28,36,41,36,20,48,34,97,91,49,72,32,73,48,72,51,38,82,85,36,89,38,44,74,42,80,46,57,79,54,77,44,56,75,73,67,71,84,56,63,65,39,51,54,42,49,42,53,37,30,76,73,59,71,60,80,53,61,41,74,57,75,49,61,79,39,71,73,48,42,54,50,52,48,49,54,30,57,73,76,71,42,79,72,66,78,46,55,47,52,92,61,52,88,47,75,66,41,11,49,52,45,39,53,54,60,48,79,72,41,91,83,47,88,89,65,78,88,88,66,70,70,48,79,42,60,66,71,52,52,83,76,40,46,81,79,30,58,87,25,61,47,79,36,47,89,90,66,48,53,44,75,65,48,38,56,52,52,41,61,63,59,102

pLDDT: mean 85.12, std 16.49, range [29.98, 97.94]

Secondary structure (DSSP, 8-state):
------------------STTSSSSTTTTEEEEEEES-HHHHHHHHHTS-SSSEEEEEEETTEEEEEEEETTTEEEEEEEEGGGSSEEEESS-EEEEEEHHHHHHHHTTT---B-TTT-PBP----EEEEEEESSTTSPEEEEEEETTEEEEEEEPPB---PPP-----STT--EEEEE-HHHHHHHHTTS-TT-S-EEEEE-SSTTSEEEEEEETTEEEEEE--TTSTTEEEEEESS-EESSPPPPHHHHHHHHHHHHHH----EE-SGGGG-HHHHHHHHHHHHHHTPPPPSEE--S-SSSHHHHHHHHHHHHHT-TT-TT---S---EEESS-HHHHHHHHHTTTEEE-BTTTBS-HHHHHHHHHHH-

Nearest PDB structures (foldseek):
  8gnn-assembly1_C  TM=9.523E-01  e=3.091E-20  Homo sapiens
  3g65-assembly1_B  TM=9.466E-01  e=2.069E-20  Homo sapiens
  8wu8-assembly1_C  TM=9.399E-01  e=1.540E-19  Homo sapiens
  6j8y-assembly1_C  TM=9.560E-01  e=1.082E-18  Homo sapiens
  2nti-assembly3_I  TM=7.844E-01  e=1.469E-07  Saccharolobus solfataricus P2

=== Feature glossary ===
A reading guide for the features in this record.

Start from the sequence.

  · Sequence gives the chain of amino acids in standard one-letter code (A=alanine, C=cysteine, …, Y=tyrosine), read N→C. It is the only feature that is directly encoded by the gene; all structural features are derived from the folded form of this sequence.

Fold it, and you get atomic coordinates and the backbone conformation that goes with them.

  · The mmCIF table is the protein's shape written out atom by atom. For each backbone N, Cα, C, and carbonyl O, it records an (x, y, z) coordinate triple in Å plus the residue type, chain letter, and residue number.

  · Backbone dihedral angles. Every residue except chain termini has a φ (preceding-C → N → Cα → C) and a ψ (N → Cα → C → next-N). They are reported in degrees following the IUPAC sign convention. Secondary structure is essentially a statement about which (φ, ψ) basin each residue occupies.

  · DSSP 8-state secondary structure assigns each residue one of H (α-helix), G (3₁₀-helix), I (π-helix), E (extended β-strand), B (isolated β-bridge), T (hydrogen-bonded turn), S (bend), or '-' (coil). The assignment is computed from backbone hydrogen-bond geometry via the Kabsch–Sander algorithm.

  · P-SEA three-state annotation labels each residue as helix, strand, or coil based purely on the geometry of the Cα trace. It serves as a fallback when the full backbone (and thus DSSP) is unavailable.

Summarize the fold with a handful of shape descriptors and a per-residue structural alphabet.

  · Radius of gyration (Rg) is the root-mean-square distance of Cα atoms from their centroid — a single number for overall size and compactness. A globular domain of N residues has Rg ≈ 2.2·N^0.38 Å; an extended or disordered chain has a much larger Rg. The Cα contact count is the number of residue pairs whose Cα atoms are within 8 Å and are more than four positions apart in sequence — a standard proxy for tertiary packing density. The bounding box is the smallest axis-aligned box enclosing all Cα atoms.

  · Foldseek's 3Di representation compresses backbone geometry into a per-residue letter drawn from a learned twenty-state alphabet. It captures the tertiary interaction pattern around each residue — which residues are packed against it in space, regardless of where they are in sequence.

  · Accessible surface area quantifies burial. A residue with SASA near zero is packed into the hydrophobic core; one with SASA >100 Å² sits on the surface. Computed here via the Shrake–Rupley numerical algorithm with a 1.4 Å probe.

Ask how reliable the model is.

  · For AlphaFold models, the B-factor field carries pLDDT — the model's own estimate of local accuracy on a 0–100 scale. Regions with pLDDT<50 should be treated as essentially unmodeled; they often correspond to intrinsically disordered segments.

  · For experimental (PDB) structures, the B-factor (temperature factor) quantifies the positional spread of each atom in the crystal — a combination of thermal vibration and static disorder — in units of Å². High B-factors mark flexible loops or poorly resolved regions; low B-factors mark the rigid, well-ordered core.

  · PAE(i, j) answers: if I align the predicted and true structures on residue i, how far off (in Å) do I expect residue j to be? A block-diagonal PAE matrix with low values on the blocks and high values off-diagonal is the signature of a multi-domain protein with confidently predicted domains but uncertain inter-domain orientation.

Place it in context: what it resembles, what it is annotated as, and how it looks.

  · Structural nearest neighbors (via Foldseek easy-search vs the PDB). Reported per hit: target PDB id, E-value, and alignment TM-score. A TM-score above ~0.5 is the conventional threshold for 'same fold'.

  · Functional annotations link the protein to curated databases. InterPro entries identify conserved domains and families by matching the sequence against member-database signatures (Pfam, PROSITE, CDD, …). Gene Ontology (GO) terms describe molecular function, biological process, and cellular component in a controlled vocabulary. CATH places the structure in a hierarchical fold classification (Class/Architecture/Topology/Homologous-superfamily). The organism is the source species.

  · Plot images: a contact map (which residues are close in 3D, as an N×N binary image), a Ramachandran 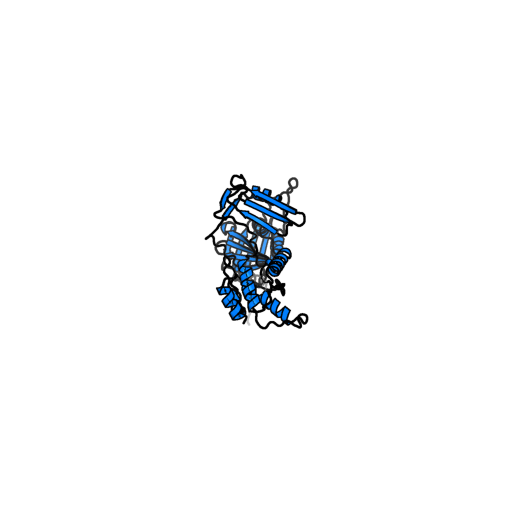scatter (backbone torsion angles, revealing secondary-structure composition at a glance), and — for AlphaFold structures — a PAE heatmap (pairwise prediction confidence).

  · Structure images are PyMOL renders from six orthogonal camera directions. Cartoon representation draws helices as coils and strands as arrows; sticks shows the backbone as bonds; surface shows the solvent-excluded envelope. Rainbow coloring maps sequence position to hue (blue→red, N→C); chain coloring assigns a distinct color per polypeptide.